Protein AF-A0A1H6N3D0-F1 (afdb_monomer_lite)

Sequence (431 aa):
MDDNASKEEIKRSLNGLTLNHVGCFPSTLMGRSETIEKTLDHFRLEDTWNTNKNILDRTTHLYRVSENDFEPLRESLIKNRDFVHVEIVHKSSCLGLPYQVYAKHKNGYELYFDGLSYLAFKTLTEKDFALGELPSLAGYPPRADSVLFSFEKSLKEIMSNLPEHSYTMYSFYAANVKDWKTLGINNSGDAQLRVLVNDENIITITALVYSEVGKLYPLYLGDTNTVREMNSHDLFFSSEYRRFSDHVDHVRASISEAMEAISISMRDVTGSFFYFFKKHASWIGAKRGINSVHERRKRLYRYDLFITALDEVIESRWASRNAPKQIWLENEEMDDQWLNSHWHLNFFQGYLKNEKIVDLEEHPIKPGYTSAAEELKRKIVLLKEEADKAVGDGRDLLSAIQAEFSMYAVWLAMIAVIVSVATGVAAIVSA

Structure (mmCIF, N/CA/C/O backbone):
data_AF-A0A1H6N3D0-F1
#
_entry.id   AF-A0A1H6N3D0-F1
#
loop_
_atom_site.group_PDB
_atom_site.id
_atom_site.type_symbol
_atom_site.label_atom_id
_atom_site.label_alt_id
_atom_site.label_comp_id
_atom_site.label_asym_id
_atom_site.label_entity_id
_atom_site.label_seq_id
_atom_site.pdbx_PDB_ins_code
_atom_site.Cartn_x
_atom_site.Cartn_y
_atom_site.Cartn_z
_atom_site.occupancy
_atom_site.B_iso_or_equiv
_atom_site.auth_seq_id
_atom_site.auth_comp_id
_atom_site.auth_asym_id
_atom_site.auth_atom_id
_atom_site.pdbx_PDB_model_num
ATOM 1 N N . MET A 1 1 ? -54.728 -4.739 35.605 1.00 40.06 1 MET A N 1
ATOM 2 C CA . MET A 1 1 ? -54.336 -4.902 34.194 1.00 40.06 1 MET A CA 1
ATOM 3 C C . MET A 1 1 ? -52.886 -4.499 34.147 1.00 40.06 1 MET A C 1
ATOM 5 O O . MET A 1 1 ? -52.588 -3.314 34.191 1.00 40.06 1 MET A O 1
ATOM 9 N N . ASP A 1 2 ? -52.032 -5.508 34.275 1.00 35.78 2 ASP A N 1
ATOM 10 C CA . ASP A 1 2 ? -50.585 -5.372 34.353 1.00 35.78 2 ASP A CA 1
ATOM 11 C C . ASP A 1 2 ? -50.034 -5.095 32.955 1.00 35.78 2 ASP A C 1
ATOM 13 O O . ASP A 1 2 ? -49.959 -6.002 32.128 1.00 35.78 2 ASP A O 1
ATOM 17 N N . ASP A 1 3 ? -49.625 -3.852 32.707 1.00 39.12 3 ASP A N 1
ATOM 18 C CA . ASP A 1 3 ? -48.703 -3.511 31.621 1.00 39.12 3 ASP A CA 1
ATOM 19 C C . ASP A 1 3 ? -47.291 -3.972 32.017 1.00 39.12 3 ASP A C 1
ATOM 21 O O . ASP A 1 3 ? -46.383 -3.187 32.292 1.00 39.12 3 ASP A O 1
ATOM 25 N N . ASN A 1 4 ? -47.099 -5.291 32.059 1.00 36.53 4 ASN A N 1
ATOM 26 C CA . ASN A 1 4 ? -45.778 -5.901 31.976 1.00 36.53 4 ASN A CA 1
ATOM 27 C C . ASN A 1 4 ? -45.340 -5.862 30.506 1.00 36.53 4 ASN A C 1
ATOM 29 O O . ASN A 1 4 ? -45.277 -6.882 29.820 1.00 36.53 4 ASN A O 1
ATOM 33 N N . ALA A 1 5 ? -45.037 -4.658 30.017 1.00 41.22 5 ALA A N 1
ATOM 34 C CA . ALA A 1 5 ? -44.152 -4.513 28.876 1.00 41.22 5 ALA A CA 1
ATOM 35 C C . ALA A 1 5 ? -42.808 -5.107 29.306 1.00 41.22 5 ALA A C 1
ATOM 37 O O . ALA A 1 5 ? -42.085 -4.526 30.119 1.00 41.22 5 ALA A O 1
ATOM 38 N N . SER A 1 6 ? -42.515 -6.311 28.816 1.00 37.88 6 SER A N 1
ATOM 39 C CA . SER A 1 6 ? -41.205 -6.931 28.930 1.00 37.88 6 SER A CA 1
ATOM 40 C C . SER A 1 6 ? -40.174 -5.922 28.435 1.00 37.88 6 SER A C 1
ATOM 42 O O . SER A 1 6 ? -40.054 -5.695 27.231 1.00 37.88 6 SER A O 1
ATOM 44 N N . LYS A 1 7 ? -39.455 -5.278 29.360 1.00 41.22 7 LYS A N 1
ATOM 45 C CA . LYS A 1 7 ? -38.202 -4.603 29.038 1.00 41.22 7 LYS A CA 1
ATOM 46 C C . LYS A 1 7 ? -37.300 -5.693 28.482 1.00 41.22 7 LYS A C 1
ATOM 48 O O . LYS A 1 7 ? -36.763 -6.480 29.258 1.00 41.22 7 LYS A O 1
ATOM 53 N N . GLU A 1 8 ? -37.217 -5.796 27.157 1.00 49.16 8 GLU A N 1
ATOM 54 C CA . GLU A 1 8 ? -36.154 -6.556 26.516 1.00 49.16 8 GLU A CA 1
ATOM 55 C C . GLU A 1 8 ? -34.852 -6.011 27.095 1.00 49.16 8 GLU A C 1
ATOM 57 O O . GLU A 1 8 ? -34.509 -4.839 26.935 1.00 49.16 8 GLU A O 1
ATOM 62 N N . GLU A 1 9 ? -34.206 -6.838 27.906 1.00 54.81 9 GLU A N 1
ATOM 63 C CA . GLU A 1 9 ? -32.945 -6.511 28.537 1.00 54.81 9 GLU A CA 1
ATOM 64 C C . GLU A 1 9 ? -31.954 -6.175 27.420 1.00 54.81 9 GLU A C 1
ATOM 66 O O . GLU A 1 9 ? -31.697 -7.009 26.549 1.00 54.81 9 GLU A O 1
ATOM 71 N N . ILE A 1 10 ? -31.454 -4.935 27.401 1.00 62.72 10 ILE A N 1
ATOM 72 C CA . ILE A 1 10 ? -30.480 -4.474 26.409 1.00 62.72 10 ILE A CA 1
ATOM 73 C C . ILE A 1 10 ? -29.242 -5.364 26.547 1.00 62.72 10 ILE A C 1
ATOM 75 O O . ILE A 1 10 ? -28.453 -5.224 27.485 1.00 62.72 10 ILE A O 1
ATOM 79 N N . LYS A 1 11 ? -29.086 -6.323 25.631 1.00 76.88 11 LYS A N 1
ATOM 80 C CA . LYS A 1 11 ? -27.979 -7.280 25.670 1.00 76.88 11 LYS A CA 1
ATOM 81 C C . LYS A 1 11 ? -26.699 -6.590 25.218 1.00 76.88 11 LYS A C 1
ATOM 83 O O . LYS A 1 11 ? -26.502 -6.326 24.034 1.00 76.88 11 LYS A O 1
ATOM 88 N N . ARG A 1 12 ? -25.817 -6.313 26.176 1.00 86.75 12 ARG A N 1
ATOM 89 C CA . ARG A 1 12 ? -24.489 -5.740 25.933 1.00 86.75 12 ARG A CA 1
ATOM 90 C C . ARG A 1 12 ? -23.531 -6.813 25.432 1.00 86.75 12 ARG A C 1
ATOM 92 O O . ARG A 1 12 ? -22.992 -7.598 26.208 1.00 86.75 12 AR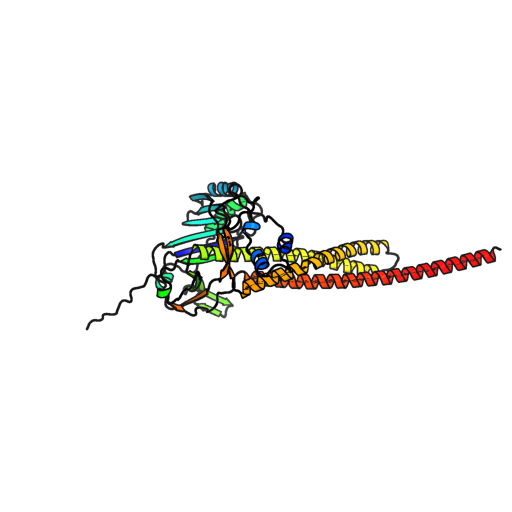G A O 1
ATOM 99 N N . SER A 1 13 ? -23.371 -6.859 24.119 1.00 87.19 13 SER A N 1
ATOM 100 C CA . SER A 1 13 ? -22.631 -7.889 23.387 1.00 87.19 13 SER A CA 1
ATOM 101 C C . SER A 1 13 ? -21.228 -7.459 22.959 1.00 87.19 13 SER A C 1
ATOM 103 O O . SER A 1 13 ? -20.419 -8.307 22.567 1.00 87.19 13 SER A O 1
ATOM 105 N N . LEU A 1 14 ? -20.931 -6.159 23.048 1.00 92.88 14 LEU A N 1
ATOM 106 C CA . LEU A 1 14 ? -19.665 -5.560 22.644 1.00 92.88 14 LEU A CA 1
ATOM 107 C C . LEU A 1 14 ? -18.876 -5.081 23.859 1.00 92.88 14 LEU A C 1
ATOM 109 O O . LEU A 1 14 ? -19.452 -4.628 24.849 1.00 92.88 14 LEU A O 1
ATOM 113 N N . ASN A 1 15 ? -17.553 -5.174 23.769 1.00 93.94 15 ASN A N 1
ATOM 114 C CA . ASN A 1 15 ? -16.623 -4.752 24.805 1.00 93.94 15 ASN A CA 1
ATOM 115 C C . ASN A 1 15 ? -15.552 -3.837 24.232 1.00 93.94 15 ASN A C 1
ATOM 117 O O . ASN A 1 15 ? -14.836 -4.223 23.306 1.00 93.94 15 ASN A O 1
ATOM 121 N N . GLY A 1 16 ? -15.413 -2.670 24.857 1.00 94.44 16 GLY A N 1
ATOM 122 C CA . GLY A 1 16 ? -14.427 -1.684 24.460 1.00 94.44 16 GLY A CA 1
ATOM 123 C C . GLY A 1 16 ? -14.771 -1.055 23.111 1.00 94.44 16 GLY A C 1
ATOM 124 O O . GLY A 1 16 ? -15.133 -1.732 22.155 1.00 94.44 16 GLY A O 1
ATOM 125 N N . LEU A 1 17 ? -14.658 0.262 23.017 1.00 97.38 17 LEU A N 1
ATOM 126 C CA . LEU A 1 17 ? -14.777 0.971 21.750 1.00 97.38 17 LEU A CA 1
ATOM 127 C C . LEU A 1 17 ? -13.550 1.844 21.573 1.00 97.38 17 LEU A C 1
ATOM 129 O O . LEU A 1 17 ? -13.269 2.721 22.394 1.00 97.38 17 LEU A O 1
ATOM 133 N N . THR A 1 18 ? -12.833 1.608 20.484 1.00 97.81 18 THR A N 1
ATOM 134 C CA . THR A 1 18 ? -11.639 2.368 20.126 1.00 97.81 18 THR A CA 1
ATOM 135 C C . THR A 1 18 ? -11.853 3.070 18.797 1.00 97.81 18 THR A C 1
ATOM 137 O O . THR A 1 18 ? -12.370 2.481 17.849 1.00 97.81 18 THR A O 1
ATOM 140 N N . LEU A 1 19 ? -11.454 4.336 18.733 1.00 98.06 19 LEU A N 1
ATOM 141 C CA . LEU A 1 19 ? -11.272 5.066 17.487 1.00 98.06 19 LEU A CA 1
ATOM 142 C C . LEU A 1 19 ? -9.830 4.853 17.032 1.00 98.06 19 LEU A C 1
ATOM 144 O O . LEU A 1 19 ? -8.914 5.145 17.798 1.00 98.06 19 LEU A O 1
ATOM 148 N N . ASN A 1 20 ? -9.633 4.351 15.819 1.00 98.38 20 ASN A N 1
ATOM 149 C CA . ASN A 1 20 ? -8.328 4.001 15.274 1.00 98.38 20 ASN A CA 1
ATOM 150 C C . ASN A 1 20 ? -8.075 4.767 13.976 1.00 98.38 20 ASN A C 1
ATOM 152 O O . ASN A 1 20 ? -8.985 4.974 13.172 1.00 98.38 20 ASN A O 1
ATOM 156 N N . HIS A 1 21 ? -6.817 5.135 13.768 1.00 97.88 21 HIS A N 1
ATOM 157 C CA . HIS A 1 21 ? -6.298 5.767 12.568 1.00 97.88 21 HIS A CA 1
ATOM 158 C C . HIS A 1 21 ? -5.038 5.031 12.160 1.00 97.88 21 HIS A C 1
ATOM 160 O O . HIS A 1 21 ? -4.041 5.059 12.880 1.00 97.88 21 HIS A O 1
ATOM 166 N N . VAL A 1 22 ? -5.089 4.384 11.007 1.00 97.19 22 VAL A N 1
ATOM 167 C CA . VAL A 1 22 ? -3.923 3.748 10.395 1.00 97.19 22 VAL A CA 1
ATOM 168 C C . VAL A 1 22 ? -3.503 4.555 9.181 1.00 97.19 22 VAL A C 1
ATOM 170 O O . VAL A 1 22 ? -4.348 5.130 8.486 1.00 97.19 22 VAL A O 1
ATOM 173 N N . GLY A 1 23 ? -2.204 4.632 8.929 1.00 95.81 23 GLY A N 1
ATOM 174 C CA . GLY A 1 23 ? -1.694 5.423 7.822 1.00 95.81 23 GLY A CA 1
ATOM 175 C C . GLY A 1 23 ? -0.202 5.287 7.605 1.00 95.81 23 GLY A C 1
ATOM 176 O O . GLY A 1 23 ? 0.508 4.614 8.351 1.00 95.81 23 GLY A O 1
ATOM 177 N N . CYS A 1 24 ? 0.273 5.953 6.561 1.00 94.62 24 CYS A N 1
ATOM 178 C CA . CYS A 1 24 ? 1.686 6.049 6.241 1.00 94.62 24 CYS A CA 1
ATOM 179 C C . CYS A 1 24 ? 2.041 7.469 5.797 1.00 94.62 24 CYS A C 1
ATOM 181 O O . CYS A 1 24 ? 1.214 8.212 5.256 1.00 94.62 24 CYS A O 1
ATOM 183 N N . PHE A 1 25 ? 3.302 7.823 6.003 1.00 93.25 25 PHE A N 1
ATOM 184 C CA . PHE A 1 25 ? 3.905 9.009 5.413 1.00 93.25 25 PHE A CA 1
ATOM 185 C C . PHE A 1 25 ? 4.361 8.698 3.976 1.00 93.25 25 PHE A C 1
ATOM 187 O O . PHE A 1 25 ? 4.598 7.532 3.650 1.00 93.25 25 PHE A O 1
ATOM 194 N N . PRO A 1 26 ? 4.475 9.704 3.090 1.00 88.50 26 PRO A N 1
ATOM 195 C CA . PRO A 1 26 ? 4.943 9.510 1.712 1.00 88.50 26 PRO A CA 1
ATOM 196 C C . PRO A 1 26 ? 6.378 8.966 1.650 1.00 88.50 26 PRO A C 1
ATOM 198 O O . PRO A 1 26 ? 6.725 8.237 0.724 1.00 88.50 26 PRO A O 1
ATOM 201 N N . SER A 1 27 ? 7.187 9.281 2.661 1.00 89.69 27 SER A N 1
ATOM 202 C CA . SER A 1 27 ? 8.526 8.736 2.858 1.00 89.69 27 SER A CA 1
ATOM 203 C C . SER A 1 27 ? 8.531 7.871 4.115 1.00 89.69 27 SER A C 1
ATOM 205 O O . SER A 1 27 ? 7.951 8.256 5.129 1.00 89.69 27 SER A O 1
ATOM 207 N N . THR A 1 28 ? 9.198 6.719 4.059 1.00 92.12 28 THR A N 1
ATOM 208 C CA . THR A 1 28 ? 9.375 5.834 5.218 1.00 92.12 28 THR A CA 1
ATOM 209 C C . THR A 1 28 ? 10.697 6.123 5.912 1.00 92.12 28 THR A C 1
ATOM 211 O O . THR A 1 28 ? 11.674 6.470 5.249 1.00 92.12 28 THR A O 1
ATOM 214 N N . LEU A 1 29 ? 10.728 5.968 7.237 1.00 94.38 29 LEU A N 1
ATOM 215 C CA . LEU A 1 29 ? 11.967 6.060 8.011 1.00 94.38 29 LEU A CA 1
ATOM 216 C C . LEU A 1 29 ? 12.898 4.896 7.654 1.00 94.38 29 LEU A C 1
ATOM 218 O O . LEU A 1 29 ? 14.107 5.070 7.536 1.00 94.38 29 LEU A O 1
ATOM 222 N N . MET A 1 30 ? 12.306 3.724 7.417 1.00 94.00 30 MET A N 1
ATOM 223 C CA . MET A 1 30 ? 13.036 2.505 7.088 1.00 94.00 30 MET A CA 1
ATOM 224 C C . MET A 1 30 ? 13.113 2.302 5.576 1.00 94.00 30 MET A C 1
ATOM 226 O O . MET A 1 30 ? 12.120 2.435 4.848 1.00 94.00 30 MET A O 1
ATOM 230 N N . GLY A 1 31 ? 14.315 1.965 5.108 1.00 90.81 31 GLY A N 1
ATOM 231 C CA . GLY A 1 31 ? 14.585 1.592 3.724 1.00 90.81 31 GLY A CA 1
ATOM 232 C C . GLY A 1 31 ? 14.310 0.112 3.461 1.00 90.81 31 GLY A C 1
ATOM 233 O O . GLY A 1 31 ? 14.361 -0.719 4.365 1.00 90.81 31 GLY A O 1
ATOM 234 N N . ARG A 1 32 ? 14.044 -0.225 2.196 1.00 91.88 32 ARG A N 1
ATOM 235 C CA . ARG A 1 32 ? 13.955 -1.624 1.757 1.00 91.88 32 ARG A CA 1
ATOM 236 C C . ARG A 1 32 ? 15.332 -2.284 1.763 1.00 91.88 32 ARG A C 1
ATOM 238 O O . ARG A 1 32 ? 16.304 -1.680 1.312 1.00 91.88 32 ARG A O 1
ATOM 245 N N . SER A 1 33 ? 15.384 -3.555 2.146 1.00 91.38 33 SER A N 1
ATOM 246 C CA . SER A 1 33 ? 16.568 -4.414 2.024 1.00 91.38 33 SER A CA 1
ATOM 247 C C . SER A 1 33 ? 16.897 -4.777 0.567 1.00 91.38 33 SER A C 1
ATOM 249 O O . SER A 1 33 ? 18.049 -5.060 0.234 1.00 91.38 33 SER A O 1
ATOM 251 N N . GLU A 1 34 ? 15.905 -4.743 -0.329 1.00 92.44 34 GLU A N 1
ATOM 252 C CA . GLU A 1 34 ? 16.051 -5.081 -1.746 1.00 92.44 34 GLU A CA 1
ATOM 253 C C . GLU A 1 34 ? 15.278 -4.127 -2.677 1.00 92.44 34 GLU A C 1
ATOM 255 O O . GLU A 1 34 ? 14.280 -3.507 -2.295 1.00 92.44 34 GLU A O 1
ATOM 260 N N . THR A 1 35 ? 15.750 -4.003 -3.924 1.00 93.81 35 THR A N 1
ATOM 261 C CA . THR A 1 35 ? 15.081 -3.200 -4.961 1.00 93.81 35 THR A CA 1
ATOM 262 C C . THR A 1 35 ? 13.822 -3.900 -5.473 1.00 93.81 35 THR A C 1
ATOM 264 O O . THR A 1 35 ? 13.655 -5.106 -5.289 1.00 93.81 35 THR A O 1
ATOM 267 N N . ILE A 1 36 ? 12.951 -3.158 -6.160 1.00 93.44 36 ILE A N 1
ATOM 268 C CA . ILE A 1 36 ? 11.727 -3.708 -6.760 1.00 93.44 36 ILE A CA 1
ATOM 269 C C . ILE A 1 36 ? 12.048 -4.828 -7.759 1.00 93.44 36 ILE A C 1
ATOM 271 O O . ILE A 1 36 ? 11.380 -5.858 -7.772 1.00 93.44 36 ILE A O 1
ATOM 275 N N . GLU A 1 37 ? 13.114 -4.683 -8.545 1.00 92.06 37 GLU A N 1
ATOM 276 C CA . GLU A 1 37 ? 13.557 -5.705 -9.494 1.00 92.06 37 GLU A CA 1
ATOM 277 C C . GLU A 1 37 ? 13.997 -6.986 -8.786 1.00 92.06 37 GLU A C 1
ATOM 279 O O . GLU A 1 37 ? 13.618 -8.073 -9.211 1.00 92.06 37 GLU A O 1
ATOM 284 N N . LYS A 1 38 ? 14.740 -6.864 -7.677 1.00 93.12 38 LYS A N 1
ATOM 285 C CA . LYS A 1 38 ? 15.109 -8.027 -6.860 1.00 93.12 38 LYS A CA 1
ATOM 286 C C . LYS A 1 38 ? 13.873 -8.706 -6.274 1.00 93.12 38 LYS A C 1
ATOM 288 O O . LYS A 1 38 ? 13.834 -9.931 -6.235 1.00 93.12 38 LYS A O 1
ATOM 293 N N . THR A 1 39 ? 12.859 -7.936 -5.871 1.00 92.75 39 THR A N 1
ATOM 294 C CA . THR A 1 39 ? 11.585 -8.502 -5.410 1.00 92.75 39 THR A CA 1
ATOM 295 C C . THR A 1 39 ? 10.889 -9.297 -6.519 1.00 92.75 39 THR A C 1
ATOM 297 O O . THR A 1 39 ? 10.442 -10.419 -6.287 1.00 92.75 39 THR A O 1
ATOM 300 N N . LEU A 1 40 ? 10.855 -8.761 -7.742 1.00 92.50 40 LEU A N 1
ATOM 301 C CA . LEU A 1 40 ? 10.272 -9.434 -8.909 1.00 92.50 40 LEU A CA 1
ATOM 302 C C . LEU A 1 40 ? 11.012 -10.725 -9.297 1.00 92.50 40 LEU A C 1
ATOM 304 O O . LEU A 1 40 ? 10.388 -11.663 -9.792 1.00 92.50 40 LEU A O 1
ATOM 308 N N . ASP A 1 41 ? 12.321 -10.805 -9.058 1.00 91.38 41 ASP A N 1
ATOM 309 C CA . ASP A 1 41 ? 13.123 -11.990 -9.379 1.00 91.38 41 ASP A CA 1
ATOM 310 C C . ASP A 1 41 ? 12.779 -13.219 -8.518 1.00 91.38 41 ASP A C 1
ATOM 312 O O . ASP A 1 41 ? 13.093 -14.348 -8.916 1.00 91.38 41 ASP A O 1
ATOM 316 N N . HIS A 1 42 ? 12.094 -13.031 -7.383 1.00 90.25 42 HIS A N 1
ATOM 317 C CA . HIS A 1 42 ? 11.616 -14.140 -6.552 1.00 90.25 42 HIS A CA 1
ATOM 318 C C . HIS A 1 42 ? 10.416 -14.875 -7.160 1.00 90.25 42 HIS A C 1
ATOM 320 O O . HIS A 1 42 ? 10.200 -16.029 -6.809 1.00 90.25 42 HIS A O 1
ATOM 326 N N . PHE A 1 43 ? 9.662 -14.271 -8.087 1.00 90.94 43 PHE A N 1
ATOM 327 C CA . PHE A 1 43 ? 8.505 -14.930 -8.706 1.00 90.94 43 PHE A CA 1
ATOM 328 C C . PHE A 1 43 ? 8.949 -15.987 -9.709 1.00 90.94 43 PHE A C 1
ATOM 330 O O . PHE A 1 43 ? 9.472 -15.622 -10.758 1.00 90.94 43 PHE A O 1
ATOM 337 N N . ARG A 1 44 ? 8.724 -17.281 -9.458 1.00 87.88 44 ARG A N 1
ATOM 338 C CA . ARG A 1 44 ? 9.222 -18.386 -10.309 1.00 87.88 44 ARG A CA 1
ATOM 339 C C . ARG A 1 44 ? 8.098 -19.151 -11.006 1.00 87.88 44 ARG A C 1
ATOM 341 O O . ARG A 1 44 ? 7.006 -19.279 -10.469 1.00 87.88 44 ARG A O 1
ATOM 348 N N . LEU A 1 45 ? 8.389 -19.659 -12.211 1.00 84.44 45 LEU A N 1
ATOM 349 C CA . LEU A 1 45 ? 7.467 -20.501 -12.993 1.00 84.44 45 LEU A CA 1
ATOM 350 C C . LEU A 1 45 ? 7.319 -21.909 -12.398 1.00 84.44 45 LEU A C 1
ATOM 352 O O . LEU A 1 45 ? 6.249 -22.497 -12.490 1.00 84.44 45 LEU A O 1
ATOM 356 N N . GLU A 1 46 ? 8.407 -22.450 -11.843 1.00 78.50 46 GLU A N 1
ATOM 357 C CA . GLU A 1 46 ? 8.484 -23.829 -11.338 1.00 78.50 46 GLU A CA 1
ATOM 358 C C . GLU A 1 46 ? 7.980 -23.974 -9.897 1.00 78.50 46 GLU A C 1
ATOM 360 O O . GLU A 1 46 ? 7.658 -25.081 -9.467 1.00 78.50 46 GLU A O 1
ATOM 365 N N . ASP A 1 47 ? 7.905 -22.872 -9.148 1.00 73.50 47 ASP A N 1
ATOM 366 C CA . ASP A 1 47 ? 7.435 -22.905 -7.770 1.00 73.50 47 ASP A CA 1
ATOM 367 C C . ASP A 1 47 ? 5.926 -23.175 -7.747 1.00 73.50 47 ASP A C 1
ATOM 369 O O . ASP A 1 47 ? 5.157 -22.615 -8.532 1.00 73.50 47 ASP A O 1
ATOM 373 N N . THR A 1 48 ? 5.479 -24.019 -6.810 1.00 57.84 48 THR A N 1
ATOM 374 C CA . THR A 1 48 ? 4.047 -24.191 -6.551 1.00 57.84 48 THR A CA 1
ATOM 375 C C . THR A 1 48 ? 3.427 -22.825 -6.291 1.00 57.84 48 THR A C 1
ATOM 377 O O . THR A 1 48 ? 3.960 -22.063 -5.489 1.00 57.84 48 THR A O 1
ATOM 380 N N . TRP A 1 49 ? 2.291 -22.540 -6.924 1.00 56.28 49 TRP A N 1
ATOM 381 C CA . TRP A 1 49 ? 1.579 -21.257 -6.880 1.00 56.28 49 TRP A CA 1
ATOM 382 C C . TRP A 1 49 ? 1.535 -20.576 -5.498 1.00 56.28 49 TRP A C 1
ATOM 384 O O . TRP A 1 49 ? 1.659 -19.357 -5.411 1.00 56.28 49 TRP A O 1
ATOM 394 N N . ASN A 1 50 ? 1.446 -21.346 -4.409 1.00 71.69 50 ASN A N 1
ATOM 395 C CA . ASN A 1 50 ? 1.457 -20.827 -3.037 1.00 71.69 50 ASN A CA 1
ATOM 396 C C . ASN A 1 50 ? 2.736 -20.061 -2.658 1.00 71.69 50 ASN A C 1
ATOM 398 O O . ASN A 1 50 ? 2.653 -19.080 -1.925 1.00 71.69 50 ASN A O 1
ATOM 402 N N . THR A 1 51 ? 3.905 -20.445 -3.171 1.00 80.12 51 THR A N 1
ATOM 403 C CA . THR A 1 51 ? 5.170 -19.761 -2.863 1.00 80.12 51 THR A CA 1
ATOM 404 C C . THR A 1 51 ? 5.177 -18.342 -3.425 1.00 80.12 51 THR A C 1
ATOM 406 O O . THR A 1 51 ? 5.596 -17.420 -2.734 1.00 80.12 51 THR A O 1
ATOM 409 N N . ASN A 1 52 ? 4.643 -18.141 -4.637 1.00 85.75 52 ASN A N 1
ATOM 410 C CA . ASN A 1 52 ? 4.572 -16.817 -5.262 1.00 85.75 52 ASN A CA 1
ATOM 411 C C . ASN A 1 52 ? 3.629 -15.864 -4.510 1.00 85.75 52 ASN A C 1
ATOM 413 O O . ASN A 1 52 ? 3.908 -14.671 -4.427 1.00 85.75 52 ASN A O 1
ATOM 417 N N . LYS A 1 53 ? 2.542 -16.375 -3.919 1.00 86.94 53 LYS A N 1
ATOM 418 C CA . LYS A 1 53 ? 1.644 -15.563 -3.077 1.00 86.94 53 LYS A CA 1
ATOM 419 C C . LYS A 1 53 ? 2.328 -15.097 -1.800 1.00 86.94 53 LYS A C 1
ATOM 421 O O . LYS A 1 53 ? 2.163 -13.947 -1.410 1.00 86.94 53 LYS A O 1
ATOM 426 N N . ASN A 1 54 ? 3.146 -15.959 -1.200 1.00 85.25 54 ASN A N 1
ATOM 427 C CA . ASN A 1 54 ? 3.891 -15.633 0.016 1.00 85.25 54 ASN A CA 1
ATOM 428 C C . ASN A 1 54 ? 4.997 -14.573 -0.210 1.00 85.25 54 ASN A C 1
ATOM 430 O O . ASN A 1 54 ? 5.613 -14.067 0.724 1.00 85.25 54 ASN A O 1
ATOM 434 N N . ILE A 1 55 ? 5.314 -14.238 -1.468 1.00 88.25 55 ILE A N 1
ATOM 435 C CA . ILE A 1 55 ? 6.230 -13.129 -1.783 1.00 88.25 55 ILE A CA 1
ATOM 436 C C . ILE A 1 55 ? 5.541 -11.779 -1.546 1.00 88.25 55 ILE A C 1
ATOM 438 O O . ILE A 1 55 ? 6.221 -10.770 -1.383 1.00 88.25 55 ILE A O 1
ATOM 442 N N . LEU A 1 56 ? 4.208 -11.731 -1.534 1.00 88.38 56 LEU A N 1
ATOM 443 C CA . LEU A 1 56 ? 3.453 -10.489 -1.397 1.00 88.38 56 LEU A CA 1
ATOM 444 C C . LEU A 1 56 ? 3.336 -10.023 0.063 1.00 88.38 56 LEU A C 1
ATOM 446 O O . LEU A 1 56 ? 3.301 -8.822 0.302 1.00 88.38 56 LEU A O 1
ATOM 450 N N . ASP A 1 57 ? 3.356 -10.933 1.035 1.00 87.06 57 ASP A N 1
ATOM 451 C CA . ASP A 1 57 ? 3.217 -10.692 2.480 1.00 87.06 57 ASP A CA 1
ATOM 452 C C . ASP A 1 57 ? 4.549 -10.853 3.234 1.00 87.06 57 ASP A C 1
ATOM 454 O O . ASP A 1 57 ? 4.622 -11.378 4.336 1.00 87.06 57 ASP A O 1
ATOM 458 N N . ARG A 1 58 ? 5.657 -10.376 2.667 1.00 84.88 58 ARG A N 1
ATOM 459 C CA . ARG A 1 58 ? 6.995 -10.540 3.270 1.00 84.88 58 ARG A CA 1
ATOM 460 C C . ARG A 1 58 ? 7.550 -9.275 3.926 1.00 84.88 58 ARG A C 1
ATOM 462 O O . ARG A 1 58 ? 8.761 -9.051 3.864 1.00 84.88 58 ARG A O 1
ATOM 469 N N . THR A 1 59 ? 6.708 -8.444 4.544 1.00 89.19 59 THR A N 1
ATOM 470 C CA . 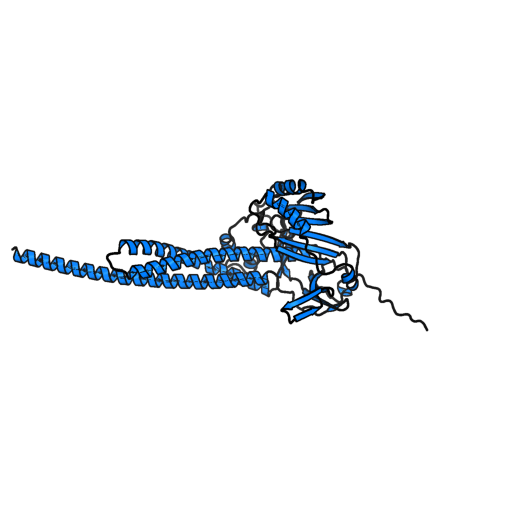THR A 1 59 ? 7.108 -7.156 5.154 1.00 89.19 59 THR A CA 1
ATOM 471 C C . THR A 1 59 ? 8.379 -7.283 5.995 1.00 89.19 59 THR A C 1
ATOM 473 O O . THR A 1 59 ? 9.333 -6.530 5.811 1.00 89.19 59 THR A O 1
ATOM 476 N N . THR A 1 60 ? 8.463 -8.331 6.811 1.00 86.25 60 THR A N 1
ATOM 477 C CA . THR A 1 60 ? 9.599 -8.607 7.696 1.00 86.25 60 THR A CA 1
ATOM 478 C C . THR A 1 60 ? 10.900 -9.017 7.008 1.00 86.25 60 THR A C 1
ATOM 480 O O . THR A 1 60 ? 11.979 -8.895 7.582 1.00 86.25 60 THR A O 1
ATOM 483 N N . HIS A 1 61 ? 10.827 -9.482 5.764 1.00 85.62 61 HIS A N 1
ATOM 484 C CA . HIS A 1 61 ? 11.997 -9.764 4.935 1.00 85.62 61 HIS A CA 1
ATOM 485 C C . HIS A 1 61 ? 12.478 -8.514 4.187 1.00 85.62 61 HIS A C 1
ATOM 487 O O . HIS A 1 61 ? 13.655 -8.404 3.835 1.00 85.62 61 HIS A O 1
ATOM 493 N N . LEU A 1 62 ? 11.559 -7.595 3.883 1.00 89.62 62 LEU A N 1
ATOM 494 C CA . LEU A 1 62 ? 11.841 -6.376 3.123 1.00 89.62 62 LEU A CA 1
ATOM 495 C C . LEU A 1 62 ? 12.355 -5.247 4.006 1.00 89.62 62 LEU A C 1
ATOM 497 O O . LEU A 1 62 ? 13.100 -4.400 3.521 1.00 89.62 62 LEU A O 1
ATOM 501 N N . TYR A 1 63 ? 11.982 -5.242 5.280 1.00 91.94 63 TYR A N 1
ATOM 502 C CA . TYR A 1 63 ? 12.338 -4.191 6.218 1.00 91.94 63 TYR A CA 1
ATOM 503 C C . TYR A 1 63 ? 12.922 -4.814 7.472 1.00 91.94 63 TYR A C 1
ATOM 505 O O . TYR A 1 63 ? 12.367 -5.761 8.023 1.00 91.94 63 TYR A O 1
ATOM 513 N N . ARG A 1 64 ? 14.060 -4.279 7.905 1.00 87.81 64 ARG A N 1
ATOM 514 C CA . ARG A 1 64 ? 14.695 -4.610 9.177 1.00 87.81 64 ARG A CA 1
ATOM 515 C C . ARG A 1 64 ? 14.700 -3.350 10.017 1.00 87.81 64 ARG A C 1
ATOM 517 O O . ARG A 1 64 ? 14.961 -2.273 9.487 1.00 87.81 64 ARG A O 1
ATOM 524 N N . VAL A 1 65 ? 14.377 -3.511 11.290 1.00 89.81 65 VAL A N 1
ATOM 525 C CA . VAL A 1 65 ? 14.383 -2.425 12.261 1.00 89.81 65 VAL A CA 1
ATOM 526 C C . VAL A 1 65 ? 15.094 -2.892 13.511 1.00 89.81 65 VAL A C 1
ATOM 528 O O . VAL A 1 65 ? 14.966 -4.048 13.914 1.00 89.81 65 VAL A O 1
ATOM 531 N N . SER A 1 66 ? 15.825 -1.972 14.108 1.00 91.81 66 SER A N 1
ATOM 532 C CA . SER A 1 66 ? 16.477 -2.099 15.397 1.00 91.81 66 SER A CA 1
ATOM 533 C C . SER A 1 66 ? 16.025 -0.956 16.300 1.00 91.81 66 SER A C 1
ATOM 535 O O . SER A 1 66 ? 15.528 0.070 15.830 1.00 91.81 66 SER A O 1
ATOM 537 N N . GLU A 1 67 ? 16.227 -1.106 17.605 1.00 94.44 67 GLU A N 1
ATOM 538 C CA . GLU A 1 67 ? 15.973 -0.034 18.574 1.00 94.44 67 GLU A CA 1
ATOM 539 C C . GLU A 1 67 ? 16.701 1.269 18.191 1.00 94.44 67 GLU A C 1
ATOM 541 O O . GLU A 1 67 ? 16.112 2.351 18.210 1.00 94.44 67 GLU A O 1
ATOM 546 N N . ASN A 1 68 ? 17.955 1.157 17.737 1.00 95.31 68 ASN A N 1
ATOM 547 C CA . ASN A 1 68 ? 18.794 2.299 17.366 1.00 95.31 68 ASN A CA 1
ATOM 548 C C . ASN A 1 68 ? 18.226 3.122 16.202 1.00 95.31 68 ASN A C 1
ATOM 550 O O . ASN A 1 68 ? 18.465 4.329 16.145 1.00 95.31 68 ASN A O 1
ATOM 554 N N . ASP A 1 69 ? 17.465 2.503 15.294 1.00 94.88 69 ASP A N 1
ATOM 555 C CA . ASP A 1 69 ? 16.866 3.212 14.158 1.00 94.88 69 ASP A CA 1
ATOM 556 C C . ASP A 1 69 ? 15.794 4.222 14.610 1.00 94.88 69 ASP A C 1
ATOM 558 O O . ASP A 1 69 ? 15.490 5.183 13.899 1.00 94.88 69 ASP A O 1
ATOM 562 N N . PHE A 1 70 ? 15.234 4.036 15.810 1.00 97.38 70 PHE A N 1
ATOM 563 C CA . PHE A 1 70 ? 14.183 4.882 16.369 1.00 97.38 70 PHE A CA 1
ATOM 564 C C . PHE A 1 70 ? 14.673 5.917 17.382 1.00 97.38 70 PHE A C 1
ATOM 566 O O . PHE A 1 70 ? 13.936 6.865 17.668 1.00 97.38 70 PHE A O 1
ATOM 573 N N . GLU A 1 71 ? 15.892 5.788 17.905 1.00 97.88 71 GLU A N 1
ATOM 574 C CA . GLU A 1 71 ? 16.402 6.686 18.948 1.00 97.88 71 GLU A CA 1
ATOM 575 C C . GLU A 1 71 ? 16.395 8.171 18.527 1.00 97.88 71 GLU A C 1
ATOM 577 O O . GLU A 1 71 ? 15.884 8.999 19.288 1.00 97.88 71 GLU A O 1
ATOM 582 N N . PRO A 1 72 ? 16.804 8.547 17.295 1.00 97.75 72 PRO A N 1
ATOM 583 C CA . PRO A 1 72 ? 16.707 9.938 16.848 1.00 97.75 72 PRO A CA 1
ATOM 584 C C . PRO A 1 72 ? 15.267 10.476 16.836 1.00 97.75 72 PRO A C 1
ATOM 586 O O . PRO A 1 72 ? 15.019 11.630 17.198 1.00 97.75 72 PRO A O 1
ATOM 589 N N . LEU A 1 73 ? 14.297 9.640 16.443 1.00 98.06 73 LEU A N 1
ATOM 590 C CA . LEU A 1 73 ? 12.880 10.011 16.440 1.00 98.06 73 LEU A CA 1
ATOM 591 C C . LEU A 1 73 ? 12.359 10.183 17.869 1.00 98.06 73 LEU A C 1
ATOM 593 O O . LEU A 1 73 ? 11.672 11.162 18.166 1.00 98.06 73 LEU A O 1
ATOM 597 N N . ARG A 1 74 ? 12.706 9.250 18.760 1.00 98.25 74 ARG A N 1
ATOM 598 C CA . ARG A 1 74 ? 12.346 9.292 20.178 1.00 98.25 74 ARG A CA 1
ATOM 599 C C . ARG A 1 74 ? 12.836 10.586 20.826 1.00 98.25 74 ARG A C 1
ATOM 601 O O . ARG A 1 74 ? 12.046 11.279 21.468 1.00 98.25 74 ARG A O 1
ATOM 608 N N . GLU A 1 75 ? 14.100 10.955 20.624 1.00 98.25 75 GLU A N 1
ATOM 609 C CA . GLU A 1 75 ? 14.657 12.206 21.150 1.00 98.25 75 GLU A CA 1
ATOM 610 C C . GLU A 1 75 ? 13.917 13.447 20.632 1.00 98.25 75 GLU A C 1
ATOM 612 O O . GLU A 1 75 ? 13.662 14.384 21.396 1.00 98.25 75 GLU A O 1
ATOM 617 N N . SER A 1 76 ? 13.565 13.471 19.343 1.00 98.12 76 SER A N 1
ATOM 618 C CA . SER A 1 76 ? 12.793 14.569 18.749 1.00 98.12 76 SER A CA 1
ATOM 619 C C . SER A 1 76 ? 11.384 14.671 19.349 1.00 98.12 76 SER A C 1
ATOM 621 O O . SER A 1 76 ? 10.910 15.764 19.673 1.00 98.12 76 SER A O 1
ATOM 623 N N . LEU A 1 77 ? 10.718 13.538 19.577 1.00 98.06 77 LEU A N 1
ATOM 624 C CA . LEU A 1 77 ? 9.391 13.501 20.194 1.00 98.06 77 LEU A CA 1
ATOM 625 C C . LEU A 1 77 ? 9.414 13.934 21.663 1.00 98.06 77 LEU A C 1
ATOM 627 O O . LEU A 1 77 ? 8.513 14.649 22.086 1.00 98.06 77 LEU A O 1
ATOM 631 N N . ILE A 1 78 ? 10.455 13.583 22.427 1.00 98.06 78 ILE A N 1
ATOM 632 C CA . ILE A 1 78 ? 10.624 14.038 23.821 1.00 98.06 78 ILE A CA 1
ATOM 633 C C . ILE A 1 78 ? 10.736 15.569 23.899 1.00 98.06 78 ILE A C 1
ATOM 635 O O . ILE A 1 78 ? 10.223 16.191 24.831 1.00 98.06 78 ILE A O 1
ATOM 639 N N . LYS A 1 79 ? 11.388 16.204 22.917 1.00 97.81 79 LYS A N 1
ATOM 640 C CA . LYS A 1 79 ? 11.493 17.674 22.836 1.00 97.81 79 LYS A CA 1
ATOM 641 C C . LYS A 1 79 ? 10.153 18.330 22.483 1.00 97.81 79 LYS A C 1
ATOM 643 O O . LYS A 1 79 ? 9.945 19.515 22.769 1.00 97.81 79 LYS A O 1
ATOM 648 N N . ASN A 1 80 ? 9.240 17.584 21.868 1.00 97.31 80 ASN A N 1
ATOM 649 C CA . ASN A 1 80 ? 7.944 18.074 21.439 1.00 97.31 80 ASN A CA 1
ATOM 650 C C . ASN A 1 80 ? 6.926 18.064 22.594 1.00 97.31 80 ASN A C 1
ATOM 652 O O . ASN A 1 80 ? 6.424 17.028 23.016 1.00 97.31 80 ASN A O 1
ATOM 656 N N . ARG A 1 81 ? 6.563 19.266 23.060 1.00 96.81 81 ARG A N 1
ATOM 657 C CA . ARG A 1 81 ? 5.679 19.499 24.220 1.00 96.81 81 ARG A CA 1
ATOM 658 C C . ARG A 1 81 ? 4.251 18.962 24.070 1.00 96.81 81 ARG A C 1
ATOM 660 O O . ARG A 1 81 ? 3.490 19.001 25.036 1.00 96.81 81 ARG A O 1
ATOM 667 N N . ASP A 1 82 ? 3.858 18.532 22.876 1.00 98.00 82 ASP A N 1
ATOM 668 C CA . ASP A 1 82 ? 2.543 17.942 22.637 1.00 98.00 82 ASP A CA 1
ATOM 669 C C . ASP A 1 82 ? 2.449 16.478 23.090 1.00 98.00 82 ASP A C 1
ATOM 671 O O . ASP A 1 82 ? 1.349 15.995 23.388 1.00 98.00 82 ASP A O 1
ATOM 675 N N . PHE A 1 83 ? 3.592 15.795 23.199 1.00 98.25 83 PHE A N 1
ATOM 676 C CA . PHE A 1 83 ? 3.685 14.427 23.692 1.00 98.25 83 PHE A CA 1
ATOM 677 C C . PHE A 1 83 ? 4.059 14.419 25.175 1.00 98.25 83 PHE A C 1
ATOM 679 O O . PHE A 1 83 ? 5.022 15.047 25.605 1.00 98.25 83 PHE A O 1
ATOM 686 N N . VAL A 1 84 ? 3.258 13.715 25.973 1.00 97.94 84 VAL A N 1
ATOM 687 C CA . VAL A 1 84 ? 3.414 13.633 27.435 1.00 97.94 84 VAL A CA 1
ATOM 688 C C . VAL A 1 84 ? 4.208 12.405 27.874 1.00 97.94 84 VAL A C 1
ATOM 690 O O . VAL A 1 84 ? 4.651 12.332 29.016 1.00 97.94 84 VAL A O 1
ATOM 693 N N . HIS A 1 85 ? 4.368 11.433 26.981 1.00 98.31 85 HIS A N 1
ATOM 694 C CA . HIS A 1 85 ? 5.141 10.222 27.207 1.00 98.31 85 HIS A CA 1
ATOM 695 C C . HIS A 1 85 ? 5.625 9.682 25.862 1.00 98.31 85 HIS A C 1
ATOM 697 O O . HIS A 1 85 ? 4.865 9.711 24.893 1.00 98.31 85 HIS A O 1
ATOM 703 N N . VAL A 1 86 ? 6.875 9.225 25.810 1.00 98.50 86 VAL A N 1
ATOM 704 C CA . VAL A 1 86 ? 7.519 8.690 24.608 1.00 98.50 86 VAL A CA 1
ATOM 705 C C . VAL A 1 86 ? 8.494 7.592 25.025 1.00 98.50 86 VAL A C 1
ATOM 707 O O . VAL A 1 86 ? 9.336 7.815 25.898 1.00 98.50 86 VAL A O 1
ATOM 710 N N . GLU A 1 87 ? 8.423 6.441 24.373 1.00 98.50 87 GLU A N 1
ATOM 711 C CA . GLU A 1 87 ? 9.361 5.331 24.548 1.00 98.50 87 GLU A CA 1
ATOM 712 C C . GLU A 1 87 ? 9.499 4.524 23.252 1.00 98.50 87 GLU A C 1
ATOM 714 O O . GLU A 1 87 ? 8.658 4.611 22.356 1.00 98.50 87 GLU A O 1
ATOM 719 N N . ILE A 1 88 ? 10.576 3.749 23.146 1.00 98.38 88 ILE A N 1
ATOM 720 C CA . ILE A 1 88 ? 10.689 2.697 22.135 1.00 98.38 88 ILE A CA 1
ATOM 721 C C . ILE A 1 88 ? 10.223 1.406 22.796 1.00 98.38 88 ILE A C 1
ATOM 723 O O . ILE A 1 88 ? 10.662 1.072 23.895 1.00 98.38 88 ILE A O 1
ATOM 727 N N . VAL A 1 89 ? 9.311 0.700 22.138 1.00 97.62 89 VAL A N 1
ATOM 728 C CA . VAL A 1 89 ? 8.727 -0.541 22.640 1.00 97.62 89 VAL A CA 1
ATOM 729 C C . VAL A 1 89 ? 9.266 -1.701 21.817 1.00 97.62 89 VAL A C 1
ATOM 731 O O . VAL A 1 89 ? 9.128 -1.713 20.592 1.00 97.62 89 VAL A O 1
ATOM 734 N N . HIS A 1 90 ? 9.840 -2.695 22.498 1.00 96.81 90 HIS A N 1
ATOM 735 C CA . HIS A 1 90 ? 10.186 -3.991 21.912 1.00 96.81 90 HIS A CA 1
ATOM 736 C C . HIS A 1 90 ? 8.959 -4.906 21.959 1.00 96.81 90 HIS A C 1
ATOM 738 O O . HIS A 1 90 ? 8.734 -5.657 22.906 1.00 96.81 90 HIS A O 1
ATOM 744 N N . LYS A 1 91 ? 8.087 -4.729 20.970 1.00 94.94 91 LYS A N 1
ATOM 745 C CA . LYS A 1 91 ? 6.860 -5.496 20.774 1.00 94.94 91 LYS A CA 1
ATOM 746 C C . LYS A 1 91 ? 6.482 -5.427 19.307 1.00 94.94 91 LYS A C 1
ATOM 748 O O . LYS A 1 91 ? 6.535 -4.343 18.726 1.00 94.94 91 LYS A O 1
ATOM 753 N N . SER A 1 92 ? 6.002 -6.543 18.761 1.00 94.25 92 SER A N 1
ATOM 754 C CA . SER A 1 92 ? 5.565 -6.601 17.366 1.00 94.25 92 SER A CA 1
ATOM 755 C C . SER A 1 92 ? 4.568 -5.491 16.999 1.00 94.25 92 SER A C 1
ATOM 757 O O . SER A 1 92 ? 3.587 -5.251 17.716 1.00 94.25 92 SER A O 1
ATOM 759 N N . SER A 1 93 ? 4.826 -4.802 15.888 1.00 96.44 93 SER A N 1
ATOM 760 C CA . SER A 1 93 ? 3.942 -3.796 15.302 1.00 96.44 93 SER A CA 1
ATOM 761 C C . SER A 1 93 ? 2.775 -4.444 14.556 1.00 96.44 93 SER A C 1
ATOM 763 O O . SER A 1 93 ? 2.745 -5.654 14.326 1.00 96.44 93 SER A O 1
ATOM 765 N N . CYS A 1 94 ? 1.817 -3.634 14.093 1.00 96.31 94 CYS A N 1
ATOM 766 C CA . CYS A 1 94 ? 0.746 -4.126 13.222 1.00 96.31 94 CYS A CA 1
ATOM 767 C C . CYS A 1 94 ? 1.261 -4.722 11.898 1.00 96.31 94 CYS A C 1
ATOM 769 O O . CYS A 1 94 ? 0.534 -5.485 11.269 1.00 96.31 94 CYS A O 1
ATOM 771 N N . LEU A 1 95 ? 2.501 -4.427 11.493 1.00 95.94 95 LEU A N 1
ATOM 772 C CA . LEU A 1 95 ? 3.160 -5.007 10.319 1.00 95.94 95 LEU A CA 1
ATOM 773 C C . LEU A 1 95 ? 4.125 -6.162 10.652 1.00 95.94 95 LEU A C 1
ATOM 775 O O . LEU A 1 95 ? 4.792 -6.670 9.751 1.00 95.94 95 LEU A O 1
ATOM 779 N N . GLY A 1 96 ? 4.213 -6.574 11.921 1.00 95.00 96 GLY A N 1
ATOM 780 C CA . GLY A 1 96 ? 5.048 -7.694 12.363 1.00 95.00 96 GLY A CA 1
ATOM 781 C C . GLY A 1 96 ? 6.506 -7.334 12.675 1.00 95.00 96 GLY A C 1
ATOM 782 O O . GLY A 1 96 ? 7.322 -8.232 12.895 1.00 95.00 96 GLY A O 1
ATOM 783 N N . LEU A 1 97 ? 6.848 -6.038 12.687 1.00 94.56 97 LEU A N 1
ATOM 784 C CA . LEU A 1 97 ? 8.194 -5.543 13.003 1.00 94.56 97 LEU A CA 1
ATOM 785 C C . LEU A 1 97 ? 8.410 -5.476 14.527 1.00 94.56 97 LEU A C 1
ATOM 787 O O . LEU A 1 97 ? 7.503 -5.049 15.233 1.00 94.56 97 LEU A O 1
ATOM 791 N N . PRO A 1 98 ? 9.589 -5.840 15.056 1.00 94.19 98 PRO A N 1
ATOM 792 C CA . PRO A 1 98 ? 9.805 -6.040 16.495 1.00 94.19 98 PRO A CA 1
ATOM 793 C C . PRO A 1 98 ? 9.885 -4.752 17.326 1.00 94.19 98 PRO A C 1
ATOM 795 O O . PRO A 1 98 ? 9.639 -4.787 18.531 1.00 94.19 98 PRO A O 1
ATOM 798 N N . TYR A 1 99 ? 10.232 -3.623 16.707 1.00 96.25 99 TYR A N 1
ATOM 799 C CA . TYR A 1 99 ? 10.419 -2.340 17.383 1.00 96.25 99 TYR A CA 1
ATOM 800 C C . TYR A 1 99 ? 9.485 -1.280 16.810 1.00 96.25 99 TYR A C 1
ATOM 802 O O . TYR A 1 99 ? 9.262 -1.210 15.600 1.00 96.25 99 TYR A O 1
ATOM 810 N N . GLN A 1 100 ? 8.967 -0.431 17.692 1.00 97.56 100 GLN A N 1
ATOM 811 C CA . GLN A 1 100 ? 8.130 0.710 17.338 1.00 97.56 100 GLN A CA 1
ATOM 812 C C . GLN A 1 100 ? 8.285 1.829 18.366 1.00 97.56 100 GLN A C 1
ATOM 814 O O . GLN A 1 100 ? 8.499 1.579 19.552 1.00 97.56 100 GLN A O 1
ATOM 819 N N . VAL A 1 101 ? 8.132 3.073 17.924 1.00 98.25 101 VAL A N 1
ATOM 820 C CA . VAL A 1 101 ? 8.006 4.215 18.833 1.00 98.25 101 VAL A CA 1
ATOM 821 C C . VAL A 1 101 ? 6.571 4.298 19.317 1.00 98.25 101 VAL A C 1
ATOM 823 O O . VAL A 1 101 ? 5.644 4.346 18.507 1.00 98.25 101 VAL A O 1
ATOM 826 N N . TYR A 1 102 ? 6.403 4.367 20.632 1.00 98.62 102 TYR A N 1
ATOM 827 C CA . TYR A 1 102 ? 5.151 4.710 21.285 1.00 98.62 102 TYR A CA 1
ATOM 828 C C . TYR A 1 102 ? 5.209 6.155 21.782 1.00 98.62 102 TYR A C 1
ATOM 830 O O . TYR A 1 102 ? 6.177 6.575 22.417 1.00 98.62 102 TYR A O 1
ATOM 838 N N . ALA A 1 103 ? 4.157 6.925 21.512 1.00 98.50 103 ALA A N 1
ATOM 839 C CA . ALA A 1 103 ? 4.006 8.279 22.016 1.00 98.50 103 ALA A CA 1
ATOM 840 C C . ALA A 1 103 ? 2.562 8.553 22.449 1.00 98.50 103 ALA A C 1
ATOM 842 O O . ALA A 1 103 ? 1.608 8.309 21.709 1.00 98.50 103 ALA A O 1
ATOM 843 N N . LYS A 1 104 ? 2.392 9.132 23.639 1.00 98.50 104 LYS A N 1
ATOM 844 C CA . LYS A 1 104 ? 1.093 9.574 24.151 1.00 98.50 104 LYS A CA 1
ATOM 845 C C . LYS A 1 104 ? 0.949 11.074 23.976 1.00 98.50 104 LYS A C 1
ATOM 847 O O . LYS A 1 104 ? 1.729 11.849 24.525 1.00 98.50 104 LYS A O 1
ATOM 852 N N . HIS A 1 105 ? -0.066 11.494 23.239 1.00 98.38 105 HIS A N 1
ATOM 853 C CA . HIS A 1 105 ? -0.342 12.901 22.979 1.00 98.38 105 HIS A CA 1
ATOM 854 C C . HIS A 1 105 ? -1.288 13.487 24.041 1.00 98.38 105 HIS A C 1
ATOM 856 O O . HIS A 1 105 ? -2.189 12.813 24.545 1.00 98.38 105 HIS A O 1
ATOM 862 N N . LYS A 1 106 ? -1.139 14.779 24.362 1.00 97.25 106 LYS A N 1
ATOM 863 C CA . LYS A 1 106 ? -1.905 15.473 25.423 1.00 97.25 106 LYS A CA 1
ATOM 864 C C . LYS A 1 106 ? -3.436 15.458 25.262 1.00 97.25 106 LYS A C 1
ATOM 866 O O . LYS A 1 106 ? -4.158 15.703 26.221 1.00 97.25 106 LYS A O 1
ATOM 871 N N . ASN A 1 107 ? -3.948 15.181 24.061 1.00 95.25 107 ASN A N 1
ATOM 872 C CA . ASN A 1 107 ? -5.390 15.059 23.769 1.00 95.25 107 ASN A CA 1
ATOM 873 C C . ASN A 1 107 ? -5.955 13.636 24.018 1.00 95.25 107 ASN A C 1
ATOM 875 O O . ASN A 1 107 ? -7.129 13.368 23.721 1.00 95.25 107 ASN A O 1
ATOM 879 N N . GLY A 1 108 ? -5.122 12.730 24.541 1.00 95.69 108 GLY A N 1
ATOM 880 C CA . GLY A 1 108 ? -5.476 11.358 24.894 1.00 95.69 108 GLY A CA 1
ATOM 881 C C . GLY A 1 108 ? -5.313 10.333 23.772 1.00 95.69 108 GLY A C 1
ATOM 882 O O . GLY A 1 108 ? -5.748 9.203 23.964 1.00 95.69 108 GLY A O 1
ATOM 883 N N . TYR A 1 109 ? -4.733 10.702 22.624 1.00 98.12 109 TYR A N 1
ATOM 884 C CA . TYR A 1 109 ? -4.349 9.724 21.604 1.00 98.12 109 TYR A CA 1
ATOM 885 C C . TYR A 1 109 ? -3.041 9.024 21.969 1.00 98.12 109 TYR A C 1
ATOM 887 O O . TYR A 1 109 ? -2.103 9.642 22.479 1.00 98.12 109 TYR A O 1
ATOM 895 N N . GLU A 1 110 ? -2.990 7.745 21.639 1.00 98.44 110 GLU A N 1
ATOM 896 C CA . GLU A 1 110 ? -1.826 6.876 21.721 1.00 98.44 110 GLU A CA 1
ATOM 897 C C . GLU A 1 110 ? -1.369 6.569 20.297 1.00 98.44 110 GLU A C 1
ATOM 899 O O . GLU A 1 110 ? -2.175 6.163 19.462 1.00 98.44 110 GLU A O 1
ATOM 904 N N . LEU A 1 111 ? -0.101 6.845 20.001 1.00 98.44 111 LEU A N 1
ATOM 905 C CA . LEU A 1 111 ? 0.499 6.709 18.682 1.00 98.44 111 LEU A CA 1
ATOM 906 C C . LEU A 1 111 ? 1.591 5.647 18.728 1.00 98.44 111 LEU A C 1
ATOM 908 O O . LEU A 1 111 ? 2.500 5.733 19.547 1.00 98.44 111 LEU A O 1
ATOM 912 N N . TYR A 1 112 ? 1.516 4.703 17.803 1.00 98.31 112 TYR A N 1
ATOM 913 C CA . TYR A 1 112 ? 2.542 3.715 17.518 1.00 98.31 112 TYR A CA 1
ATOM 914 C C . TYR A 1 112 ? 3.074 3.948 16.107 1.00 98.31 112 TYR A C 1
ATOM 916 O O . TYR A 1 112 ? 2.284 4.178 15.190 1.00 98.31 112 TYR A O 1
ATOM 924 N N . PHE A 1 113 ? 4.390 3.901 15.922 1.00 98.06 113 PHE A N 1
ATOM 925 C CA . PHE A 1 113 ? 5.031 4.041 14.616 1.00 98.06 113 PHE A CA 1
ATOM 926 C C . PHE A 1 113 ? 6.193 3.063 14.472 1.00 98.06 113 PHE A C 1
ATOM 928 O O . PHE A 1 113 ? 7.136 3.099 15.258 1.00 98.06 113 PHE A O 1
ATOM 935 N N . ASP A 1 114 ? 6.142 2.223 13.442 1.00 97.12 114 ASP A N 1
ATOM 936 C CA . ASP A 1 114 ? 7.135 1.171 13.178 1.00 97.12 114 ASP A CA 1
ATOM 937 C C . ASP A 1 114 ? 8.126 1.538 12.064 1.00 97.12 114 ASP A C 1
ATOM 939 O O . ASP A 1 114 ? 8.829 0.689 11.519 1.00 97.12 114 ASP A O 1
ATOM 943 N N . GLY A 1 115 ? 8.193 2.822 11.705 1.00 96.25 115 GLY A N 1
ATOM 944 C CA . GLY A 1 115 ? 9.083 3.312 10.657 1.00 96.25 115 GLY A CA 1
ATOM 945 C C . GLY A 1 115 ? 8.504 3.206 9.244 1.00 96.25 115 GLY A C 1
ATOM 946 O O . GLY A 1 115 ? 9.013 3.867 8.331 1.00 96.25 115 GLY A O 1
ATOM 947 N N . LEU A 1 116 ? 7.426 2.436 9.062 1.00 95.81 116 LEU A N 1
ATOM 948 C CA . LEU A 1 116 ? 6.714 2.267 7.793 1.00 95.81 116 LEU A CA 1
ATOM 949 C C . LEU A 1 116 ? 5.290 2.818 7.862 1.00 95.81 116 LEU A C 1
ATOM 951 O O . LEU A 1 116 ? 4.848 3.540 6.966 1.00 95.81 116 LEU A O 1
ATOM 955 N N . SER A 1 117 ? 4.585 2.479 8.935 1.00 96.19 117 SER A N 1
ATOM 956 C CA . SER A 1 117 ? 3.190 2.810 9.181 1.00 96.19 117 SER A CA 1
ATOM 957 C C . SER A 1 117 ? 3.002 3.330 10.599 1.00 96.19 117 SER A C 1
ATOM 959 O O . SER A 1 117 ? 3.797 3.053 11.500 1.00 96.19 117 SER A O 1
ATOM 961 N N . TYR A 1 118 ? 1.942 4.106 10.793 1.00 97.56 118 TYR A N 1
ATOM 962 C CA . TYR A 1 118 ? 1.507 4.522 12.115 1.00 97.56 118 TYR A CA 1
ATOM 963 C C . TYR A 1 118 ? 0.121 3.964 12.441 1.00 97.56 118 TYR A C 1
ATOM 965 O O . TYR A 1 118 ? -0.729 3.797 11.563 1.00 97.56 118 TYR A O 1
ATOM 973 N N . LEU A 1 119 ? -0.111 3.756 13.734 1.00 97.94 119 LEU A N 1
ATOM 974 C CA . LEU A 1 119 ? -1.415 3.537 14.343 1.00 97.94 119 LEU A CA 1
ATOM 975 C C . LEU A 1 119 ? -1.605 4.592 15.435 1.00 97.94 119 LEU A C 1
ATOM 977 O O . LEU A 1 119 ? -0.941 4.541 16.465 1.00 97.94 119 LEU A O 1
ATOM 981 N N . ALA A 1 120 ? -2.531 5.526 15.236 1.00 98.19 120 ALA A N 1
ATOM 982 C CA . ALA A 1 120 ? -3.004 6.411 16.294 1.00 98.19 120 ALA A CA 1
ATOM 983 C C . ALA A 1 120 ? -4.377 5.935 16.763 1.00 98.19 120 ALA A C 1
ATOM 985 O O . ALA A 1 120 ? -5.274 5.754 15.942 1.00 98.19 120 ALA A O 1
ATOM 986 N N . PHE A 1 121 ? -4.590 5.757 18.061 1.00 97.94 121 PHE A N 1
ATOM 987 C CA . PHE A 1 121 ? -5.908 5.396 18.568 1.00 97.94 121 PHE A CA 1
ATOM 988 C C . PHE A 1 121 ? -6.268 6.109 19.862 1.00 97.94 121 PHE A C 1
ATOM 990 O O . PHE A 1 121 ? -5.422 6.646 20.576 1.00 97.94 121 PHE A O 1
ATOM 997 N N . LYS A 1 122 ? -7.567 6.112 20.150 1.00 97.12 122 LYS A N 1
ATOM 998 C CA . LYS A 1 122 ? -8.139 6.620 21.390 1.00 97.12 122 LYS A CA 1
ATOM 999 C C . LYS A 1 122 ? -9.251 5.693 21.859 1.00 97.12 122 LYS A C 1
ATOM 1001 O O . LYS A 1 122 ? -10.179 5.392 21.106 1.00 97.12 122 LYS A O 1
ATOM 1006 N N . THR A 1 123 ? -9.177 5.267 23.112 1.00 96.88 123 THR A N 1
ATOM 1007 C CA . THR A 1 123 ? -10.252 4.506 23.756 1.00 96.88 123 THR A CA 1
ATOM 1008 C C . THR A 1 123 ? -11.396 5.450 24.117 1.00 96.88 123 THR A C 1
ATOM 1010 O O . THR A 1 123 ? -11.195 6.432 24.831 1.00 96.88 123 THR A O 1
ATOM 1013 N N . LEU A 1 124 ? -12.594 5.174 23.599 1.00 96.25 124 LEU A N 1
ATOM 1014 C CA . LEU A 1 124 ? -13.809 5.940 23.896 1.00 96.25 124 LEU A CA 1
ATOM 1015 C C . LEU A 1 124 ? -14.534 5.390 25.124 1.00 96.25 124 LEU A C 1
ATOM 1017 O O . LEU A 1 124 ? -15.020 6.147 25.959 1.00 96.25 124 LEU A O 1
ATOM 1021 N N . THR A 1 125 ? -14.583 4.067 25.247 1.00 95.25 125 THR A N 1
ATOM 1022 C CA . THR A 1 125 ? -15.086 3.374 26.433 1.00 95.25 125 THR A CA 1
ATOM 1023 C C . THR A 1 125 ? -14.385 2.030 26.565 1.00 95.25 125 THR A C 1
ATOM 1025 O O . THR A 1 125 ? -14.090 1.384 25.566 1.00 95.25 125 THR A O 1
ATOM 1028 N N . GLU A 1 126 ? -14.130 1.604 27.797 1.00 94.12 126 GLU A N 1
ATOM 1029 C CA . GLU A 1 126 ? -13.671 0.245 28.129 1.00 94.12 126 GLU A CA 1
ATOM 1030 C C . GLU A 1 126 ? -14.832 -0.649 28.588 1.00 94.12 126 GLU A C 1
ATOM 1032 O O . GLU A 1 126 ? -14.678 -1.854 28.782 1.00 94.12 126 GLU A O 1
ATOM 1037 N N . LYS A 1 127 ? -16.012 -0.051 28.791 1.00 94.00 127 LYS A N 1
ATOM 1038 C CA . LYS A 1 127 ? -17.200 -0.739 29.292 1.00 94.00 127 LYS A CA 1
ATOM 1039 C C . LYS A 1 127 ? -17.893 -1.515 28.182 1.00 94.00 127 LYS A C 1
ATOM 1041 O O . LYS A 1 127 ? -17.755 -1.205 26.998 1.00 94.00 127 LYS A O 1
ATOM 1046 N N . ASP A 1 128 ? -18.698 -2.477 28.606 1.00 93.94 128 ASP A N 1
ATOM 1047 C CA . ASP A 1 128 ? -19.606 -3.177 27.713 1.00 93.94 128 ASP A CA 1
ATOM 1048 C C . ASP A 1 128 ? -20.725 -2.252 27.238 1.00 93.94 128 ASP A C 1
ATOM 1050 O O . ASP A 1 128 ? -21.250 -1.450 28.018 1.00 93.94 128 ASP A O 1
ATOM 1054 N N . PHE A 1 129 ? -21.113 -2.411 25.978 1.00 93.31 129 PHE A N 1
ATOM 1055 C CA . PHE A 1 129 ? -22.192 -1.655 25.356 1.00 93.31 129 PHE A CA 1
ATOM 1056 C C . PHE A 1 129 ? -22.959 -2.524 24.351 1.00 93.31 129 PHE A C 1
ATOM 1058 O O . PHE A 1 129 ? -22.477 -3.561 23.885 1.00 93.31 129 PHE A O 1
ATOM 1065 N N . ALA A 1 130 ? -24.191 -2.129 24.053 1.00 91.75 130 ALA A N 1
ATOM 1066 C CA . ALA A 1 130 ? -25.015 -2.709 23.001 1.00 91.75 130 ALA A CA 1
ATOM 1067 C C . ALA A 1 130 ? -24.884 -1.917 21.694 1.00 91.75 130 ALA A C 1
ATOM 1069 O O . ALA A 1 130 ? -24.555 -0.732 21.703 1.00 91.75 130 ALA A O 1
ATOM 1070 N N . LEU A 1 131 ? -25.204 -2.549 20.560 1.00 89.75 131 LEU A N 1
ATOM 1071 C CA . LEU A 1 131 ? -25.166 -1.898 19.244 1.00 89.75 131 LEU A CA 1
ATOM 1072 C C . LEU A 1 131 ? -26.011 -0.616 19.180 1.00 89.75 131 LEU A C 1
ATOM 1074 O O . LEU A 1 131 ? -25.574 0.362 18.580 1.00 89.75 131 LEU A O 1
ATOM 1078 N N . GLY A 1 132 ? -27.180 -0.597 19.828 1.00 88.50 132 GLY A N 1
ATOM 1079 C CA . GLY A 1 132 ? -28.040 0.589 19.899 1.00 88.50 132 GLY A CA 1
ATOM 1080 C C . GLY A 1 132 ? -27.439 1.761 20.681 1.00 88.50 132 GLY A C 1
ATOM 1081 O O . GLY A 1 132 ? -27.813 2.906 20.452 1.00 88.50 132 GLY A O 1
ATOM 1082 N N . GLU A 1 133 ? -26.454 1.518 21.554 1.00 91.44 133 GLU A N 1
ATOM 1083 C CA . GLU A 1 133 ? -25.756 2.583 22.290 1.00 91.44 133 GLU A CA 1
ATOM 1084 C C . GLU A 1 133 ? -24.699 3.290 21.407 1.00 91.44 133 GLU A C 1
ATOM 1086 O O . GLU A 1 133 ? -24.230 4.373 21.762 1.00 91.44 133 GLU A O 1
ATOM 1091 N N . LEU A 1 134 ? -24.343 2.732 20.238 1.00 90.50 134 LEU A N 1
ATOM 1092 C CA . LEU A 1 134 ? -23.267 3.236 19.377 1.00 90.50 134 LEU A CA 1
ATOM 1093 C C . LEU A 1 134 ? -23.435 4.706 18.948 1.00 90.50 134 LEU A C 1
ATOM 1095 O O . LEU A 1 134 ? -22.463 5.438 19.115 1.00 90.50 134 LEU A O 1
ATOM 1099 N N . PRO A 1 135 ? -24.610 5.190 18.486 1.00 87.62 135 PRO A N 1
ATOM 1100 C CA . PRO A 1 135 ? -24.770 6.590 18.073 1.00 87.62 135 PRO A CA 1
ATOM 1101 C C . PRO A 1 135 ? -24.526 7.597 19.206 1.00 87.62 135 PRO A C 1
ATOM 1103 O O . PRO A 1 135 ? -24.160 8.742 18.960 1.00 87.62 135 PRO A O 1
ATOM 1106 N N . SER A 1 136 ? -24.722 7.178 20.463 1.00 88.25 136 SER A N 1
ATOM 1107 C CA . SER A 1 136 ? -24.448 8.019 21.635 1.00 88.25 136 SER A CA 1
ATOM 1108 C C . SER A 1 136 ? -22.964 8.040 22.022 1.00 88.25 136 SER A C 1
ATOM 1110 O O . SER A 1 136 ? -22.499 8.986 22.657 1.00 88.25 136 SER A O 1
ATOM 1112 N N . LEU A 1 137 ? -22.221 6.997 21.639 1.00 91.69 137 LEU A N 1
ATOM 1113 C CA . LEU A 1 137 ? -20.805 6.806 21.958 1.00 91.69 137 LEU A CA 1
ATOM 1114 C C . LEU A 1 137 ? -19.882 7.309 20.843 1.00 91.69 137 LEU A C 1
ATOM 1116 O O . LEU A 1 137 ? -18.760 7.737 21.115 1.00 91.69 137 LEU A O 1
ATOM 1120 N N . ALA A 1 138 ? -20.338 7.230 19.595 1.00 90.69 138 ALA A N 1
ATOM 1121 C CA . ALA A 1 138 ? -19.573 7.522 18.396 1.00 90.69 138 ALA A CA 1
ATOM 1122 C C . ALA A 1 138 ? -20.478 8.100 17.295 1.00 90.69 138 ALA A C 1
ATOM 1124 O O . ALA A 1 138 ? -21.582 7.617 17.057 1.00 90.69 138 ALA A O 1
ATOM 1125 N N . GLY A 1 139 ? -19.975 9.121 16.602 1.00 90.25 139 GLY A N 1
ATOM 1126 C CA . GLY A 1 139 ? -20.510 9.585 15.319 1.00 90.25 139 GLY A CA 1
ATOM 1127 C C . GLY A 1 139 ? -19.563 9.193 14.190 1.00 90.25 139 GLY A C 1
ATOM 1128 O O . GLY A 1 139 ? -18.763 8.273 14.337 1.00 90.25 139 GLY A O 1
ATOM 1129 N N . TYR A 1 140 ? -19.590 9.916 13.077 1.00 92.88 140 TYR A N 1
ATOM 1130 C CA . TYR A 1 140 ? -18.614 9.725 12.012 1.00 92.88 140 TYR A CA 1
ATOM 1131 C C . TYR A 1 140 ? -17.171 9.914 12.537 1.00 92.88 140 TYR A C 1
ATOM 1133 O O . TYR A 1 140 ? -16.901 10.928 13.190 1.00 92.88 140 TYR A O 1
ATOM 1141 N N . PRO A 1 141 ? -16.226 8.990 12.246 1.00 94.19 141 PRO A N 1
ATOM 1142 C CA . PRO A 1 141 ? -14.869 9.032 12.783 1.00 94.19 141 PRO A CA 1
ATOM 1143 C C . PRO A 1 141 ? -14.177 10.377 12.503 1.00 94.19 141 PRO A C 1
ATOM 1145 O O . PRO A 1 141 ? -13.905 10.694 11.335 1.00 94.19 141 PRO A O 1
ATOM 1148 N N . PRO A 1 142 ? -13.856 11.182 13.534 1.00 93.62 142 PRO A N 1
ATOM 1149 C CA . PRO A 1 142 ? -13.112 12.414 13.331 1.00 93.62 142 PRO A CA 1
ATOM 1150 C C . PRO A 1 142 ? -11.682 12.089 12.896 1.00 93.62 142 PRO A C 1
ATOM 1152 O O . PRO A 1 142 ? -11.150 11.023 13.185 1.00 93.62 142 PRO A O 1
ATOM 1155 N N . ARG A 1 143 ? -11.037 13.015 12.192 1.00 92.81 143 ARG A N 1
ATOM 1156 C CA . ARG A 1 143 ? -9.624 12.892 11.822 1.00 92.81 143 ARG A CA 1
ATOM 1157 C C . ARG A 1 143 ? -8.718 13.114 13.042 1.00 92.81 143 ARG A C 1
ATOM 1159 O O . ARG A 1 143 ? -9.022 13.952 13.889 1.00 92.81 143 ARG A O 1
ATOM 1166 N N . ALA A 1 144 ? -7.577 12.426 13.098 1.00 93.75 144 ALA A N 1
ATOM 1167 C CA . ALA A 1 144 ? -6.561 12.594 14.144 1.00 93.75 144 ALA A CA 1
ATOM 1168 C C . ALA A 1 144 ? -5.459 13.603 13.765 1.00 93.75 144 ALA A C 1
ATOM 1170 O O . ALA A 1 144 ? -4.316 13.487 14.206 1.00 93.75 144 ALA A O 1
ATOM 1171 N N . ASP A 1 145 ? -5.795 14.621 12.969 1.00 94.38 145 ASP A N 1
ATOM 1172 C CA . ASP A 1 145 ? -4.807 15.524 12.366 1.00 94.38 145 ASP A CA 1
ATOM 1173 C C . ASP A 1 145 ? -3.927 16.225 13.417 1.00 94.38 145 ASP A C 1
ATOM 1175 O O . ASP A 1 145 ? -2.733 16.396 13.202 1.00 94.38 145 ASP A O 1
ATOM 1179 N N . SER A 1 146 ? -4.465 16.557 14.599 1.00 94.50 146 SER A N 1
ATOM 1180 C CA . SER A 1 146 ? -3.683 17.232 15.645 1.00 94.50 146 SER A CA 1
ATOM 1181 C C . SER A 1 146 ? -2.486 16.411 16.133 1.00 94.50 146 SER A C 1
ATOM 1183 O O . SER A 1 146 ? -1.415 16.971 16.322 1.00 94.50 146 SER A O 1
ATOM 1185 N N . VAL A 1 147 ? -2.655 15.097 16.346 1.00 96.81 147 VAL A N 1
ATOM 1186 C CA . VAL A 1 147 ? -1.543 14.243 16.804 1.00 96.81 147 VAL A CA 1
ATOM 1187 C C . VAL A 1 147 ? -0.574 13.959 15.659 1.00 96.81 147 VAL A C 1
ATOM 1189 O O . VAL A 1 147 ? 0.635 13.932 15.877 1.00 96.81 147 VAL A O 1
ATOM 1192 N N . LEU A 1 148 ? -1.088 13.819 14.434 1.00 96.94 148 LEU A N 1
ATOM 1193 C CA . LEU A 1 148 ? -0.266 13.563 13.256 1.00 96.94 148 LEU A CA 1
ATOM 1194 C C . LEU A 1 148 ? 0.574 14.774 12.858 1.00 96.94 148 LEU A C 1
ATOM 1196 O O . LEU A 1 148 ? 1.732 14.589 12.518 1.00 96.94 148 LEU A O 1
ATOM 1200 N N . PHE A 1 149 ? 0.064 16.001 12.978 1.00 96.19 149 PHE A N 1
ATOM 1201 C CA . PHE A 1 149 ? 0.858 17.212 12.745 1.00 96.19 149 PHE A CA 1
ATOM 1202 C C . PHE A 1 149 ? 1.972 17.381 13.780 1.00 96.19 149 PHE A C 1
ATOM 1204 O O . PHE A 1 149 ? 3.102 17.719 13.422 1.00 96.19 149 PHE A O 1
ATOM 1211 N N . SER A 1 150 ? 1.689 17.113 15.058 1.00 96.75 150 SER A N 1
ATOM 1212 C CA . SER A 1 150 ? 2.727 17.130 16.092 1.00 96.75 150 SER A CA 1
ATOM 1213 C C . SER A 1 150 ? 3.776 16.046 15.833 1.00 96.75 150 SER A C 1
ATOM 1215 O O . SER A 1 150 ? 4.967 16.315 15.973 1.00 96.75 150 SER A O 1
ATOM 1217 N N . PHE A 1 151 ? 3.364 14.851 15.405 1.00 97.50 151 PHE A N 1
ATOM 1218 C CA . PHE A 1 151 ? 4.287 13.770 15.061 1.00 97.50 151 PHE A CA 1
ATOM 1219 C C . PHE A 1 151 ? 5.131 14.087 13.819 1.00 97.50 151 PHE A C 1
ATOM 1221 O O . PHE A 1 151 ? 6.350 13.954 13.853 1.00 97.50 151 PHE A O 1
ATOM 1228 N N . GLU A 1 152 ? 4.498 14.570 12.749 1.00 96.44 152 GLU A N 1
ATOM 1229 C CA . GLU A 1 152 ? 5.137 14.991 11.501 1.00 96.44 152 GLU A CA 1
ATOM 1230 C C . GLU A 1 152 ? 6.238 16.022 11.765 1.00 96.44 152 GLU A C 1
ATOM 1232 O O . GLU A 1 152 ? 7.333 15.905 11.223 1.00 96.44 152 GLU A O 1
ATOM 1237 N N . LYS A 1 153 ? 5.987 16.995 12.650 1.00 95.56 153 LYS A N 1
ATOM 1238 C CA . LYS A 1 153 ? 6.989 17.993 13.039 1.00 95.56 153 LYS A CA 1
ATOM 1239 C C . LYS A 1 153 ? 8.264 17.348 13.588 1.00 95.56 153 LYS A C 1
ATOM 1241 O O . LYS A 1 153 ? 9.352 17.758 13.199 1.00 95.56 153 LYS A O 1
ATOM 1246 N N . SER A 1 154 ? 8.129 16.349 14.459 1.00 97.06 154 SER A N 1
ATOM 1247 C CA . SER A 1 154 ? 9.271 15.602 14.997 1.00 97.06 154 SER A CA 1
ATOM 1248 C C . SER A 1 154 ? 9.925 14.720 13.928 1.00 97.06 154 SER A C 1
ATOM 1250 O O . SER A 1 154 ? 11.147 14.669 13.821 1.00 97.06 154 SER A O 1
ATOM 1252 N N . LEU A 1 155 ? 9.128 14.093 13.059 1.00 96.31 155 LEU A N 1
ATOM 1253 C CA . LEU A 1 155 ? 9.642 13.286 11.954 1.00 96.31 155 LEU A CA 1
ATOM 1254 C C . LEU A 1 155 ? 10.461 14.127 10.956 1.00 96.31 155 LEU A C 1
ATOM 1256 O O . LEU A 1 155 ? 11.495 13.673 10.478 1.00 96.31 155 LEU A O 1
ATOM 1260 N N . LYS A 1 156 ? 10.068 15.377 10.686 1.00 95.50 156 LYS A N 1
ATOM 1261 C CA . LYS A 1 156 ? 10.806 16.305 9.808 1.00 95.50 156 LYS A CA 1
ATOM 1262 C C . LYS A 1 156 ? 12.182 16.706 10.342 1.00 95.50 156 LYS A C 1
ATOM 1264 O O . LYS A 1 156 ? 13.046 17.064 9.545 1.00 95.50 156 LYS A O 1
ATOM 1269 N N . GLU A 1 157 ? 12.408 16.649 11.655 1.00 95.06 157 GLU A N 1
ATOM 1270 C CA . GLU A 1 157 ? 13.736 16.916 12.229 1.00 95.06 157 GLU A CA 1
ATOM 1271 C C . GLU A 1 157 ? 14.755 15.843 11.824 1.00 95.06 157 GLU A C 1
ATOM 1273 O O . GLU A 1 157 ? 15.939 16.147 11.689 1.00 95.06 157 GLU A O 1
ATOM 1278 N N . ILE A 1 158 ? 14.290 14.612 11.578 1.00 95.19 158 ILE A N 1
ATOM 1279 C CA . ILE A 1 158 ? 15.130 13.489 11.142 1.00 95.19 158 ILE A CA 1
ATOM 1280 C C . ILE A 1 158 ? 15.024 13.211 9.634 1.00 95.19 158 ILE A C 1
ATOM 1282 O O . ILE A 1 158 ? 15.982 12.756 9.016 1.00 95.19 158 ILE A O 1
ATOM 1286 N N . MET A 1 159 ? 13.886 13.537 9.019 1.00 93.50 159 MET A N 1
ATOM 1287 C CA . MET A 1 159 ? 13.602 13.377 7.592 1.00 93.50 159 MET A CA 1
ATOM 1288 C C . MET A 1 159 ? 13.273 14.740 6.974 1.00 93.50 159 MET A C 1
ATOM 1290 O O . MET A 1 159 ? 12.115 15.079 6.729 1.00 93.50 159 MET A O 1
ATOM 1294 N N . SER A 1 160 ? 14.307 15.540 6.712 1.00 89.25 160 SER A N 1
ATOM 1295 C CA . SER A 1 160 ? 14.163 16.944 6.286 1.00 89.25 160 SER A CA 1
ATOM 1296 C C . SER A 1 160 ? 13.426 17.144 4.955 1.00 89.25 160 SER A C 1
ATOM 1298 O O . SER A 1 160 ? 12.888 18.221 4.703 1.00 89.25 160 SER A O 1
ATOM 1300 N N . ASN A 1 161 ? 13.375 16.116 4.108 1.00 89.44 161 ASN A N 1
ATOM 1301 C CA . ASN A 1 161 ? 12.680 16.112 2.822 1.00 89.44 161 ASN A CA 1
ATOM 1302 C C . ASN A 1 161 ? 11.224 15.619 2.902 1.00 89.44 161 ASN A C 1
ATOM 1304 O O . ASN A 1 161 ? 10.585 15.477 1.858 1.00 89.44 161 ASN A O 1
ATOM 1308 N N . LEU A 1 162 ? 10.695 15.334 4.097 1.00 90.88 162 LEU A N 1
ATOM 1309 C CA . LEU A 1 162 ? 9.305 14.919 4.260 1.00 90.88 162 LEU A CA 1
ATOM 1310 C C . LEU A 1 162 ? 8.355 16.081 3.881 1.00 90.88 162 LEU A C 1
ATOM 1312 O O . LEU A 1 162 ? 8.457 17.163 4.470 1.00 90.88 162 LEU A O 1
ATOM 1316 N N . PRO A 1 163 ? 7.436 15.892 2.912 1.00 90.62 163 PRO A N 1
ATOM 1317 C CA . PRO A 1 163 ? 6.475 16.921 2.520 1.00 90.62 163 PRO A CA 1
ATOM 1318 C C . PRO A 1 163 ? 5.526 17.299 3.661 1.00 90.62 163 PRO A C 1
ATOM 1320 O O . PRO A 1 163 ? 5.089 16.432 4.417 1.00 90.62 163 PRO A O 1
ATOM 1323 N N . GLU A 1 164 ? 5.170 18.583 3.743 1.00 88.75 164 GLU A N 1
ATOM 1324 C CA . GLU A 1 164 ? 4.282 19.091 4.793 1.00 88.75 164 GLU A CA 1
ATOM 1325 C C . GLU A 1 164 ? 2.858 18.569 4.668 1.00 88.75 164 GLU A C 1
ATOM 1327 O O . GLU A 1 164 ? 2.288 18.554 3.576 1.00 88.75 164 GLU A O 1
ATOM 1332 N N . HIS A 1 165 ? 2.283 18.176 5.804 1.00 89.44 165 HIS A N 1
ATOM 1333 C CA . HIS A 1 165 ? 0.898 17.734 5.949 1.00 89.44 165 HIS A CA 1
ATOM 1334 C C . HIS A 1 165 ? 0.515 16.625 4.968 1.00 89.44 165 HIS A C 1
ATOM 1336 O O . HIS A 1 165 ? -0.636 16.503 4.545 1.00 89.44 165 HIS A O 1
ATOM 1342 N N . SER A 1 166 ? 1.504 15.806 4.612 1.00 89.81 166 SER A N 1
ATOM 1343 C CA . SER A 1 166 ? 1.357 14.712 3.672 1.00 89.81 166 SER A CA 1
ATOM 1344 C C . SER A 1 166 ? 1.403 13.395 4.426 1.00 89.81 166 SER A C 1
ATOM 1346 O O . SER A 1 166 ? 2.453 12.937 4.870 1.00 89.81 166 SER A O 1
ATOM 1348 N N . TYR A 1 167 ? 0.232 12.794 4.593 1.00 91.75 167 TYR A N 1
ATOM 1349 C CA . TYR A 1 167 ? 0.064 11.448 5.120 1.00 91.75 167 TYR A CA 1
ATOM 1350 C C . TYR A 1 167 ? -1.255 10.869 4.618 1.00 91.75 167 TYR A C 1
ATOM 1352 O O . TYR A 1 167 ? -2.237 11.581 4.385 1.00 91.75 167 TYR A O 1
ATOM 1360 N N . THR A 1 168 ? -1.288 9.552 4.462 1.00 92.69 168 THR A N 1
ATOM 1361 C CA . THR A 1 168 ? -2.547 8.823 4.303 1.00 92.69 168 THR A CA 1
ATOM 1362 C C . THR A 1 168 ? -3.138 8.567 5.681 1.00 92.69 168 THR A C 1
ATOM 1364 O O . THR A 1 168 ? -2.395 8.449 6.652 1.00 92.69 168 THR A O 1
ATOM 1367 N N . MET A 1 169 ? -4.465 8.506 5.788 1.00 92.75 169 MET A N 1
ATOM 1368 C CA . MET A 1 169 ? -5.141 8.141 7.031 1.00 92.75 169 MET A CA 1
ATOM 1369 C C . MET A 1 169 ? -6.465 7.454 6.721 1.00 92.75 169 MET A C 1
ATOM 1371 O O . MET A 1 169 ? -7.303 8.009 6.007 1.00 92.75 169 MET A O 1
ATOM 1375 N N . TYR A 1 170 ? -6.664 6.282 7.310 1.00 94.94 170 TYR A N 1
ATOM 1376 C CA . TYR A 1 170 ? -7.936 5.581 7.334 1.00 94.94 170 TYR A CA 1
ATOM 1377 C C . TYR A 1 170 ? -8.440 5.502 8.774 1.00 94.94 170 TYR A C 1
ATOM 1379 O O . TYR A 1 170 ? -7.784 4.924 9.641 1.00 94.94 170 TYR A O 1
ATOM 1387 N N . SER A 1 171 ? -9.591 6.128 9.022 1.00 96.50 171 SER A N 1
ATOM 1388 C CA . SER A 1 171 ? -10.217 6.211 10.342 1.00 96.50 171 SER A CA 1
ATOM 1389 C C . SER A 1 171 ? -11.347 5.196 10.466 1.00 96.50 171 SER A C 1
ATOM 1391 O O . SER A 1 171 ? -12.233 5.159 9.611 1.00 96.50 171 SER A O 1
ATOM 1393 N N . PHE A 1 172 ? -11.362 4.426 11.550 1.00 97.38 172 PHE A N 1
ATOM 1394 C CA . PHE A 1 172 ? -12.410 3.442 11.811 1.00 97.38 172 PHE A CA 1
ATOM 1395 C C . PHE A 1 172 ? -12.597 3.176 13.304 1.00 97.38 172 PHE A C 1
ATOM 1397 O O . PHE A 1 172 ? -11.695 3.402 14.115 1.00 97.38 172 PHE A O 1
ATOM 1404 N N . TYR A 1 173 ? -13.764 2.647 13.664 1.00 98.25 173 TYR A N 1
ATOM 1405 C CA . TYR A 1 173 ? -13.997 2.128 15.008 1.00 98.25 173 TYR A CA 1
ATOM 1406 C C . TYR A 1 173 ? -13.712 0.635 15.076 1.00 98.25 173 TYR A C 1
ATOM 1408 O O . TYR A 1 173 ? -13.971 -0.082 14.113 1.00 98.25 173 TYR A O 1
ATOM 1416 N N . ALA A 1 174 ? -13.215 0.164 16.217 1.00 97.88 174 ALA A N 1
ATOM 1417 C CA . ALA A 1 174 ? -13.078 -1.259 16.502 1.00 97.88 174 ALA A CA 1
ATOM 1418 C C . ALA A 1 174 ? -13.582 -1.584 17.911 1.00 97.88 174 ALA A C 1
ATOM 1420 O O . ALA A 1 174 ? -13.322 -0.825 18.854 1.00 97.88 174 ALA A O 1
ATOM 1421 N N . ALA A 1 175 ? -14.291 -2.705 18.032 1.00 97.19 175 ALA A N 1
ATOM 1422 C CA . ALA A 1 175 ? -14.813 -3.226 19.288 1.00 97.19 175 ALA A CA 1
ATOM 1423 C C . ALA A 1 175 ? -14.698 -4.753 19.348 1.00 97.19 175 ALA A C 1
ATOM 1425 O O . ALA A 1 175 ? -14.879 -5.442 18.339 1.00 97.19 175 ALA A O 1
ATOM 1426 N N . ASN A 1 176 ? -14.457 -5.282 20.550 1.00 95.19 176 ASN A N 1
ATOM 1427 C CA . ASN A 1 176 ? -14.428 -6.724 20.762 1.00 95.19 176 ASN A CA 1
ATOM 1428 C C . ASN A 1 176 ? -15.842 -7.288 20.889 1.00 95.19 176 ASN A C 1
ATOM 1430 O O . ASN A 1 176 ? -16.719 -6.670 21.494 1.00 95.19 176 ASN A O 1
ATOM 1434 N N . VAL A 1 177 ? -16.060 -8.488 20.353 1.00 92.19 177 VAL A N 1
ATOM 1435 C CA . VAL A 1 177 ? -17.342 -9.194 20.469 1.00 92.19 177 VAL A CA 1
ATOM 1436 C C . VAL A 1 177 ? -17.251 -10.229 21.581 1.00 92.19 177 VAL A C 1
ATOM 1438 O O . VAL A 1 177 ? -16.416 -11.128 21.519 1.00 92.19 177 VAL A O 1
ATOM 1441 N N . LYS A 1 178 ? -18.127 -10.129 22.587 1.00 88.00 178 LYS A N 1
ATOM 1442 C CA . LYS A 1 178 ? -18.223 -11.136 23.656 1.00 88.00 178 LYS A CA 1
ATOM 1443 C C . LYS A 1 178 ? -18.993 -12.373 23.216 1.00 88.00 178 LYS A C 1
ATOM 1445 O O . LYS A 1 178 ? -18.609 -13.488 23.552 1.00 88.00 178 LYS A O 1
ATOM 1450 N N . ASP A 1 179 ? -20.087 -12.166 22.488 1.00 85.62 179 ASP A N 1
ATOM 1451 C CA . ASP A 1 179 ? -20.944 -13.248 22.017 1.00 85.62 179 ASP A CA 1
ATOM 1452 C C . ASP A 1 179 ? -21.552 -12.920 20.650 1.00 85.62 179 ASP A C 1
ATOM 1454 O O . ASP A 1 179 ? -22.506 -12.149 20.537 1.00 85.62 179 ASP A O 1
ATOM 1458 N N . TRP A 1 180 ? -21.036 -13.558 19.601 1.00 90.38 180 TRP A N 1
ATOM 1459 C CA . TRP A 1 180 ? -21.545 -13.418 18.236 1.00 90.38 180 TRP A CA 1
ATOM 1460 C C . TRP A 1 180 ? -23.020 -13.816 18.099 1.00 90.38 180 TRP A C 1
ATOM 1462 O O . TRP A 1 180 ? -23.753 -13.190 17.331 1.00 90.38 180 TRP A O 1
ATOM 1472 N N . LYS A 1 181 ? -23.505 -14.783 18.892 1.00 88.38 181 LYS A N 1
ATOM 1473 C CA . LYS A 1 181 ? -24.903 -15.235 18.812 1.00 88.38 181 LYS A CA 1
ATOM 1474 C C . LYS A 1 181 ? -25.875 -14.150 19.249 1.00 88.38 181 LYS A C 1
ATOM 1476 O O . LYS A 1 181 ? -26.965 -14.051 18.693 1.00 88.38 181 LYS A O 1
ATOM 1481 N N . THR A 1 182 ? -25.485 -13.304 20.204 1.00 86.31 182 THR A N 1
ATOM 1482 C CA . THR A 1 182 ? -26.312 -12.157 20.623 1.00 86.31 182 THR A CA 1
ATOM 1483 C C . THR A 1 182 ? -26.440 -11.088 19.543 1.00 86.31 182 THR A C 1
ATOM 1485 O O . THR A 1 182 ? -27.414 -10.342 19.548 1.00 86.31 182 THR A O 1
ATOM 1488 N N . LEU A 1 183 ? -25.510 -11.060 18.585 1.00 86.75 183 LEU A N 1
ATOM 1489 C CA . LEU A 1 183 ? -25.582 -10.229 17.385 1.00 86.75 183 LEU A CA 1
ATOM 1490 C C . LEU A 1 183 ? -26.371 -10.900 16.246 1.00 86.75 183 LEU A C 1
ATOM 1492 O O . LEU A 1 183 ? -26.488 -10.325 15.169 1.00 86.75 183 LEU A O 1
ATOM 1496 N N . GLY A 1 184 ? -26.900 -12.111 16.465 1.00 86.00 184 GLY A N 1
ATOM 1497 C CA . GLY A 1 184 ? -27.575 -12.905 15.437 1.00 86.00 184 GLY A CA 1
ATOM 1498 C C . GLY A 1 184 ? -26.620 -13.537 14.423 1.00 86.00 184 GLY A C 1
ATOM 1499 O O . GLY A 1 184 ? -27.058 -13.933 13.347 1.00 86.00 184 GLY A O 1
ATOM 1500 N N . ILE A 1 185 ? -25.327 -13.630 14.748 1.00 87.88 185 ILE A N 1
ATOM 1501 C CA . ILE A 1 185 ? -24.283 -14.095 13.833 1.00 87.88 185 ILE A CA 1
ATOM 1502 C C . ILE A 1 185 ? -23.721 -15.426 14.328 1.00 87.88 185 ILE A C 1
ATOM 1504 O O . ILE A 1 185 ? -23.291 -15.562 15.473 1.00 87.88 185 ILE A O 1
ATOM 1508 N N . ASN A 1 186 ? -23.669 -16.408 13.432 1.00 86.62 186 ASN A N 1
ATOM 1509 C CA . ASN A 1 186 ? -22.904 -17.628 13.653 1.00 86.62 186 ASN A CA 1
ATOM 1510 C C . ASN A 1 186 ? -21.495 -17.418 13.102 1.00 86.62 186 ASN A C 1
ATOM 1512 O O . ASN A 1 186 ? -21.292 -17.471 11.893 1.00 86.62 186 ASN A O 1
ATOM 1516 N N . ASN A 1 187 ? -20.533 -17.167 13.988 1.00 83.88 187 ASN A N 1
ATOM 1517 C CA . ASN A 1 187 ? -19.132 -17.049 13.603 1.00 83.88 187 ASN A CA 1
ATOM 1518 C C . ASN A 1 187 ? -18.441 -18.421 13.672 1.00 83.88 187 ASN A C 1
ATOM 1520 O O . ASN A 1 187 ? -18.520 -19.104 14.695 1.00 83.88 187 ASN A O 1
ATOM 1524 N N . SER A 1 188 ? -17.765 -18.815 12.595 1.00 77.50 188 SER A N 1
ATOM 1525 C CA . SER A 1 188 ? -16.916 -20.005 12.541 1.00 77.50 188 SER A CA 1
ATOM 1526 C C . SER A 1 188 ? -15.463 -19.598 12.299 1.00 77.50 188 SER A C 1
ATOM 1528 O O . SER A 1 188 ? -15.172 -18.948 11.296 1.00 77.50 188 SER A O 1
ATOM 1530 N N . GLY A 1 189 ? -14.553 -20.030 13.175 1.00 80.69 189 GLY A N 1
ATOM 1531 C CA . GLY A 1 189 ? -13.130 -19.685 13.091 1.00 80.69 189 GLY A CA 1
ATOM 1532 C C . GLY A 1 189 ? -12.838 -18.251 13.542 1.00 80.69 189 GLY A C 1
ATOM 1533 O O . GLY A 1 189 ? -13.497 -17.738 14.445 1.00 80.69 189 GLY A O 1
ATOM 1534 N N . ASP A 1 190 ? -11.864 -17.613 12.891 1.00 84.06 190 ASP A N 1
ATOM 1535 C CA . ASP A 1 190 ? -11.338 -16.286 13.250 1.00 84.06 190 ASP A CA 1
ATOM 1536 C C . ASP A 1 190 ? -11.918 -15.152 12.382 1.00 84.06 190 ASP A C 1
ATOM 1538 O O . ASP A 1 190 ? -11.256 -14.136 12.140 1.00 84.06 190 ASP A O 1
ATOM 1542 N N . ALA A 1 191 ? -13.135 -15.312 11.853 1.00 88.88 191 ALA A N 1
ATOM 1543 C CA . ALA A 1 191 ? -13.708 -14.310 10.961 1.00 88.88 191 ALA A CA 1
ATOM 1544 C C . ALA A 1 191 ? -13.949 -12.977 11.690 1.00 88.88 191 ALA A C 1
ATOM 1546 O O . ALA A 1 191 ? -14.391 -12.935 12.842 1.00 88.88 191 ALA A O 1
ATOM 1547 N N . GLN A 1 192 ? -13.660 -11.888 10.978 1.00 94.31 192 GLN A N 1
ATOM 1548 C CA . GLN A 1 192 ? -13.823 -10.512 11.437 1.00 94.31 192 GLN A CA 1
ATOM 1549 C C . GLN A 1 192 ? -14.934 -9.840 10.628 1.00 94.31 192 GLN A C 1
ATOM 1551 O O . GLN A 1 192 ? -15.098 -10.126 9.438 1.00 94.31 192 GLN A O 1
ATOM 1556 N N . LEU A 1 193 ? -15.677 -8.924 11.247 1.00 95.94 193 LEU A N 1
ATOM 1557 C CA . LEU A 1 193 ? -16.826 -8.280 10.615 1.00 95.94 193 LEU A CA 1
ATOM 1558 C C . LEU A 1 193 ? -16.623 -6.771 10.494 1.00 95.94 193 LEU A C 1
ATOM 1560 O O . LEU A 1 193 ? -16.293 -6.099 11.465 1.00 95.94 193 LEU A O 1
ATOM 1564 N N . ARG A 1 194 ? -16.891 -6.229 9.311 1.00 97.19 194 ARG A N 1
ATOM 1565 C CA . ARG A 1 194 ? -17.027 -4.800 9.041 1.00 97.19 194 ARG A CA 1
ATOM 1566 C C . ARG A 1 194 ? -18.511 -4.450 8.966 1.00 97.19 194 ARG A C 1
ATOM 1568 O O . ARG A 1 194 ? -19.199 -4.819 8.021 1.00 97.19 194 ARG A O 1
ATOM 1575 N N . VAL A 1 195 ? -19.005 -3.712 9.946 1.00 96.56 195 VAL A N 1
ATOM 1576 C CA . VAL A 1 195 ? -20.372 -3.190 9.961 1.00 96.56 195 VAL A CA 1
ATOM 1577 C C . VAL A 1 195 ? -20.359 -1.754 9.455 1.00 96.56 195 VAL A C 1
ATOM 1579 O O . VAL A 1 195 ? -19.654 -0.904 9.997 1.00 96.56 195 VAL A O 1
ATOM 1582 N N . LEU A 1 196 ? -21.135 -1.471 8.414 1.00 95.75 196 LEU A N 1
ATOM 1583 C CA . LEU A 1 196 ? -21.351 -0.112 7.934 1.00 95.75 196 LEU A CA 1
ATOM 1584 C C . LEU A 1 196 ? -22.457 0.549 8.754 1.00 95.75 196 LEU A C 1
ATOM 1586 O O . LEU A 1 196 ? -23.590 0.067 8.802 1.00 95.75 196 LEU A O 1
ATOM 1590 N N . VAL A 1 197 ? -22.109 1.652 9.408 1.00 94.31 197 VAL A N 1
ATOM 1591 C CA . VAL A 1 197 ? -22.991 2.416 10.290 1.00 94.31 197 VAL A CA 1
ATOM 1592 C C . VAL A 1 197 ? -23.275 3.763 9.652 1.00 94.31 197 VAL A C 1
ATOM 1594 O O . VAL A 1 197 ? -22.349 4.430 9.199 1.00 94.31 197 VAL A O 1
ATOM 1597 N N . ASN A 1 198 ? -24.543 4.169 9.609 1.00 91.44 198 ASN A N 1
ATOM 1598 C CA . ASN A 1 198 ? -24.931 5.468 9.075 1.00 91.44 198 ASN A CA 1
ATOM 1599 C C . ASN A 1 198 ? -24.940 6.531 10.178 1.00 91.44 198 ASN A C 1
ATOM 1601 O O . ASN A 1 198 ? -25.701 6.409 11.135 1.00 91.44 198 ASN A O 1
ATOM 1605 N N . ASP A 1 199 ? -24.126 7.578 10.042 1.00 90.31 199 ASP A N 1
ATOM 1606 C CA . ASP A 1 199 ? -24.283 8.789 10.853 1.00 90.31 199 ASP A CA 1
ATOM 1607 C C . ASP A 1 199 ? -25.294 9.723 10.188 1.00 90.31 199 ASP A C 1
ATOM 1609 O O . ASP A 1 199 ? -24.944 10.459 9.267 1.00 90.31 199 ASP A O 1
ATOM 1613 N N . GLU A 1 200 ? -26.540 9.695 10.658 1.00 87.06 200 GLU A N 1
ATOM 1614 C CA . GLU A 1 200 ? -27.652 10.492 10.119 1.00 87.06 200 GLU A CA 1
ATOM 1615 C C . GLU A 1 200 ? -27.493 12.007 10.334 1.00 87.06 200 GLU A C 1
ATOM 1617 O O . GLU A 1 200 ? -28.192 12.792 9.694 1.00 87.06 200 GLU A O 1
ATOM 1622 N N . ASN A 1 201 ? -26.554 12.449 11.181 1.00 86.00 201 ASN A N 1
ATOM 1623 C CA . ASN A 1 201 ? -26.329 13.874 11.444 1.00 86.00 201 ASN A CA 1
ATOM 1624 C C . ASN A 1 201 ? -25.561 14.587 10.320 1.00 86.00 201 ASN A C 1
ATOM 1626 O O . ASN A 1 201 ? -25.342 15.799 10.386 1.00 86.00 201 ASN A O 1
ATOM 1630 N N . ILE A 1 202 ? -25.123 13.853 9.296 1.00 85.88 202 ILE A N 1
ATOM 1631 C CA . ILE A 1 202 ? -24.367 14.384 8.162 1.00 85.88 202 ILE A CA 1
ATOM 1632 C C . ILE A 1 202 ? -25.257 14.387 6.925 1.00 85.88 202 ILE A C 1
ATOM 1634 O O . ILE A 1 202 ? -25.894 13.392 6.618 1.00 85.88 202 ILE A O 1
ATOM 1638 N N . ILE A 1 203 ? -25.266 15.484 6.170 1.00 81.94 203 ILE A N 1
ATOM 1639 C CA . ILE A 1 203 ? -25.902 15.530 4.850 1.00 81.94 203 ILE A CA 1
ATOM 1640 C C . ILE A 1 203 ? -24.794 15.514 3.801 1.00 81.94 203 ILE A C 1
ATOM 1642 O O . ILE A 1 203 ? -23.964 16.424 3.750 1.00 81.94 203 ILE A O 1
ATOM 1646 N N . THR A 1 204 ? -24.780 14.479 2.965 1.00 74.25 204 THR A N 1
ATOM 1647 C CA . THR A 1 204 ? -23.845 14.368 1.844 1.00 74.25 204 THR A CA 1
ATOM 1648 C C . THR A 1 204 ? -24.495 14.965 0.600 1.00 74.25 204 THR A C 1
ATOM 1650 O O . THR A 1 204 ? -25.532 14.487 0.152 1.00 74.25 204 THR A O 1
ATOM 1653 N N . ILE A 1 205 ? -23.897 16.018 0.037 1.00 75.44 205 ILE A N 1
ATOM 1654 C CA . ILE A 1 205 ? -24.364 16.650 -1.206 1.00 75.44 205 ILE A CA 1
ATOM 1655 C C . ILE A 1 205 ? -23.376 16.297 -2.319 1.00 75.44 205 ILE A C 1
ATOM 1657 O O . ILE A 1 205 ? -22.251 16.803 -2.339 1.00 75.44 205 ILE A O 1
ATOM 1661 N N . THR A 1 206 ? -23.782 15.430 -3.243 1.00 65.38 206 THR A N 1
ATOM 1662 C CA . THR A 1 206 ? -22.941 14.938 -4.343 1.00 65.38 206 THR A CA 1
ATOM 1663 C C . THR A 1 206 ? -23.457 15.497 -5.664 1.00 65.38 206 THR A C 1
ATOM 1665 O O . THR A 1 206 ? -24.390 14.967 -6.254 1.00 65.38 206 THR A O 1
ATOM 1668 N N . ALA A 1 207 ? -22.840 16.589 -6.130 1.00 57.03 207 ALA A N 1
ATOM 1669 C CA . ALA A 1 207 ? -23.376 17.463 -7.182 1.00 57.03 207 ALA A CA 1
ATOM 1670 C C . ALA A 1 207 ? -24.749 18.064 -6.795 1.00 57.03 207 ALA A C 1
ATOM 1672 O O . ALA A 1 207 ? -25.513 17.486 -6.036 1.00 57.03 207 ALA A O 1
ATOM 1673 N N . LEU A 1 208 ? -25.076 19.264 -7.281 1.00 59.41 208 LEU A N 1
ATOM 1674 C CA . LEU A 1 208 ? -26.185 20.114 -6.786 1.00 59.41 208 LEU A CA 1
ATOM 1675 C C . LEU A 1 208 ? -27.610 19.503 -6.852 1.00 59.41 208 LEU A C 1
ATOM 1677 O O . LEU A 1 208 ? -28.577 20.183 -6.525 1.00 59.41 208 LEU A O 1
ATOM 1681 N N . VAL A 1 209 ? -27.753 18.252 -7.290 1.00 61.16 209 VAL A N 1
ATOM 1682 C CA . VAL A 1 209 ? -29.016 17.537 -7.520 1.00 61.16 209 VAL A CA 1
ATOM 1683 C C . VAL A 1 209 ? -29.178 16.269 -6.675 1.00 61.16 209 VAL A C 1
ATOM 1685 O O . VAL A 1 209 ? -30.261 15.690 -6.691 1.00 61.16 209 VAL A O 1
ATOM 1688 N N . TYR A 1 210 ? -28.153 15.834 -5.932 1.00 65.94 210 TYR A N 1
ATOM 1689 C CA . TYR A 1 210 ? -28.230 14.633 -5.097 1.00 65.94 210 TYR A CA 1
ATOM 1690 C C . TYR A 1 210 ? -27.819 14.961 -3.660 1.00 65.94 210 TYR A C 1
ATOM 1692 O O . TYR A 1 210 ? -26.664 15.291 -3.389 1.00 65.94 210 TYR A O 1
ATOM 1700 N N . SER A 1 211 ? -28.781 14.893 -2.741 1.00 70.69 211 SER A N 1
ATOM 1701 C CA . SER A 1 211 ? -28.542 14.989 -1.302 1.00 70.69 211 SER A CA 1
ATOM 1702 C C . SER A 1 211 ? -28.941 13.676 -0.647 1.00 70.69 211 SER A C 1
ATOM 1704 O O . SER A 1 211 ? -30.108 13.288 -0.713 1.00 70.69 211 SER A O 1
ATOM 1706 N N . GLU A 1 212 ? -27.989 13.019 -0.002 1.00 79.06 212 GLU A N 1
ATOM 1707 C CA . GLU A 1 212 ? -28.233 11.837 0.814 1.00 79.06 212 GLU A CA 1
ATOM 1708 C C . GLU A 1 212 ? -28.124 12.221 2.289 1.00 79.06 212 GLU A C 1
ATOM 1710 O O . GLU A 1 212 ? -27.178 12.900 2.705 1.00 79.06 212 GLU A O 1
ATOM 1715 N N . VAL A 1 213 ? -29.130 11.828 3.072 1.00 81.88 213 VAL A N 1
ATOM 1716 C CA . VAL A 1 213 ? -29.085 11.975 4.525 1.00 81.88 213 VAL A CA 1
ATOM 1717 C C . VAL A 1 213 ? -28.276 10.819 5.076 1.00 81.88 213 VAL A C 1
ATOM 1719 O O . VAL A 1 213 ? -28.625 9.651 4.918 1.00 81.88 213 VAL A O 1
ATOM 1722 N N . GLY A 1 214 ? -27.209 11.178 5.759 1.00 82.88 214 GLY A N 1
ATOM 1723 C CA . GLY A 1 214 ? -26.309 10.271 6.414 1.00 82.88 214 GLY A CA 1
ATOM 1724 C C . GLY A 1 214 ? -24.944 10.176 5.748 1.00 82.88 214 GLY A C 1
ATOM 1725 O O . GLY A 1 214 ? -24.720 10.576 4.598 1.00 82.88 214 GLY A O 1
ATOM 1726 N N . LYS A 1 215 ? -23.999 9.634 6.509 1.00 90.00 215 LYS A N 1
ATOM 1727 C CA . LYS A 1 215 ? -22.699 9.217 6.003 1.00 90.00 215 LYS A CA 1
ATOM 1728 C C . LYS A 1 215 ? -22.303 7.890 6.629 1.00 90.00 215 LYS A C 1
ATOM 1730 O O . LYS A 1 215 ? -22.159 7.786 7.847 1.00 90.00 215 LYS A O 1
ATOM 1735 N N . LEU A 1 216 ? -22.081 6.892 5.777 1.00 91.69 216 LEU A N 1
ATOM 1736 C CA . LEU A 1 216 ? -21.631 5.576 6.210 1.00 91.69 216 LEU A CA 1
ATOM 1737 C C . LEU A 1 216 ? -20.184 5.622 6.707 1.00 91.69 216 LEU A C 1
ATOM 1739 O O . LEU A 1 216 ? -19.306 6.203 6.063 1.00 91.69 216 LEU 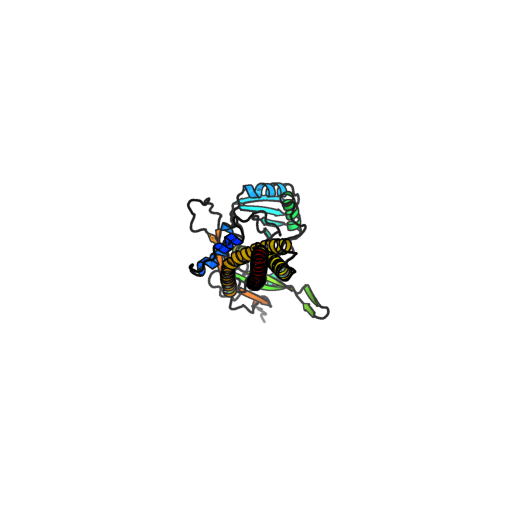A O 1
ATOM 1743 N N . TYR A 1 217 ? -19.929 4.956 7.826 1.00 93.81 217 TYR A N 1
ATOM 1744 C CA . TYR A 1 217 ? -18.595 4.732 8.360 1.00 93.81 217 TYR A CA 1
ATOM 1745 C C . TYR A 1 217 ? -18.422 3.288 8.851 1.00 93.81 217 TYR A C 1
ATOM 1747 O O . TYR A 1 217 ? -19.401 2.624 9.199 1.00 93.81 217 TYR A O 1
ATOM 1755 N N . PRO A 1 218 ? -17.183 2.771 8.862 1.00 95.56 218 PRO A N 1
ATOM 1756 C CA . PRO A 1 218 ? -16.914 1.400 9.267 1.00 95.56 218 PRO A CA 1
ATOM 1757 C C . PRO A 1 218 ? -16.756 1.264 10.792 1.00 95.56 218 PRO A C 1
ATOM 1759 O O . PRO A 1 218 ? -15.926 1.936 11.414 1.00 95.56 218 PRO A O 1
ATOM 1762 N N . LEU A 1 219 ? -17.509 0.330 11.370 1.00 97.25 219 LEU A N 1
ATOM 1763 C CA . LEU A 1 219 ? -17.277 -0.264 12.684 1.00 97.25 219 LEU A CA 1
ATOM 1764 C C . LEU A 1 219 ? -16.812 -1.708 12.491 1.00 97.25 219 LEU A C 1
ATOM 1766 O O . LEU A 1 219 ? -17.549 -2.541 11.973 1.00 97.25 219 LEU A O 1
ATOM 1770 N N . TYR A 1 220 ? -15.603 -2.018 12.931 1.00 97.50 220 TYR A N 1
ATOM 1771 C CA . TYR A 1 220 ? -15.072 -3.371 12.907 1.00 97.50 220 TYR A CA 1
ATOM 1772 C C . TYR A 1 220 ? -15.365 -4.090 14.223 1.00 97.50 220 TYR A C 1
ATOM 1774 O O . TYR A 1 220 ? -15.138 -3.553 15.308 1.00 97.50 220 TYR A O 1
ATOM 1782 N N . LEU A 1 221 ? -15.866 -5.313 14.115 1.00 96.31 221 LEU A N 1
ATOM 1783 C CA . LEU A 1 221 ? -16.221 -6.182 15.225 1.00 96.31 221 LEU A CA 1
ATOM 1784 C C . LEU A 1 221 ? -15.359 -7.445 15.173 1.00 96.31 221 LEU A C 1
ATOM 1786 O O . LEU A 1 221 ? -15.287 -8.102 14.131 1.00 96.31 221 LEU A O 1
ATOM 1790 N N . GLY A 1 222 ? -14.732 -7.786 16.297 1.00 94.31 222 GLY A N 1
ATOM 1791 C CA . GLY A 1 222 ? -13.902 -8.982 16.440 1.00 94.31 222 GLY A CA 1
ATOM 1792 C C . GLY A 1 222 ? -12.672 -8.722 17.303 1.00 94.31 222 GLY A C 1
ATOM 1793 O O . GLY A 1 222 ? -12.754 -7.943 18.241 1.00 94.31 222 GLY A O 1
ATOM 1794 N N . ASP A 1 223 ? -11.542 -9.367 17.033 1.00 93.94 223 ASP A N 1
ATOM 1795 C CA . ASP A 1 223 ? -10.320 -9.106 17.800 1.00 93.94 223 ASP A CA 1
ATOM 1796 C C . ASP A 1 223 ? -9.691 -7.777 17.359 1.00 93.94 223 ASP A C 1
ATOM 1798 O O . ASP A 1 223 ? -9.259 -7.618 16.216 1.00 93.94 223 ASP A O 1
ATOM 1802 N N . THR A 1 224 ? -9.633 -6.802 18.269 1.00 94.69 224 THR A N 1
ATOM 1803 C CA . THR A 1 224 ? -9.188 -5.436 17.939 1.00 94.69 224 THR A CA 1
ATOM 1804 C C . THR A 1 224 ? -7.757 -5.394 17.390 1.00 94.69 224 THR A C 1
ATOM 1806 O O . THR A 1 224 ? -7.468 -4.582 16.509 1.00 94.69 224 THR A O 1
ATOM 1809 N N . ASN A 1 225 ? -6.858 -6.264 17.863 1.00 94.62 225 ASN A N 1
ATOM 1810 C CA . ASN A 1 225 ? -5.487 -6.326 17.347 1.00 94.62 225 ASN A CA 1
ATOM 1811 C C . ASN A 1 225 ? -5.470 -6.849 15.909 1.00 94.62 225 ASN A C 1
ATOM 1813 O O . ASN A 1 225 ? -4.898 -6.205 15.036 1.00 94.62 225 ASN A O 1
ATOM 1817 N N . THR A 1 226 ? -6.193 -7.933 15.644 1.00 95.50 226 THR A N 1
ATOM 1818 C CA . THR A 1 226 ? -6.372 -8.501 14.305 1.00 95.50 226 THR A CA 1
ATOM 1819 C C . THR A 1 226 ? -6.963 -7.482 13.332 1.00 95.50 226 THR A C 1
ATOM 1821 O O . THR A 1 226 ? -6.465 -7.321 12.220 1.00 95.50 226 THR A O 1
ATOM 1824 N N . VAL A 1 227 ? -7.990 -6.739 13.753 1.00 96.88 227 VAL A N 1
ATOM 1825 C CA . VAL A 1 227 ? -8.579 -5.663 12.944 1.00 96.88 227 VAL A CA 1
ATOM 1826 C C . VAL A 1 227 ? -7.527 -4.607 12.592 1.00 96.88 227 VAL A C 1
ATOM 1828 O O . VAL A 1 227 ? -7.465 -4.162 11.445 1.00 96.88 227 VAL A O 1
ATOM 1831 N N . ARG A 1 228 ? -6.703 -4.189 13.560 1.00 97.06 228 ARG A N 1
ATOM 1832 C CA . ARG A 1 228 ? -5.635 -3.203 13.335 1.00 97.06 228 ARG A CA 1
ATOM 1833 C C . ARG A 1 228 ? -4.580 -3.734 12.372 1.00 97.06 228 ARG A C 1
ATOM 1835 O O . ARG A 1 228 ? -4.245 -3.026 11.433 1.00 97.06 228 ARG A O 1
ATOM 1842 N N . GLU A 1 229 ? -4.121 -4.970 12.553 1.00 96.69 229 GLU A N 1
ATOM 1843 C CA . GLU A 1 229 ? -3.176 -5.630 11.643 1.00 96.69 229 GLU A CA 1
ATOM 1844 C C . GLU A 1 229 ? -3.699 -5.656 10.209 1.00 96.69 229 GLU A C 1
ATOM 1846 O O . GLU A 1 229 ? -3.036 -5.146 9.311 1.00 96.69 229 GLU A O 1
ATOM 1851 N N . MET A 1 230 ? -4.911 -6.175 9.996 1.00 96.75 230 MET A N 1
ATOM 1852 C CA . MET A 1 230 ? -5.497 -6.300 8.659 1.00 96.75 230 MET A CA 1
ATOM 1853 C C . MET A 1 230 ? -5.623 -4.941 7.958 1.00 96.75 230 MET A C 1
ATOM 1855 O O . MET A 1 230 ? -5.294 -4.827 6.779 1.00 96.75 230 MET A O 1
ATOM 1859 N N . ASN A 1 231 ? -6.063 -3.898 8.673 1.00 97.00 231 ASN A N 1
ATOM 1860 C CA . ASN A 1 231 ? -6.176 -2.555 8.098 1.00 97.00 231 ASN A CA 1
ATOM 1861 C C . ASN A 1 231 ? -4.803 -1.889 7.872 1.00 97.00 231 ASN A C 1
ATOM 1863 O O . ASN A 1 231 ? -4.630 -1.180 6.881 1.00 97.00 231 ASN A O 1
ATOM 1867 N N . SER A 1 232 ? -3.816 -2.118 8.747 1.00 96.38 232 SER A N 1
ATOM 1868 C CA . SER A 1 232 ? -2.446 -1.623 8.549 1.00 96.38 232 SER A CA 1
ATOM 1869 C C . SER A 1 232 ? -1.767 -2.293 7.356 1.00 96.38 232 SER A C 1
ATOM 1871 O O . SER A 1 232 ? -1.165 -1.601 6.536 1.00 96.38 232 SER A O 1
ATOM 1873 N N . HIS A 1 233 ? -1.910 -3.614 7.214 1.00 96.12 233 HIS A N 1
ATOM 1874 C CA . HIS A 1 233 ? -1.416 -4.361 6.055 1.00 96.12 233 HIS A CA 1
ATOM 1875 C C . HIS A 1 233 ? -2.072 -3.898 4.758 1.00 96.12 233 HIS A C 1
ATOM 1877 O O . HIS A 1 233 ? -1.382 -3.712 3.761 1.00 96.12 233 HIS A O 1
ATOM 1883 N N . ASP A 1 234 ? -3.383 -3.648 4.764 1.00 94.94 234 ASP A N 1
ATOM 1884 C CA . ASP A 1 234 ? -4.097 -3.175 3.576 1.00 94.94 234 ASP A CA 1
ATOM 1885 C C . ASP A 1 234 ? -3.565 -1.823 3.064 1.00 94.94 234 ASP A C 1
ATOM 1887 O O . ASP A 1 234 ? -3.296 -1.647 1.868 1.00 94.94 234 ASP A O 1
ATOM 1891 N N . LEU A 1 235 ? -3.326 -0.878 3.978 1.00 94.00 235 LEU A N 1
ATOM 1892 C CA . LEU A 1 235 ? -2.700 0.399 3.636 1.00 94.00 235 LEU A CA 1
ATOM 1893 C C . LEU A 1 235 ? -1.237 0.249 3.221 1.00 94.00 235 LEU A C 1
ATOM 1895 O O . LEU A 1 235 ? -0.797 0.920 2.283 1.00 94.00 235 LEU A O 1
ATOM 1899 N N . PHE A 1 236 ? -0.487 -0.620 3.896 1.00 93.94 236 PHE A N 1
ATOM 1900 C CA . PHE A 1 236 ? 0.898 -0.898 3.545 1.00 93.94 236 PHE A CA 1
ATOM 1901 C C . PHE A 1 236 ? 1.002 -1.467 2.125 1.00 93.94 236 PHE A C 1
ATOM 1903 O O . PHE A 1 236 ? 1.738 -0.913 1.311 1.00 93.94 236 PHE A O 1
ATOM 1910 N N . PHE A 1 237 ? 0.197 -2.473 1.770 1.00 94.19 237 PHE A N 1
ATOM 1911 C CA . PHE A 1 237 ? 0.159 -3.023 0.413 1.00 94.19 237 PHE A CA 1
ATOM 1912 C C . PHE A 1 237 ? -0.295 -1.998 -0.623 1.00 94.19 237 PHE A C 1
ATOM 1914 O O . PHE A 1 237 ? 0.291 -1.920 -1.699 1.00 94.19 237 PHE A O 1
ATOM 1921 N N . SER A 1 238 ? -1.268 -1.144 -0.292 1.00 94.06 238 SER A N 1
ATOM 1922 C CA . SER A 1 238 ? -1.652 -0.027 -1.166 1.00 94.06 238 SER A CA 1
ATOM 1923 C C . SER A 1 238 ? -0.468 0.900 -1.469 1.00 94.06 238 SER A C 1
ATOM 1925 O O . SER A 1 238 ? -0.293 1.335 -2.608 1.00 94.06 238 SER A O 1
ATOM 1927 N N . SER A 1 239 ? 0.352 1.208 -0.460 1.00 91.62 239 SER A N 1
ATOM 1928 C CA . SER A 1 239 ? 1.564 2.025 -0.606 1.00 91.62 239 SER A CA 1
ATOM 1929 C C . SER A 1 239 ? 2.647 1.302 -1.411 1.00 91.62 239 SER A C 1
ATOM 1931 O O . SER A 1 239 ? 3.241 1.872 -2.327 1.00 91.62 239 SER A O 1
ATOM 1933 N N . GLU A 1 240 ? 2.856 0.017 -1.139 1.00 92.81 240 GLU A N 1
ATOM 1934 C CA . GLU A 1 240 ? 3.814 -0.816 -1.859 1.00 92.81 240 GLU A CA 1
ATOM 1935 C C . GLU A 1 240 ? 3.455 -0.948 -3.340 1.00 92.81 240 GLU A C 1
ATOM 1937 O O . GLU A 1 240 ? 4.302 -0.709 -4.197 1.00 92.81 240 GLU A O 1
ATOM 1942 N N . TYR A 1 241 ? 2.195 -1.209 -3.685 1.00 94.81 241 TYR A N 1
ATOM 1943 C CA . TYR A 1 241 ? 1.779 -1.281 -5.087 1.00 94.81 241 TYR A CA 1
ATOM 1944 C C . TYR A 1 241 ? 1.926 0.051 -5.817 1.00 94.81 241 TYR A C 1
ATOM 1946 O O . TYR A 1 241 ? 2.268 0.051 -6.999 1.00 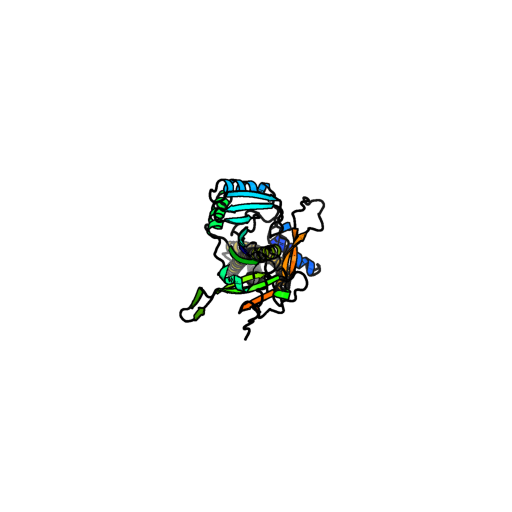94.81 241 TYR A O 1
ATOM 1954 N N . ARG A 1 242 ? 1.780 1.190 -5.128 1.00 92.69 242 ARG A N 1
ATOM 1955 C CA . ARG A 1 242 ? 2.138 2.497 -5.702 1.00 92.69 242 ARG A CA 1
ATOM 1956 C C . ARG A 1 242 ? 3.638 2.616 -5.971 1.00 92.69 242 ARG A C 1
ATOM 1958 O O . ARG A 1 242 ? 4.008 3.058 -7.048 1.00 92.69 242 ARG A O 1
ATOM 1965 N N . ARG A 1 243 ? 4.510 2.130 -5.084 1.00 92.50 243 ARG A N 1
ATOM 1966 C CA . ARG A 1 243 ? 5.965 2.099 -5.345 1.00 92.50 243 ARG A CA 1
ATOM 1967 C C . ARG A 1 243 ? 6.324 1.220 -6.543 1.00 92.50 243 ARG A C 1
ATOM 1969 O O . ARG A 1 243 ? 7.162 1.600 -7.358 1.00 92.50 243 ARG A O 1
ATOM 1976 N N . PHE A 1 244 ? 5.675 0.064 -6.687 1.00 95.19 244 PHE A N 1
ATOM 1977 C CA . PHE A 1 244 ? 5.803 -0.760 -7.895 1.00 95.19 244 PHE A CA 1
ATOM 1978 C C . PHE A 1 244 ? 5.291 -0.019 -9.140 1.00 95.19 244 PHE A C 1
ATOM 1980 O O . PHE A 1 244 ? 5.899 -0.120 -10.202 1.00 95.19 244 PHE A O 1
ATOM 1987 N N . SER A 1 245 ? 4.206 0.744 -9.004 1.00 96.06 245 SER A N 1
ATOM 1988 C CA . SER A 1 245 ? 3.606 1.562 -10.065 1.00 96.06 245 SER A CA 1
ATOM 1989 C C . SER A 1 245 ? 4.577 2.647 -10.550 1.00 96.06 245 SER A C 1
ATOM 1991 O O . SER A 1 245 ? 4.822 2.757 -11.751 1.00 96.06 245 SER A O 1
ATOM 1993 N N . ASP A 1 246 ? 5.217 3.364 -9.624 1.00 94.94 246 ASP A N 1
ATOM 1994 C CA . ASP A 1 246 ? 6.241 4.373 -9.921 1.00 94.94 246 ASP A CA 1
ATOM 1995 C C . ASP A 1 246 ? 7.477 3.748 -10.583 1.00 94.94 246 ASP A C 1
ATOM 1997 O O . ASP A 1 246 ? 8.038 4.289 -11.539 1.00 94.94 246 ASP A O 1
ATOM 2001 N N . HIS A 1 247 ? 7.887 2.566 -10.114 1.00 95.44 247 HIS A N 1
ATOM 2002 C CA . HIS A 1 247 ? 8.964 1.809 -10.740 1.00 95.44 247 HIS A CA 1
ATOM 2003 C C . HIS A 1 247 ? 8.615 1.416 -12.186 1.00 95.44 247 HIS A C 1
ATOM 2005 O O . HIS A 1 247 ? 9.446 1.575 -13.081 1.00 95.44 247 HIS A O 1
ATOM 2011 N N . VAL A 1 248 ? 7.386 0.959 -12.447 1.00 96.31 248 VAL A N 1
ATOM 2012 C CA . VAL A 1 248 ? 6.920 0.655 -13.809 1.00 96.31 248 VAL A CA 1
ATOM 2013 C C . VAL A 1 248 ? 6.963 1.903 -14.691 1.00 96.31 248 VAL A C 1
ATOM 2015 O O . VAL A 1 248 ? 7.463 1.820 -15.811 1.00 96.31 248 VAL A O 1
ATOM 2018 N N . ASP A 1 249 ? 6.526 3.063 -14.198 1.00 96.31 249 ASP A N 1
ATOM 2019 C CA . ASP A 1 249 ? 6.611 4.315 -14.959 1.00 96.31 249 ASP A CA 1
ATOM 2020 C C . ASP A 1 249 ? 8.059 4.715 -15.272 1.00 96.31 249 ASP A C 1
ATOM 2022 O O . ASP A 1 249 ? 8.352 5.134 -16.394 1.00 96.31 249 ASP A O 1
ATOM 2026 N N . HIS A 1 250 ? 8.992 4.507 -14.339 1.00 94.94 250 HIS A N 1
ATOM 2027 C CA . HIS A 1 250 ? 10.417 4.712 -14.601 1.00 94.94 250 HIS A CA 1
ATOM 2028 C C . HIS A 1 250 ? 10.940 3.793 -15.721 1.00 94.94 250 HIS A C 1
ATOM 2030 O O . HIS A 1 250 ? 11.665 4.235 -16.618 1.00 94.94 250 HIS A O 1
ATOM 2036 N N . VAL A 1 251 ? 10.541 2.516 -15.717 1.00 94.88 251 VAL A N 1
ATOM 2037 C CA . VAL A 1 251 ? 10.912 1.568 -16.779 1.00 94.88 251 VAL A CA 1
ATOM 2038 C C . VAL A 1 251 ? 10.309 1.990 -18.123 1.00 94.88 251 VAL A C 1
ATOM 2040 O O . VAL A 1 251 ? 11.021 1.985 -19.131 1.00 94.88 251 VAL A O 1
ATOM 2043 N N . ARG A 1 252 ? 9.034 2.400 -18.145 1.00 95.25 252 ARG A N 1
ATOM 2044 C CA . ARG A 1 252 ? 8.333 2.888 -19.346 1.00 95.25 252 ARG A CA 1
ATOM 2045 C C . ARG A 1 252 ? 8.984 4.132 -19.935 1.00 95.25 252 ARG A C 1
ATOM 2047 O O . ARG A 1 252 ? 9.196 4.189 -21.147 1.00 95.25 252 ARG A O 1
ATOM 2054 N N . ALA A 1 253 ? 9.368 5.095 -19.096 1.00 94.94 253 ALA A N 1
ATOM 2055 C CA . ALA A 1 253 ? 10.081 6.294 -19.532 1.00 94.94 253 ALA A CA 1
ATOM 2056 C C . ALA A 1 253 ? 11.360 5.924 -20.293 1.00 94.94 253 ALA A C 1
ATOM 2058 O O . ALA A 1 253 ? 11.594 6.392 -21.404 1.00 94.94 253 ALA A O 1
ATOM 2059 N N . SER A 1 254 ? 12.134 4.980 -19.763 1.00 92.19 254 SER A N 1
ATOM 2060 C CA . SER A 1 254 ? 13.363 4.559 -20.425 1.00 92.19 254 SER A CA 1
ATOM 2061 C C . SER A 1 254 ? 13.127 3.662 -21.661 1.00 92.19 254 SER A C 1
ATOM 2063 O O . SER A 1 254 ? 13.971 3.628 -22.556 1.00 92.19 254 SER A O 1
ATOM 2065 N N . ILE A 1 255 ? 11.988 2.964 -21.783 1.00 94.56 255 ILE A N 1
ATOM 2066 C CA . ILE A 1 255 ? 11.574 2.353 -23.067 1.00 94.56 255 ILE A CA 1
ATOM 2067 C C . ILE A 1 255 ? 11.206 3.435 -24.086 1.00 94.56 255 ILE A C 1
ATOM 2069 O O . ILE A 1 255 ? 11.575 3.328 -25.254 1.00 94.56 255 ILE A O 1
ATOM 2073 N N . SER A 1 256 ? 10.541 4.500 -23.647 1.00 94.31 256 SER A N 1
ATOM 2074 C CA . SER A 1 256 ? 10.149 5.618 -24.509 1.00 94.31 256 SER A CA 1
ATOM 2075 C C . SER A 1 256 ? 11.374 6.350 -25.070 1.00 94.31 256 SER A C 1
ATOM 2077 O O . SER A 1 256 ? 11.431 6.617 -26.268 1.00 94.31 256 SER A O 1
ATOM 2079 N N . GLU A 1 257 ? 12.407 6.570 -24.250 1.00 94.00 257 GLU A N 1
ATOM 2080 C CA . GLU A 1 257 ? 13.715 7.079 -24.696 1.00 94.00 257 GLU A CA 1
ATOM 2081 C C . GLU A 1 257 ? 14.362 6.170 -25.757 1.00 94.00 257 GLU A C 1
ATOM 2083 O O . GLU A 1 257 ? 14.920 6.644 -26.751 1.00 94.00 257 GLU A O 1
ATOM 2088 N N . ALA A 1 258 ? 14.274 4.845 -25.584 1.00 93.56 258 ALA A N 1
ATOM 2089 C CA . ALA A 1 258 ? 14.786 3.892 -26.566 1.00 93.56 258 ALA A CA 1
ATOM 2090 C C . ALA A 1 258 ? 14.009 3.963 -27.892 1.00 93.56 258 ALA A C 1
ATOM 2092 O O . ALA A 1 258 ? 14.625 3.954 -28.959 1.00 93.56 258 ALA A O 1
ATOM 2093 N N . MET A 1 259 ? 12.679 4.079 -27.837 1.00 93.69 259 MET A N 1
ATOM 2094 C CA . MET A 1 259 ? 11.835 4.269 -29.021 1.00 93.69 259 MET A CA 1
ATOM 2095 C C . MET A 1 259 ? 12.163 5.571 -29.756 1.00 93.69 259 MET A C 1
ATOM 2097 O O . MET A 1 259 ? 12.246 5.579 -30.985 1.00 93.69 259 MET A O 1
ATOM 2101 N N . GLU A 1 260 ? 12.398 6.664 -29.029 1.00 94.56 260 GLU A N 1
ATOM 2102 C CA . GLU A 1 260 ? 12.816 7.935 -29.622 1.00 94.56 260 GLU A CA 1
ATOM 2103 C C . GLU A 1 260 ? 14.159 7.789 -30.351 1.00 94.56 260 GLU A C 1
ATOM 2105 O O . GLU A 1 260 ? 14.287 8.197 -31.509 1.00 94.56 260 GLU A O 1
ATOM 2110 N N . ALA A 1 261 ? 15.141 7.131 -29.727 1.00 93.69 261 ALA A N 1
ATOM 2111 C CA . ALA A 1 261 ? 16.433 6.867 -30.354 1.00 93.69 261 ALA A CA 1
ATOM 2112 C C . ALA A 1 261 ? 16.301 6.022 -31.637 1.00 93.69 261 ALA A C 1
ATOM 2114 O O . ALA A 1 261 ? 16.953 6.323 -32.643 1.00 93.69 261 ALA A O 1
ATOM 2115 N N . ILE A 1 262 ? 15.436 4.998 -31.629 1.00 93.12 262 ILE A N 1
ATOM 2116 C CA . ILE A 1 262 ? 15.122 4.174 -32.808 1.00 93.12 262 ILE A CA 1
ATOM 2117 C C . ILE A 1 262 ? 14.499 5.035 -33.911 1.00 93.12 262 ILE A C 1
ATOM 2119 O O . ILE A 1 262 ? 14.960 4.990 -35.050 1.00 93.12 262 ILE A O 1
ATOM 2123 N N . SER A 1 263 ? 13.513 5.869 -33.577 1.00 92.31 263 SER A N 1
ATOM 2124 C CA . SER A 1 263 ? 12.838 6.761 -34.526 1.00 92.31 263 SER A CA 1
ATOM 2125 C C . SER A 1 263 ? 13.799 7.772 -35.167 1.00 92.31 263 SER A C 1
ATOM 2127 O O . SER A 1 263 ? 13.824 7.936 -36.392 1.00 92.31 263 SER A O 1
ATOM 2129 N N . ILE A 1 264 ? 14.670 8.400 -34.366 1.00 92.44 264 ILE A N 1
ATOM 2130 C CA . ILE A 1 264 ? 15.716 9.308 -34.859 1.00 92.44 264 ILE A CA 1
ATOM 2131 C C . ILE A 1 264 ? 16.651 8.576 -35.824 1.00 92.44 264 ILE A C 1
ATOM 2133 O O . ILE A 1 264 ? 16.959 9.106 -36.896 1.00 92.44 264 ILE A O 1
ATOM 2137 N N . SER A 1 265 ? 17.088 7.365 -35.466 1.00 91.62 265 SER A N 1
ATOM 2138 C CA . SER A 1 265 ? 17.966 6.565 -36.318 1.00 91.62 265 SER A CA 1
ATOM 2139 C C . SER A 1 265 ? 17.270 6.142 -37.610 1.00 91.62 265 SER A C 1
ATOM 2141 O O . SER A 1 265 ? 17.871 6.271 -38.671 1.00 91.62 265 SER A O 1
ATOM 2143 N N . MET A 1 266 ? 15.993 5.753 -37.561 1.00 90.62 266 MET A N 1
ATOM 2144 C CA . MET A 1 266 ? 15.201 5.408 -38.746 1.00 90.62 266 MET A CA 1
ATOM 2145 C C . MET A 1 266 ? 15.134 6.578 -39.731 1.00 90.62 266 MET A C 1
ATOM 2147 O O . MET A 1 266 ? 15.421 6.419 -40.918 1.00 90.62 266 MET A O 1
ATOM 2151 N N . ARG A 1 267 ? 14.855 7.788 -39.230 1.00 88.12 267 ARG A N 1
ATOM 2152 C CA . ARG A 1 267 ? 14.882 9.013 -40.040 1.00 88.12 267 ARG A CA 1
ATOM 2153 C C . ARG A 1 267 ? 16.266 9.263 -40.639 1.00 88.12 267 ARG A C 1
ATOM 2155 O O . ARG A 1 267 ? 16.377 9.544 -41.829 1.00 88.12 267 ARG A O 1
ATOM 2162 N N . ASP A 1 268 ? 17.324 9.173 -39.836 1.00 88.81 268 ASP A N 1
ATOM 2163 C CA . ASP A 1 268 ? 18.681 9.466 -40.301 1.00 88.81 268 ASP A CA 1
ATOM 2164 C C . ASP A 1 268 ? 19.192 8.435 -41.320 1.00 88.81 268 ASP A C 1
ATOM 2166 O O . ASP A 1 268 ? 19.876 8.818 -42.270 1.00 88.81 268 ASP A O 1
ATOM 2170 N N . VAL A 1 269 ? 18.833 7.154 -41.178 1.00 85.69 269 VAL A N 1
ATOM 2171 C CA . VAL A 1 269 ? 19.218 6.078 -42.110 1.00 85.69 269 VAL A CA 1
ATOM 2172 C C . VAL A 1 269 ? 18.727 6.370 -43.524 1.00 85.69 269 VAL A C 1
ATOM 2174 O O . VAL A 1 269 ? 19.494 6.184 -44.464 1.00 85.69 269 VAL A O 1
ATOM 2177 N N . THR A 1 270 ? 17.531 6.943 -43.671 1.00 79.81 270 THR A N 1
ATOM 2178 C CA . THR A 1 270 ? 16.983 7.360 -44.977 1.00 79.81 270 THR A CA 1
ATOM 2179 C C . THR A 1 270 ? 17.600 8.646 -45.551 1.00 79.81 270 THR A C 1
ATOM 2181 O O . THR A 1 270 ? 17.300 9.031 -46.679 1.00 79.81 270 THR A O 1
ATOM 2184 N N . GLY A 1 271 ? 18.459 9.342 -44.797 1.00 79.75 271 GLY A N 1
ATOM 2185 C CA . GLY A 1 271 ? 19.112 10.575 -45.244 1.00 79.75 271 GLY A CA 1
ATOM 2186 C C . GLY A 1 271 ? 20.182 10.357 -46.324 1.00 79.75 271 GLY A C 1
ATOM 2187 O O . GLY A 1 271 ? 20.551 9.234 -46.649 1.00 79.75 271 GLY A O 1
ATOM 2188 N N . SER A 1 272 ? 20.756 11.435 -46.862 1.00 76.81 272 SER A N 1
ATOM 2189 C CA . SER A 1 272 ? 21.834 11.330 -47.865 1.00 76.81 272 SER A CA 1
ATOM 2190 C C . SER A 1 272 ? 23.111 10.669 -47.313 1.00 76.81 272 SER A C 1
ATOM 2192 O O . SER A 1 272 ? 23.443 10.825 -46.134 1.00 76.81 272 SER A O 1
ATOM 2194 N N . PHE A 1 273 ? 23.864 9.978 -48.181 1.00 74.12 273 PHE A N 1
ATOM 2195 C CA . PHE A 1 273 ? 25.141 9.321 -47.859 1.00 74.12 273 PHE A CA 1
ATOM 2196 C C . PHE A 1 273 ? 26.167 10.274 -47.222 1.00 74.12 273 PHE A C 1
ATOM 2198 O O . PHE A 1 273 ? 26.898 9.883 -46.312 1.00 74.12 273 PHE A O 1
ATOM 2205 N N . PHE A 1 274 ? 26.179 11.548 -47.628 1.00 76.12 274 PHE A N 1
ATOM 2206 C CA . PHE A 1 274 ? 27.116 12.556 -47.111 1.00 76.12 274 PHE A CA 1
ATOM 2207 C C . PHE A 1 274 ? 26.995 12.807 -45.597 1.00 76.12 274 PHE A C 1
ATOM 2209 O O . PHE A 1 274 ? 27.909 13.360 -44.991 1.00 76.12 274 PHE A O 1
ATOM 2216 N N . TYR A 1 275 ? 25.912 12.354 -44.959 1.00 82.69 275 TYR A N 1
ATOM 2217 C CA . TYR A 1 275 ? 25.704 12.450 -43.513 1.00 82.69 275 TYR A CA 1
ATOM 2218 C C . TYR A 1 275 ? 26.118 11.184 -42.746 1.00 82.69 275 TYR A C 1
ATOM 2220 O O . TYR A 1 275 ? 25.598 10.927 -41.660 1.00 82.69 275 TYR A O 1
ATOM 2228 N N . PHE A 1 276 ? 27.063 10.395 -43.270 1.00 79.88 276 PHE A N 1
ATOM 2229 C CA . PHE A 1 276 ? 27.493 9.119 -42.683 1.00 79.88 276 PHE A CA 1
ATOM 2230 C C . PHE A 1 276 ? 27.795 9.186 -41.175 1.00 79.88 276 PHE A C 1
ATOM 2232 O O . PHE A 1 276 ? 27.274 8.377 -40.409 1.00 79.88 276 PHE A O 1
ATOM 2239 N N . PHE A 1 277 ? 28.571 10.177 -40.716 1.00 83.19 277 PHE A N 1
ATOM 2240 C CA . PHE A 1 277 ? 28.898 10.321 -39.289 1.00 83.19 277 PHE A CA 1
ATOM 2241 C C . PHE A 1 277 ? 27.657 10.520 -38.411 1.00 83.19 277 PHE A C 1
ATOM 2243 O O . PHE A 1 277 ? 27.578 9.956 -37.321 1.00 83.19 277 PHE A O 1
ATOM 2250 N N . LYS A 1 278 ? 26.662 11.270 -38.904 1.00 85.81 278 LYS A N 1
ATOM 2251 C CA . LYS A 1 278 ? 25.385 11.472 -38.212 1.00 85.81 278 LYS A CA 1
ATOM 2252 C C . LYS A 1 278 ? 24.592 10.164 -38.136 1.00 85.81 278 LYS A C 1
ATOM 2254 O O . LYS A 1 278 ? 24.141 9.809 -37.052 1.00 85.81 278 LYS A O 1
ATOM 2259 N N . LYS A 1 279 ? 24.496 9.423 -39.249 1.00 86.69 279 LYS A N 1
ATOM 2260 C CA . LYS A 1 279 ? 23.836 8.103 -39.301 1.00 86.69 279 LYS A CA 1
ATOM 2261 C C . LYS A 1 279 ? 24.472 7.109 -38.330 1.00 86.69 279 LYS A C 1
ATOM 2263 O O . LYS A 1 279 ? 23.779 6.396 -37.615 1.00 86.69 279 LYS A O 1
ATOM 2268 N N . HIS A 1 280 ? 25.801 7.077 -38.290 1.00 85.06 280 HIS A N 1
ATOM 2269 C CA . HIS A 1 280 ? 26.545 6.196 -37.398 1.00 85.06 280 HIS A CA 1
ATOM 2270 C C . HIS A 1 280 ? 26.325 6.555 -35.919 1.00 85.06 280 HIS A C 1
ATOM 2272 O O . HIS A 1 280 ? 26.106 5.667 -35.095 1.00 85.06 280 HIS A O 1
ATOM 2278 N N . ALA A 1 281 ? 26.335 7.848 -35.576 1.00 87.75 281 ALA A N 1
ATOM 2279 C CA . ALA A 1 281 ? 26.073 8.304 -34.213 1.00 87.75 281 ALA A CA 1
ATOM 2280 C C . ALA A 1 281 ? 24.648 7.954 -33.746 1.00 87.75 281 ALA A C 1
ATOM 2282 O O . ALA A 1 281 ? 24.486 7.421 -32.645 1.00 87.75 281 ALA A O 1
ATOM 2283 N N . SER A 1 282 ? 23.627 8.189 -34.580 1.00 89.88 282 SER A N 1
ATOM 2284 C CA . SER A 1 282 ? 22.242 7.840 -34.236 1.00 89.88 282 SER A CA 1
ATOM 2285 C C . SER A 1 282 ? 22.017 6.329 -34.171 1.00 89.88 282 SER A C 1
ATOM 2287 O O . SER A 1 282 ? 21.337 5.863 -33.258 1.00 89.88 282 SER A O 1
ATOM 2289 N N . TRP A 1 283 ? 22.670 5.546 -35.037 1.00 89.69 283 TRP A N 1
ATOM 2290 C CA . TRP A 1 283 ? 22.674 4.082 -34.949 1.00 89.69 283 TRP A CA 1
ATOM 2291 C C . TRP A 1 283 ? 23.241 3.571 -33.620 1.00 89.69 283 TRP A C 1
ATOM 2293 O O . TRP A 1 283 ? 22.641 2.703 -32.989 1.00 89.69 283 TRP A O 1
ATOM 2303 N N . ILE A 1 284 ? 24.372 4.114 -33.154 1.00 89.06 284 ILE A N 1
ATOM 2304 C CA . ILE A 1 284 ? 24.938 3.723 -31.854 1.00 89.06 284 ILE A CA 1
ATOM 2305 C C . ILE A 1 284 ? 23.934 3.988 -30.724 1.00 89.06 284 ILE A C 1
ATOM 2307 O O . ILE A 1 284 ? 23.792 3.144 -29.837 1.00 89.06 284 ILE A O 1
ATOM 2311 N N . GLY A 1 285 ? 23.235 5.127 -30.758 1.00 89.19 285 GLY A N 1
ATOM 2312 C CA . GLY A 1 285 ? 22.171 5.451 -29.804 1.00 89.19 285 GLY A CA 1
ATOM 2313 C C . GLY A 1 285 ? 21.030 4.432 -29.841 1.00 89.19 285 GLY A C 1
ATOM 2314 O O . GLY A 1 285 ? 20.722 3.816 -28.820 1.00 89.19 285 GLY A O 1
ATOM 2315 N N . ALA A 1 286 ? 20.468 4.181 -31.026 1.00 91.75 286 ALA A N 1
ATOM 2316 C CA . ALA A 1 286 ? 19.383 3.220 -31.215 1.00 91.75 286 ALA A CA 1
ATOM 2317 C C . ALA A 1 286 ? 19.776 1.795 -30.803 1.00 91.75 286 ALA A C 1
ATOM 2319 O O . ALA A 1 286 ? 19.014 1.123 -30.116 1.00 91.75 286 ALA A O 1
ATOM 2320 N N . LYS A 1 287 ? 20.993 1.344 -31.136 1.00 91.69 287 LYS A N 1
ATOM 2321 C CA . LYS A 1 287 ? 21.507 0.025 -30.740 1.00 91.69 287 LYS A CA 1
ATOM 2322 C C . LYS A 1 287 ? 21.532 -0.150 -29.220 1.00 91.69 287 LYS A C 1
ATOM 2324 O O . LYS A 1 287 ? 21.163 -1.215 -28.727 1.00 91.69 287 LYS A O 1
ATOM 2329 N N . ARG A 1 288 ? 21.957 0.876 -28.468 1.00 90.88 288 ARG A N 1
ATOM 2330 C CA . ARG A 1 288 ? 21.905 0.842 -26.993 1.00 90.88 288 ARG A CA 1
ATOM 2331 C C . ARG A 1 288 ? 20.462 0.728 -26.499 1.00 90.88 288 ARG A C 1
ATOM 2333 O O . ARG A 1 288 ? 20.198 -0.100 -25.632 1.00 90.88 288 ARG A O 1
ATOM 2340 N N . GLY A 1 289 ? 19.547 1.501 -27.088 1.00 89.75 289 GLY A N 1
ATOM 2341 C CA . GLY A 1 289 ? 18.116 1.445 -26.781 1.00 89.75 289 GLY A CA 1
ATOM 2342 C C . GLY A 1 289 ? 17.512 0.058 -27.022 1.00 89.75 289 GLY A C 1
ATOM 2343 O O . GLY A 1 289 ? 16.936 -0.524 -26.108 1.00 89.75 289 GLY A O 1
ATOM 2344 N N . ILE A 1 290 ? 17.724 -0.519 -28.209 1.00 91.50 290 ILE A N 1
ATOM 2345 C CA . ILE A 1 290 ? 17.241 -1.860 -28.586 1.00 91.50 290 ILE A CA 1
ATOM 2346 C C . ILE A 1 290 ? 17.744 -2.926 -27.605 1.00 91.50 290 ILE A C 1
ATOM 2348 O O . ILE A 1 290 ? 16.964 -3.752 -27.130 1.00 91.50 290 ILE A O 1
ATOM 2352 N N . ASN A 1 291 ? 19.037 -2.899 -27.266 1.00 90.00 291 ASN A N 1
ATOM 2353 C CA . ASN A 1 291 ? 19.608 -3.845 -26.309 1.00 90.00 291 ASN A CA 1
ATOM 2354 C C . ASN A 1 291 ? 18.957 -3.715 -24.923 1.00 90.00 291 ASN A C 1
ATOM 2356 O O . ASN A 1 291 ? 18.576 -4.726 -24.335 1.00 90.00 291 ASN A O 1
ATOM 2360 N N . SER A 1 292 ? 18.771 -2.485 -24.433 1.00 88.94 292 SER A N 1
ATOM 2361 C CA . SER A 1 292 ? 18.124 -2.231 -23.141 1.00 88.94 292 SER A CA 1
ATOM 2362 C C . SER A 1 292 ? 16.673 -2.727 -23.111 1.00 88.94 292 SER A C 1
ATOM 2364 O O . SER A 1 292 ? 16.260 -3.394 -22.159 1.00 88.94 292 SER A O 1
ATOM 2366 N N . VAL A 1 293 ? 15.907 -2.483 -24.181 1.00 92.62 293 VAL A N 1
ATOM 2367 C CA . VAL A 1 293 ? 14.534 -2.994 -24.319 1.00 92.62 293 VAL A CA 1
ATOM 2368 C C . VAL A 1 293 ? 14.524 -4.523 -24.317 1.00 92.62 293 VAL A C 1
ATOM 2370 O O . VAL A 1 293 ? 13.703 -5.121 -23.624 1.00 92.62 293 VAL A O 1
ATOM 2373 N N . HIS A 1 294 ? 15.449 -5.183 -25.021 1.00 88.75 294 HIS A N 1
ATOM 2374 C CA . HIS A 1 294 ? 15.540 -6.646 -25.015 1.00 88.75 294 HIS A CA 1
ATOM 2375 C C . HIS A 1 294 ? 15.845 -7.226 -23.629 1.00 88.75 294 HIS A C 1
ATOM 2377 O O . HIS A 1 294 ? 15.246 -8.234 -23.248 1.00 88.75 294 HIS A O 1
ATOM 2383 N N . GLU A 1 295 ? 16.749 -6.610 -22.866 1.00 87.69 295 GLU A N 1
ATOM 2384 C CA . GLU A 1 295 ? 17.045 -7.021 -21.489 1.00 87.69 295 GLU A CA 1
ATOM 2385 C C . GLU A 1 295 ? 15.821 -6.885 -20.580 1.00 87.69 295 GLU A C 1
ATOM 2387 O O . GLU A 1 295 ? 15.516 -7.797 -19.810 1.00 87.69 295 GLU A O 1
ATOM 2392 N N . ARG A 1 296 ? 15.072 -5.787 -20.713 1.00 89.00 296 ARG A N 1
ATOM 2393 C CA . ARG A 1 296 ? 13.842 -5.551 -19.944 1.00 89.00 296 ARG A CA 1
ATOM 2394 C C . ARG A 1 296 ? 12.708 -6.473 -20.350 1.00 89.00 296 ARG A C 1
ATOM 2396 O O . ARG A 1 296 ? 12.020 -7.001 -19.482 1.00 89.00 296 ARG A O 1
ATOM 2403 N N . ARG A 1 297 ? 12.556 -6.748 -21.646 1.00 86.56 297 ARG A N 1
ATOM 2404 C CA . ARG A 1 297 ? 11.556 -7.686 -22.167 1.00 86.56 297 ARG A CA 1
ATOM 2405 C C . ARG A 1 297 ? 11.719 -9.074 -21.561 1.00 86.56 297 ARG A C 1
ATOM 2407 O O . ARG A 1 297 ? 10.729 -9.692 -21.185 1.00 86.56 297 ARG A O 1
ATOM 2414 N N . LYS A 1 298 ? 12.963 -9.530 -21.374 1.00 83.94 298 LYS A N 1
ATOM 2415 C CA . LYS A 1 298 ? 13.244 -10.791 -20.672 1.00 83.94 298 LYS A CA 1
ATOM 2416 C C . LYS A 1 298 ? 12.736 -10.806 -19.235 1.00 83.94 298 LYS A C 1
ATOM 2418 O O . LYS A 1 298 ? 12.608 -11.890 -18.704 1.00 83.94 298 LYS A O 1
ATOM 2423 N N . ARG A 1 299 ? 12.458 -9.668 -18.598 1.00 86.00 299 ARG A N 1
ATOM 2424 C CA . ARG A 1 299 ? 11.906 -9.602 -17.236 1.00 86.00 299 ARG A CA 1
ATOM 2425 C C . ARG A 1 299 ? 10.390 -9.409 -17.209 1.00 86.00 299 ARG A C 1
ATOM 2427 O O . ARG A 1 299 ? 9.792 -9.585 -16.154 1.00 86.00 299 ARG A O 1
ATOM 2434 N N . LEU A 1 300 ? 9.746 -9.112 -18.343 1.00 90.12 300 LEU A N 1
ATOM 2435 C CA . LEU A 1 300 ? 8.299 -8.859 -18.396 1.00 90.12 300 LEU A CA 1
ATOM 2436 C C . LEU A 1 300 ? 7.459 -10.050 -17.928 1.00 90.12 300 LEU A C 1
ATOM 2438 O O . LEU A 1 300 ? 6.435 -9.840 -17.284 1.00 90.12 300 LEU A O 1
ATOM 2442 N N . TYR A 1 301 ? 7.935 -11.280 -18.140 1.00 88.81 301 TYR A N 1
ATOM 2443 C CA . TYR A 1 301 ? 7.245 -12.472 -17.644 1.00 88.81 301 TYR A CA 1
ATOM 2444 C C . TYR A 1 301 ? 7.176 -12.529 -16.106 1.00 88.81 301 TYR A C 1
ATOM 2446 O O . TYR A 1 301 ? 6.247 -13.114 -15.558 1.00 88.81 301 TYR A O 1
ATOM 2454 N N . ARG A 1 302 ? 8.122 -11.911 -15.375 1.00 92.31 302 ARG A N 1
ATOM 2455 C CA . ARG A 1 302 ? 8.043 -11.818 -13.905 1.00 92.31 302 ARG A CA 1
ATOM 2456 C C . ARG A 1 302 ? 6.866 -10.946 -13.477 1.00 92.31 302 ARG A C 1
ATOM 2458 O O . ARG A 1 302 ? 6.199 -11.264 -12.501 1.00 92.31 302 ARG A O 1
ATOM 2465 N N . TYR A 1 303 ? 6.559 -9.900 -14.243 1.00 93.62 303 TYR A N 1
ATOM 2466 C CA . TYR A 1 303 ? 5.361 -9.101 -14.002 1.00 93.62 303 TYR A CA 1
ATOM 2467 C C . TYR A 1 303 ? 4.067 -9.870 -14.314 1.00 93.62 303 TYR A C 1
ATOM 2469 O O . TYR A 1 303 ? 3.067 -9.626 -13.650 1.00 93.62 303 TYR A O 1
ATOM 2477 N N . ASP A 1 304 ? 4.056 -10.798 -15.283 1.00 91.81 304 ASP A N 1
ATOM 2478 C CA . ASP A 1 304 ? 2.909 -11.707 -15.489 1.00 91.81 304 ASP A CA 1
ATOM 2479 C C . ASP A 1 304 ? 2.654 -12.588 -14.263 1.00 91.81 304 ASP A C 1
ATOM 2481 O O . ASP A 1 304 ? 1.518 -12.697 -13.798 1.00 91.81 304 ASP A O 1
ATOM 2485 N N . LEU A 1 305 ? 3.716 -13.174 -13.704 1.00 92.50 305 LEU A N 1
ATOM 2486 C CA . LEU A 1 305 ? 3.620 -13.980 -12.485 1.00 92.50 305 LEU A CA 1
ATOM 2487 C C . LEU A 1 305 ? 3.141 -13.149 -11.295 1.00 92.50 305 LEU A C 1
ATOM 2489 O O . LEU A 1 305 ? 2.288 -13.602 -10.536 1.00 92.50 305 LEU A O 1
ATOM 2493 N N . PHE A 1 306 ? 3.648 -11.923 -11.166 1.00 93.81 306 PHE A N 1
ATOM 2494 C CA . PHE A 1 306 ? 3.229 -11.003 -10.118 1.00 93.81 306 PHE A CA 1
ATOM 2495 C C . PHE A 1 306 ? 1.744 -10.623 -10.241 1.00 93.81 306 PHE A C 1
ATOM 2497 O O . PHE A 1 306 ? 1.017 -10.736 -9.257 1.00 93.81 306 PHE A O 1
ATOM 2504 N N . ILE A 1 307 ? 1.265 -10.252 -11.437 1.00 93.88 307 ILE A N 1
ATOM 2505 C CA . ILE A 1 307 ? -0.165 -9.974 -11.670 1.00 93.88 307 ILE A CA 1
ATOM 2506 C C . ILE A 1 307 ? -1.015 -11.200 -11.338 1.00 93.88 307 ILE A C 1
ATOM 2508 O O . ILE A 1 307 ? -2.036 -11.063 -10.677 1.00 93.88 307 ILE A O 1
ATOM 2512 N N . THR A 1 308 ? -0.589 -12.391 -11.762 1.00 92.88 308 THR A N 1
ATOM 2513 C CA . THR A 1 308 ? -1.342 -13.628 -11.511 1.00 92.88 308 THR A CA 1
ATOM 2514 C C . THR A 1 308 ? -1.472 -13.902 -10.013 1.00 92.88 308 THR A C 1
ATOM 2516 O O . THR A 1 308 ? -2.565 -14.189 -9.533 1.00 92.88 308 THR A O 1
ATOM 2519 N N . ALA A 1 309 ? -0.376 -13.758 -9.259 1.00 92.88 309 ALA A N 1
ATOM 2520 C CA . ALA A 1 309 ? -0.400 -13.903 -7.807 1.00 92.88 309 ALA A CA 1
ATOM 2521 C C . ALA A 1 309 ? -1.309 -12.853 -7.143 1.00 92.88 309 ALA A C 1
ATOM 2523 O O . ALA A 1 309 ? -2.059 -13.182 -6.228 1.00 92.88 309 ALA A O 1
ATOM 2524 N N . LEU A 1 310 ? -1.271 -11.606 -7.620 1.00 93.94 310 LEU A N 1
ATOM 2525 C CA . LEU A 1 310 ? -2.075 -10.506 -7.090 1.00 93.94 310 LEU A CA 1
ATOM 2526 C C . LEU A 1 310 ? -3.576 -10.694 -7.345 1.00 93.94 310 LEU A C 1
ATOM 2528 O O . LEU A 1 310 ? -4.373 -10.553 -6.417 1.00 93.94 310 LEU A O 1
ATOM 2532 N N . ASP A 1 311 ? -3.952 -11.054 -8.576 1.00 94.44 311 ASP A N 1
ATOM 2533 C CA . ASP A 1 311 ? -5.333 -11.373 -8.949 1.00 94.44 311 ASP A CA 1
ATOM 2534 C C . ASP A 1 311 ? -5.873 -12.498 -8.061 1.00 94.44 311 ASP A C 1
ATOM 2536 O O . ASP A 1 311 ? -6.987 -12.415 -7.551 1.00 94.44 311 ASP A O 1
ATOM 2540 N N . GLU A 1 312 ? -5.069 -13.531 -7.807 1.00 92.94 312 GLU A N 1
ATOM 2541 C CA . GLU A 1 312 ? -5.496 -14.655 -6.983 1.00 92.94 312 GLU A CA 1
ATOM 2542 C C . GLU A 1 312 ? -5.726 -14.266 -5.519 1.00 92.94 312 GLU A C 1
ATOM 2544 O O . GLU A 1 312 ? -6.723 -14.689 -4.932 1.00 92.94 312 GLU A O 1
ATOM 2549 N N . VAL A 1 313 ? -4.858 -13.439 -4.927 1.00 93.94 313 VAL A N 1
ATOM 2550 C CA . VAL A 1 313 ? -5.051 -12.924 -3.559 1.00 93.94 313 VAL A CA 1
ATOM 2551 C C . VAL A 1 313 ? -6.329 -12.074 -3.472 1.00 93.94 313 VAL A C 1
ATOM 2553 O O . VAL A 1 313 ? -7.110 -12.225 -2.526 1.00 93.94 313 VAL A O 1
ATOM 2556 N N . ILE A 1 314 ? -6.585 -11.223 -4.471 1.00 95.50 314 ILE A N 1
ATOM 2557 C CA . ILE A 1 314 ? -7.774 -10.358 -4.528 1.00 95.50 314 ILE A CA 1
ATOM 2558 C C . ILE A 1 314 ? -9.054 -11.178 -4.716 1.00 95.50 314 ILE A C 1
ATOM 2560 O O . ILE A 1 314 ? -10.029 -10.959 -3.994 1.00 95.50 314 ILE A O 1
ATOM 2564 N N . GLU A 1 315 ? -9.069 -12.126 -5.655 1.00 95.56 315 GLU A N 1
ATOM 2565 C CA . GLU A 1 315 ? -10.239 -12.968 -5.929 1.00 95.56 315 GLU A CA 1
ATOM 2566 C C . GLU A 1 315 ? -10.509 -13.967 -4.800 1.00 95.56 315 GLU A C 1
ATOM 2568 O O . GLU A 1 315 ? -11.667 -14.222 -4.470 1.00 95.56 315 GLU A O 1
ATOM 2573 N N . SER A 1 316 ? -9.459 -14.449 -4.126 1.00 94.56 316 SER A N 1
ATOM 2574 C CA . SER A 1 316 ? -9.584 -15.251 -2.898 1.00 94.56 316 SER A CA 1
ATOM 2575 C C . SER A 1 316 ? -9.980 -14.416 -1.677 1.00 94.56 316 SER A C 1
ATOM 2577 O O . SER A 1 316 ? -10.297 -14.972 -0.625 1.00 94.56 316 SER A O 1
ATOM 2579 N N . ARG A 1 317 ? -9.993 -13.084 -1.818 1.00 95.94 317 ARG A N 1
ATOM 2580 C CA . ARG A 1 317 ? -10.393 -12.112 -0.795 1.00 95.94 317 ARG A CA 1
ATOM 2581 C C . ARG A 1 317 ? -9.578 -12.257 0.482 1.00 95.94 317 ARG A C 1
ATOM 2583 O O . ARG A 1 317 ? -10.125 -12.352 1.584 1.00 95.94 317 ARG A O 1
ATOM 2590 N N . TRP A 1 318 ? -8.260 -12.306 0.318 1.00 94.75 318 TRP A N 1
ATOM 2591 C CA . TRP A 1 318 ? -7.338 -12.480 1.429 1.00 94.75 318 TRP A CA 1
ATOM 2592 C C . TRP A 1 318 ? -6.840 -11.153 1.998 1.00 94.75 318 TRP A C 1
ATOM 2594 O O . TRP A 1 318 ? -6.481 -10.225 1.275 1.00 94.75 318 TRP A O 1
ATOM 2604 N N . ALA A 1 319 ? -6.787 -11.092 3.322 1.00 94.12 319 ALA A N 1
ATOM 2605 C CA . ALA A 1 319 ? -6.080 -10.083 4.092 1.00 94.12 319 ALA A CA 1
ATOM 2606 C C . ALA A 1 319 ? -4.826 -10.700 4.718 1.00 94.12 319 ALA A C 1
ATOM 2608 O O . ALA A 1 319 ? -4.717 -11.918 4.840 1.00 94.12 319 ALA A O 1
ATOM 2609 N N . SER A 1 320 ? -3.896 -9.851 5.138 1.00 93.81 320 SER A N 1
ATOM 2610 C CA . SER A 1 320 ? -2.702 -10.280 5.861 1.00 93.81 320 SER A CA 1
ATOM 2611 C C . SER A 1 320 ? -2.888 -10.104 7.370 1.00 93.81 320 SER A C 1
ATOM 2613 O O . SER A 1 320 ? -3.473 -9.114 7.819 1.00 93.81 320 SER A O 1
ATOM 2615 N N . ARG A 1 321 ? -2.390 -11.072 8.144 1.00 92.69 321 ARG A N 1
ATOM 2616 C CA . ARG A 1 321 ? -2.298 -11.052 9.613 1.00 92.69 321 ARG A CA 1
ATOM 2617 C C . ARG A 1 321 ? -0.892 -11.427 10.050 1.00 92.69 321 ARG A C 1
ATOM 2619 O O . ARG A 1 321 ? -0.177 -12.104 9.315 1.00 92.69 321 ARG A O 1
ATOM 2626 N N . ASN A 1 322 ? -0.512 -11.061 11.267 1.00 93.50 322 ASN A N 1
ATOM 2627 C CA . ASN A 1 322 ? 0.777 -11.464 11.814 1.00 93.50 322 ASN A CA 1
ATOM 2628 C C . ASN A 1 322 ? 0.662 -12.813 12.537 1.00 93.50 322 ASN A C 1
ATOM 2630 O O . ASN A 1 322 ? -0.291 -13.071 13.269 1.00 93.50 322 ASN A O 1
ATOM 2634 N N . ALA A 1 323 ? 1.642 -13.687 12.325 1.00 90.62 323 ALA A N 1
ATOM 2635 C CA . ALA A 1 323 ? 1.775 -14.964 13.013 1.00 90.62 323 ALA A CA 1
ATOM 2636 C C . ALA A 1 323 ? 3.207 -15.162 13.529 1.00 90.62 323 ALA A C 1
ATOM 2638 O O . ALA A 1 323 ? 4.159 -14.674 12.912 1.00 90.62 323 ALA A O 1
ATOM 2639 N N . PRO A 1 324 ? 3.386 -15.911 14.634 1.00 87.25 324 PRO A N 1
ATOM 2640 C CA . PRO A 1 324 ? 4.708 -16.259 15.135 1.00 87.25 324 PRO A CA 1
ATOM 2641 C C . PRO A 1 324 ? 5.588 -16.887 14.058 1.00 87.25 324 PRO A C 1
ATOM 2643 O O . PRO A 1 324 ? 5.166 -17.784 13.321 1.00 87.25 324 PRO A O 1
ATOM 2646 N N . LYS A 1 325 ? 6.837 -16.430 13.982 1.00 80.88 325 LYS A N 1
ATOM 2647 C CA . LYS A 1 325 ? 7.821 -16.977 13.053 1.00 80.88 325 LYS A CA 1
ATOM 2648 C C . LYS A 1 325 ? 8.184 -18.412 13.448 1.00 80.88 325 LYS A C 1
ATOM 2650 O O . LYS A 1 325 ? 8.629 -18.665 14.563 1.00 80.88 325 LYS A O 1
ATOM 2655 N N . GLN A 1 326 ? 7.991 -19.357 12.526 1.00 70.00 326 GLN A N 1
ATOM 2656 C CA . GLN A 1 326 ? 8.187 -20.788 12.798 1.00 70.00 326 GLN A CA 1
ATOM 2657 C C . GLN A 1 326 ? 9.627 -21.277 12.580 1.00 70.00 326 GLN A C 1
ATOM 2659 O O . GLN A 1 326 ? 10.017 -22.281 13.169 1.00 70.00 326 GLN A O 1
ATOM 2664 N N . ILE A 1 327 ? 10.415 -20.607 11.730 1.00 72.44 327 ILE A N 1
ATOM 2665 C CA . ILE A 1 327 ? 11.778 -21.034 11.379 1.00 72.44 327 ILE A CA 1
ATOM 2666 C C . ILE A 1 327 ? 12.712 -19.824 11.395 1.00 72.44 327 ILE A C 1
ATOM 2668 O O . ILE A 1 327 ? 12.450 -18.824 10.727 1.00 72.44 327 ILE A O 1
ATOM 2672 N N . TRP A 1 328 ? 13.808 -19.954 12.137 1.00 73.38 328 TRP A N 1
ATOM 2673 C CA . TRP A 1 328 ? 14.933 -19.024 12.168 1.00 73.38 328 TRP A CA 1
ATOM 2674 C C . TRP A 1 328 ? 16.087 -19.625 11.373 1.00 73.38 328 TRP A C 1
ATOM 2676 O O . TRP A 1 328 ? 16.447 -20.782 11.595 1.00 73.38 328 TRP A O 1
ATOM 2686 N N . LEU A 1 329 ? 16.643 -18.873 10.424 1.00 73.81 329 LEU A N 1
ATOM 2687 C CA . LEU A 1 329 ? 17.805 -19.323 9.655 1.00 73.81 329 LEU A CA 1
ATOM 2688 C C . LEU A 1 329 ? 19.108 -18.919 10.360 1.00 73.81 329 LEU A C 1
ATOM 2690 O O . LEU A 1 329 ? 19.144 -17.930 11.081 1.00 73.81 329 LEU A O 1
ATOM 2694 N N . GLU A 1 330 ? 20.192 -19.657 10.106 1.00 56.72 330 GLU A N 1
ATOM 2695 C CA . GLU A 1 330 ? 21.498 -19.578 10.801 1.00 56.72 330 GLU A CA 1
ATOM 2696 C C . GLU A 1 330 ? 22.195 -18.197 10.739 1.00 56.72 330 GLU A C 1
ATOM 2698 O O . GLU A 1 330 ? 23.166 -17.958 11.447 1.00 56.72 330 GLU A O 1
ATOM 2703 N N . ASN A 1 331 ? 21.675 -17.268 9.930 1.00 65.25 331 ASN A N 1
ATOM 2704 C CA . ASN A 1 331 ? 22.189 -15.905 9.759 1.00 65.25 331 ASN A CA 1
ATOM 2705 C C . ASN A 1 331 ? 21.145 -14.816 10.069 1.00 65.25 331 ASN A C 1
ATOM 2707 O O . ASN A 1 331 ? 21.345 -13.656 9.710 1.00 65.25 331 ASN A O 1
ATOM 2711 N N . GLU A 1 332 ? 20.007 -15.172 10.668 1.00 67.31 332 GLU A N 1
ATOM 2712 C CA . GLU A 1 332 ? 19.013 -14.205 11.129 1.00 67.31 332 GLU A CA 1
ATOM 2713 C C . GLU A 1 332 ? 19.158 -13.958 12.628 1.00 67.31 332 GLU A C 1
ATOM 2715 O O . GLU A 1 332 ? 19.287 -14.891 13.418 1.00 67.31 332 GLU A O 1
ATOM 2720 N N . GLU A 1 333 ? 19.106 -12.688 13.022 1.00 68.25 333 GLU A N 1
ATOM 2721 C CA . GLU A 1 333 ? 19.071 -12.302 14.427 1.00 68.25 333 GLU A CA 1
ATOM 2722 C C . GLU A 1 333 ? 17.759 -12.801 15.050 1.00 68.25 333 GLU A C 1
ATOM 2724 O O . GLU A 1 333 ? 16.669 -12.492 14.559 1.00 68.25 333 GLU A O 1
ATOM 2729 N N . MET A 1 334 ? 17.868 -13.656 16.072 1.00 75.44 334 MET A N 1
ATOM 2730 C CA . MET A 1 334 ? 16.713 -14.252 16.740 1.00 75.44 334 MET A CA 1
ATOM 2731 C C . MET A 1 334 ? 16.058 -13.210 17.643 1.00 75.44 334 MET A C 1
ATOM 2733 O O . MET A 1 334 ? 16.644 -12.805 18.644 1.00 75.44 334 MET A O 1
ATOM 2737 N N . ASP A 1 335 ? 14.830 -12.827 17.315 1.00 84.94 335 ASP A N 1
ATOM 2738 C CA . ASP A 1 335 ? 14.036 -11.898 18.115 1.00 84.94 335 ASP A CA 1
ATOM 2739 C C . ASP A 1 335 ? 12.561 -12.332 18.092 1.00 84.94 335 ASP A C 1
ATOM 2741 O O . ASP A 1 335 ? 11.906 -12.381 17.053 1.00 84.94 335 ASP A O 1
ATOM 2745 N N . ASP A 1 336 ? 12.044 -12.705 19.259 1.00 85.94 336 ASP A N 1
ATOM 2746 C CA . ASP A 1 336 ? 10.723 -13.312 19.428 1.00 85.94 336 ASP A CA 1
ATOM 2747 C C . ASP A 1 336 ? 9.554 -12.362 19.125 1.00 85.94 336 ASP A C 1
ATOM 2749 O O . ASP A 1 336 ? 8.422 -12.822 18.957 1.00 85.94 336 ASP A O 1
ATOM 2753 N N . GLN A 1 337 ? 9.823 -11.059 18.993 1.00 92.06 337 GLN A N 1
ATOM 2754 C CA . GLN A 1 337 ? 8.839 -10.055 18.597 1.00 92.06 337 GLN A CA 1
ATOM 2755 C C . GLN A 1 337 ? 8.642 -9.975 17.081 1.00 92.06 337 GLN A C 1
ATOM 2757 O O . GLN A 1 337 ? 7.683 -9.346 16.618 1.00 92.06 337 GLN A O 1
ATOM 2762 N N . TRP A 1 338 ? 9.496 -10.621 16.284 1.00 90.56 338 TRP A N 1
ATOM 2763 C CA . TRP A 1 338 ? 9.250 -10.749 14.850 1.00 90.56 338 TRP A CA 1
ATOM 2764 C C . TRP A 1 338 ? 8.086 -11.689 14.576 1.00 90.56 338 TRP A C 1
ATOM 2766 O O . TRP A 1 338 ? 8.126 -12.884 14.885 1.00 90.56 338 TRP A O 1
ATOM 2776 N N . LEU A 1 339 ? 7.090 -11.164 13.872 1.00 92.25 339 LEU A N 1
ATOM 2777 C CA . LEU A 1 339 ? 5.967 -11.947 13.386 1.00 92.25 339 LEU A CA 1
ATOM 2778 C C . LEU A 1 339 ? 5.938 -11.902 11.866 1.00 92.25 339 LEU A C 1
ATOM 2780 O O . LEU A 1 339 ? 6.045 -10.838 11.270 1.00 92.25 339 LEU A O 1
ATOM 2784 N N . ASN A 1 340 ? 5.764 -13.052 11.226 1.00 89.00 340 ASN A N 1
ATOM 2785 C CA . ASN A 1 340 ? 5.596 -13.095 9.784 1.00 89.00 340 ASN A CA 1
ATOM 2786 C C . ASN A 1 340 ? 4.147 -12.821 9.421 1.00 89.00 340 ASN A C 1
ATOM 2788 O O . ASN A 1 340 ? 3.216 -13.331 10.045 1.00 89.00 340 ASN A O 1
ATOM 2792 N N . SER A 1 341 ? 3.973 -12.038 8.371 1.00 89.81 341 SER A N 1
ATOM 2793 C CA . SER A 1 341 ? 2.672 -11.878 7.760 1.00 89.81 341 SER A CA 1
ATOM 2794 C C . SER A 1 341 ? 2.263 -13.169 7.044 1.00 89.81 341 SER A C 1
ATOM 2796 O O . SER A 1 341 ? 3.112 -13.922 6.567 1.00 89.81 341 SER A O 1
ATOM 2798 N N . HIS A 1 342 ? 0.968 -13.459 7.062 1.00 91.06 342 HIS A N 1
ATOM 2799 C CA . HIS A 1 342 ? 0.374 -14.605 6.387 1.00 91.06 342 HIS A CA 1
ATOM 2800 C C . HIS A 1 342 ? -1.031 -14.260 5.898 1.00 91.06 342 HIS A C 1
ATOM 2802 O O . HIS A 1 342 ? -1.752 -13.471 6.522 1.00 91.06 342 HIS A O 1
ATOM 2808 N N . TRP A 1 343 ? -1.440 -14.896 4.805 1.00 92.31 343 TRP A N 1
ATOM 2809 C CA . TRP A 1 343 ? -2.773 -14.735 4.235 1.00 92.31 343 TRP A CA 1
ATOM 2810 C C . TRP A 1 343 ? -3.870 -15.410 5.069 1.00 92.31 343 TRP A C 1
ATOM 2812 O O . TRP A 1 343 ? -3.759 -16.566 5.478 1.00 92.31 343 TRP A O 1
ATOM 2822 N N . HIS A 1 344 ? -4.973 -14.691 5.255 1.00 92.25 344 HIS A N 1
ATOM 2823 C CA . HIS A 1 344 ? -6.205 -15.142 5.894 1.00 92.25 344 HIS A CA 1
ATOM 2824 C C . HIS A 1 344 ? -7.418 -14.555 5.157 1.00 92.25 344 HIS A C 1
ATOM 2826 O O . HIS A 1 344 ? -7.279 -13.622 4.372 1.00 92.25 344 HIS A O 1
ATOM 2832 N N . LEU A 1 345 ? -8.631 -15.056 5.405 1.00 94.31 345 LEU A N 1
ATOM 2833 C CA . LEU A 1 345 ? -9.846 -14.431 4.872 1.00 94.31 345 LEU A CA 1
ATOM 2834 C C . LEU A 1 345 ? -9.994 -12.988 5.379 1.00 94.31 345 LEU A C 1
ATOM 2836 O O . LEU A 1 345 ? -9.767 -12.708 6.560 1.00 94.31 345 LEU A O 1
ATOM 2840 N N . ASN A 1 346 ? -10.378 -12.090 4.471 1.00 96.38 346 ASN A N 1
ATOM 2841 C CA . ASN A 1 346 ? -10.650 -10.689 4.769 1.00 96.38 346 ASN A CA 1
ATOM 2842 C C . ASN A 1 346 ? -11.965 -10.512 5.564 1.00 96.38 346 ASN A C 1
ATOM 2844 O O . ASN A 1 346 ? -12.637 -11.479 5.926 1.00 96.38 346 ASN A O 1
ATOM 2848 N N . PHE A 1 347 ? -12.341 -9.265 5.851 1.00 96.56 347 PHE A N 1
ATOM 2849 C CA . PHE A 1 347 ? -13.561 -8.929 6.581 1.00 96.56 347 PHE A CA 1
ATOM 2850 C C . PHE A 1 347 ? -14.824 -9.383 5.850 1.00 96.56 347 PHE A C 1
ATOM 2852 O O . PHE A 1 347 ? -14.976 -9.129 4.661 1.00 96.56 347 PHE A O 1
ATOM 2859 N N . PHE A 1 348 ? -15.783 -9.955 6.569 1.00 96.25 348 PHE A N 1
ATOM 2860 C CA . PHE A 1 348 ? -17.170 -9.997 6.098 1.00 96.25 348 PHE A CA 1
ATOM 2861 C C . PHE A 1 348 ? -17.798 -8.615 6.268 1.00 96.25 348 PHE A C 1
ATOM 2863 O O . PHE A 1 348 ? -17.310 -7.815 7.068 1.00 96.25 348 PHE A O 1
ATOM 2870 N N . GLN A 1 349 ? -18.868 -8.317 5.535 1.00 96.75 349 GLN A N 1
ATOM 2871 C CA . GLN A 1 349 ? -19.528 -7.016 5.609 1.00 96.75 349 GLN A CA 1
ATOM 2872 C C . GLN A 1 349 ? -21.023 -7.146 5.862 1.00 96.75 349 GLN A C 1
ATOM 2874 O O . GLN A 1 349 ? -21.672 -8.016 5.301 1.00 96.75 349 GLN A O 1
ATOM 2879 N N . GLY A 1 350 ? -21.555 -6.256 6.695 1.00 96.12 350 GLY A N 1
ATOM 2880 C CA . GLY A 1 350 ? -22.990 -6.066 6.889 1.00 96.12 350 GLY A CA 1
ATOM 2881 C C . GLY A 1 350 ? -23.309 -4.611 7.226 1.00 96.12 350 GLY A C 1
ATOM 2882 O O . GLY A 1 350 ? -22.414 -3.765 7.297 1.00 96.12 350 GLY A O 1
ATOM 2883 N N . TYR A 1 351 ? -24.582 -4.317 7.470 1.00 95.44 351 TYR A N 1
ATOM 2884 C CA . TYR A 1 351 ? -25.078 -2.965 7.737 1.00 95.44 351 TYR A CA 1
ATOM 2885 C C . TYR A 1 351 ? -25.770 -2.891 9.091 1.00 95.44 351 TYR A C 1
ATOM 2887 O O . TYR A 1 351 ? -26.505 -3.803 9.463 1.00 95.44 351 TYR A O 1
ATOM 2895 N N . LEU A 1 352 ? -25.581 -1.792 9.821 1.00 93.06 352 LEU A N 1
ATOM 2896 C CA . LEU A 1 352 ? -26.355 -1.527 11.030 1.00 93.06 352 LEU A CA 1
ATOM 2897 C C . LEU A 1 352 ? -27.671 -0.836 10.659 1.00 93.06 352 LEU A C 1
ATOM 2899 O O . LEU A 1 352 ? -27.664 0.293 10.169 1.00 93.06 352 LEU A O 1
ATOM 2903 N N . LYS A 1 353 ? -28.802 -1.489 10.935 1.00 90.31 353 LYS A N 1
ATOM 2904 C CA . LYS A 1 353 ? -30.144 -0.929 10.742 1.00 90.31 353 LYS A CA 1
ATOM 2905 C C . LYS A 1 353 ? -31.046 -1.298 11.911 1.00 90.31 353 LYS A C 1
ATOM 2907 O O . LYS A 1 353 ? -31.186 -2.475 12.231 1.00 90.31 353 LYS A O 1
ATOM 2912 N N . ASN A 1 354 ? -31.683 -0.301 12.529 1.00 86.88 354 ASN A N 1
ATOM 2913 C CA . ASN A 1 354 ? -32.560 -0.485 13.694 1.00 86.88 354 ASN A CA 1
ATOM 2914 C C . ASN A 1 354 ? -31.902 -1.362 14.778 1.00 86.88 354 ASN A C 1
ATOM 2916 O O . ASN A 1 354 ? -32.477 -2.359 15.212 1.00 86.88 354 ASN A O 1
ATOM 2920 N N . GLU A 1 355 ? -30.659 -1.022 15.141 1.00 88.06 355 GLU A N 1
ATOM 2921 C CA . GLU A 1 355 ? -29.851 -1.715 16.162 1.00 88.06 355 GLU A CA 1
ATOM 2922 C C . GLU A 1 355 ? -29.492 -3.180 15.845 1.00 88.06 355 GLU A C 1
ATOM 2924 O O . GLU A 1 355 ? -28.949 -3.887 16.695 1.00 88.06 355 GLU A O 1
ATOM 2929 N N . LYS A 1 356 ? -29.748 -3.644 14.617 1.00 90.38 356 LYS A N 1
ATOM 2930 C CA . LYS A 1 356 ? -29.446 -5.004 14.157 1.00 90.38 356 LYS A CA 1
ATOM 2931 C C . LYS A 1 356 ? -28.492 -4.980 12.971 1.00 90.38 356 LYS A C 1
ATOM 2933 O O . LYS A 1 356 ? -28.528 -4.063 12.154 1.00 90.38 356 LYS A O 1
ATOM 2938 N N . ILE A 1 357 ? -27.658 -6.012 12.873 1.00 92.75 357 ILE A N 1
ATOM 2939 C CA . ILE A 1 357 ? -26.812 -6.235 11.701 1.00 92.75 357 ILE A CA 1
ATOM 2940 C C . ILE A 1 357 ? -27.661 -6.947 10.646 1.00 92.75 357 ILE A C 1
ATOM 2942 O O . ILE A 1 357 ? -28.232 -8.003 10.914 1.00 92.75 357 ILE A O 1
ATOM 2946 N N . VAL A 1 358 ? -27.770 -6.343 9.468 1.00 93.38 358 VAL A N 1
ATOM 2947 C CA . VAL A 1 358 ? -28.539 -6.842 8.321 1.00 93.38 358 VAL A CA 1
ATOM 2948 C C . VAL A 1 358 ? -27.649 -6.927 7.083 1.00 93.38 358 VAL A C 1
ATOM 2950 O O . VAL A 1 358 ? -26.533 -6.406 7.087 1.00 93.38 358 VAL A O 1
ATOM 2953 N N . ASP A 1 359 ? -28.149 -7.591 6.037 1.00 93.12 359 ASP A N 1
ATOM 2954 C CA . ASP A 1 359 ? -27.493 -7.705 4.727 1.00 93.12 359 ASP A CA 1
ATOM 2955 C C . ASP A 1 359 ? -26.035 -8.188 4.828 1.00 93.12 359 ASP A C 1
ATOM 2957 O O . ASP A 1 359 ? -25.128 -7.637 4.207 1.00 93.12 359 ASP A O 1
ATOM 2961 N N . LEU A 1 360 ? -25.809 -9.203 5.670 1.00 93.56 360 LEU A N 1
ATOM 2962 C CA . LEU A 1 360 ? -24.499 -9.818 5.851 1.00 93.56 360 LEU A CA 1
ATOM 2963 C C . LEU A 1 360 ? -24.090 -10.550 4.565 1.00 93.56 360 LEU A C 1
ATOM 2965 O O . LEU A 1 360 ? -24.776 -11.475 4.131 1.00 93.56 360 LEU A O 1
ATOM 2969 N N . GLU A 1 361 ? -22.971 -10.145 3.974 1.00 93.25 361 GLU A N 1
ATOM 2970 C CA . GLU A 1 361 ? -22.419 -10.774 2.778 1.00 93.25 361 GLU A CA 1
ATOM 2971 C C . GLU A 1 361 ? -21.999 -12.225 3.058 1.00 93.25 361 GLU A C 1
ATOM 2973 O O . GLU A 1 361 ? -21.387 -12.529 4.083 1.00 93.25 361 GLU A O 1
ATOM 2978 N N . GLU A 1 362 ? -22.288 -13.131 2.118 1.00 90.19 362 GLU A N 1
ATOM 2979 C CA . GLU A 1 362 ? -21.908 -14.549 2.227 1.00 90.19 362 GLU A CA 1
ATOM 2980 C C . GLU A 1 362 ? -20.404 -14.779 2.054 1.00 90.19 362 GLU A C 1
ATOM 2982 O O . GLU A 1 362 ? -19.880 -15.839 2.402 1.00 90.19 362 GLU A O 1
ATOM 2987 N N . HIS A 1 363 ? -19.701 -13.825 1.449 1.00 93.44 363 HIS A N 1
ATOM 2988 C CA . HIS A 1 363 ? -18.275 -13.905 1.162 1.00 93.44 363 HIS A CA 1
ATOM 2989 C C . HIS A 1 363 ? -17.574 -12.695 1.788 1.00 93.44 363 HIS A C 1
ATOM 2991 O O . HIS A 1 363 ? -18.190 -11.632 1.892 1.00 93.44 363 HIS A O 1
ATOM 2997 N N . PRO A 1 364 ? -16.291 -12.816 2.178 1.00 95.38 364 PRO A N 1
ATOM 2998 C CA . PRO A 1 364 ? -15.503 -11.668 2.619 1.00 95.38 364 PRO A CA 1
ATOM 2999 C C . PRO A 1 364 ? -15.525 -10.551 1.578 1.00 95.38 364 PRO A C 1
ATOM 3001 O O . PRO A 1 364 ? -15.747 -10.820 0.407 1.00 95.38 364 PRO A O 1
ATOM 3004 N N . ILE A 1 365 ? -15.232 -9.310 1.934 1.00 96.12 365 ILE A N 1
ATOM 3005 C CA . ILE A 1 365 ? -15.065 -8.223 0.964 1.00 96.12 365 ILE A CA 1
ATOM 3006 C C . ILE A 1 365 ? -13.703 -8.311 0.274 1.00 96.12 365 ILE A C 1
ATOM 3008 O O . ILE A 1 365 ? -12.742 -8.869 0.811 1.00 96.12 365 ILE A O 1
ATOM 3012 N N . LYS A 1 366 ? -13.594 -7.722 -0.921 1.00 96.25 366 LYS A N 1
ATOM 3013 C CA . LYS A 1 366 ? -12.286 -7.551 -1.565 1.00 96.25 366 LYS A CA 1
ATOM 3014 C C . LYS A 1 366 ? -11.380 -6.645 -0.707 1.00 96.25 366 LYS A C 1
ATOM 3016 O O . LYS A 1 366 ? -11.897 -5.726 -0.067 1.00 96.25 366 LYS A O 1
ATOM 3021 N N . PRO A 1 367 ? -10.056 -6.877 -0.678 1.00 95.06 367 PRO A N 1
ATOM 3022 C CA . PRO A 1 367 ? -9.114 -6.019 0.044 1.00 95.06 367 PRO A CA 1
ATOM 3023 C C . PRO A 1 367 ? -9.161 -4.564 -0.440 1.00 95.06 367 PRO A C 1
ATOM 3025 O O . PRO A 1 367 ? -9.420 -4.303 -1.618 1.00 95.06 367 PRO A O 1
ATOM 3028 N N . GLY A 1 368 ? -8.904 -3.603 0.444 1.00 93.06 368 GLY A N 1
ATOM 3029 C CA . GLY A 1 368 ? -8.946 -2.175 0.119 1.00 93.06 368 GLY A CA 1
ATOM 3030 C C . GLY A 1 368 ? -7.856 -1.748 -0.870 1.00 93.06 368 GLY A C 1
ATOM 3031 O O . GLY A 1 368 ? -8.097 -0.868 -1.704 1.00 93.06 368 GLY A O 1
ATOM 3032 N N . TYR A 1 369 ? -6.718 -2.451 -0.902 1.00 94.06 369 TYR A N 1
ATOM 3033 C CA . TYR A 1 369 ? -5.656 -2.226 -1.894 1.00 94.06 369 TYR A CA 1
ATOM 3034 C C . TYR A 1 369 ? -6.022 -2.611 -3.338 1.00 94.06 369 TYR A C 1
ATOM 3036 O O . TYR A 1 369 ? -5.241 -2.329 -4.251 1.00 94.06 369 TYR A O 1
ATOM 3044 N N . THR A 1 370 ? -7.193 -3.217 -3.587 1.00 95.81 370 THR A N 1
ATOM 3045 C CA . THR A 1 370 ? -7.626 -3.669 -4.929 1.00 95.81 370 THR A CA 1
ATOM 3046 C C . THR A 1 370 ? -7.511 -2.560 -5.981 1.00 95.81 370 THR A C 1
ATOM 3048 O O . THR A 1 370 ? -7.074 -2.798 -7.101 1.00 95.81 370 THR A O 1
ATOM 3051 N N . SER A 1 371 ? -7.845 -1.316 -5.631 1.00 94.38 371 SER A N 1
ATOM 3052 C CA . SER A 1 371 ? -7.760 -0.190 -6.575 1.00 94.38 371 SER A CA 1
ATOM 3053 C C . SER A 1 371 ? -6.321 0.139 -7.005 1.00 94.38 371 SER A C 1
ATOM 3055 O O . SER A 1 371 ? -6.077 0.393 -8.186 1.00 94.38 371 SER A O 1
ATOM 3057 N N . ALA A 1 372 ? -5.367 0.094 -6.070 1.00 95.31 372 ALA A N 1
ATOM 3058 C CA . ALA A 1 372 ? -3.948 0.313 -6.346 1.00 95.31 372 ALA A CA 1
ATOM 3059 C C . ALA A 1 372 ? -3.353 -0.844 -7.166 1.00 95.31 372 ALA A C 1
ATOM 3061 O O . ALA A 1 372 ? -2.564 -0.612 -8.083 1.00 95.31 372 ALA A O 1
ATOM 3062 N N . ALA A 1 373 ? -3.782 -2.076 -6.879 1.00 96.00 373 ALA A N 1
ATOM 3063 C CA . ALA A 1 373 ? -3.426 -3.262 -7.650 1.00 96.00 373 ALA A CA 1
ATOM 3064 C C . ALA A 1 373 ? -3.881 -3.162 -9.118 1.00 96.00 373 ALA A C 1
ATOM 3066 O O . ALA A 1 373 ? -3.086 -3.390 -10.029 1.00 96.00 373 ALA A O 1
ATOM 3067 N N . GLU A 1 374 ? -5.128 -2.748 -9.361 1.00 96.31 374 GLU A N 1
ATOM 3068 C CA . GLU A 1 374 ? -5.659 -2.560 -10.717 1.00 96.31 374 GLU A CA 1
ATOM 3069 C C . GLU A 1 374 ? -4.932 -1.449 -11.489 1.00 96.31 374 GLU A C 1
ATOM 3071 O O . GLU A 1 374 ? -4.681 -1.571 -12.690 1.00 96.31 374 GLU A O 1
ATOM 3076 N N . GLU A 1 375 ? -4.551 -0.358 -10.818 1.00 96.50 375 GLU A N 1
ATOM 3077 C CA . GLU A 1 375 ? -3.733 0.684 -11.442 1.00 96.50 375 GLU A CA 1
ATOM 3078 C C . GLU A 1 375 ? -2.370 0.141 -11.886 1.00 96.50 375 GLU A C 1
ATOM 3080 O O . GLU A 1 375 ? -1.983 0.317 -13.046 1.00 96.50 375 GLU A O 1
ATOM 3085 N N . LEU A 1 376 ? -1.673 -0.558 -10.989 1.00 97.00 376 LEU A N 1
ATOM 3086 C CA . LEU A 1 376 ? -0.390 -1.192 -11.272 1.00 97.00 376 LEU A CA 1
ATOM 3087 C C . LEU A 1 376 ? -0.500 -2.182 -12.440 1.00 97.00 376 LEU A C 1
ATOM 3089 O O . LEU A 1 376 ? 0.299 -2.129 -13.377 1.00 97.00 376 LEU A O 1
ATOM 3093 N N . LYS A 1 377 ? -1.525 -3.039 -12.428 1.00 96.75 377 LYS A N 1
ATOM 3094 C CA . LYS A 1 377 ? -1.807 -4.004 -13.497 1.00 96.75 377 LYS A CA 1
ATOM 3095 C C . LYS A 1 377 ? -1.960 -3.316 -14.851 1.00 96.75 377 LYS A C 1
ATOM 3097 O O . LYS A 1 377 ? -1.310 -3.724 -15.814 1.00 96.75 377 LYS A O 1
ATOM 3102 N N . ARG A 1 378 ? -2.742 -2.232 -14.930 1.00 96.81 378 ARG A N 1
ATOM 3103 C CA . ARG A 1 378 ? -2.884 -1.443 -16.169 1.00 96.81 378 ARG A CA 1
ATOM 3104 C C . ARG A 1 378 ? -1.547 -0.887 -16.653 1.00 96.81 378 ARG A C 1
ATOM 3106 O O . ARG A 1 378 ? -1.248 -0.995 -17.839 1.00 96.81 378 ARG A O 1
ATOM 3113 N N . LYS A 1 379 ? -0.724 -0.327 -15.762 1.00 97.19 379 LYS A N 1
ATOM 3114 C CA . LYS A 1 379 ? 0.597 0.201 -16.146 1.00 97.19 379 LYS A CA 1
ATOM 3115 C C . LYS A 1 379 ? 1.539 -0.889 -16.649 1.00 97.19 379 LYS A C 1
ATOM 3117 O O . LYS A 1 379 ? 2.274 -0.657 -17.604 1.00 97.19 379 LYS A O 1
ATOM 3122 N N . ILE A 1 380 ? 1.497 -2.081 -16.056 1.00 96.25 380 ILE A N 1
ATOM 3123 C CA . ILE A 1 380 ?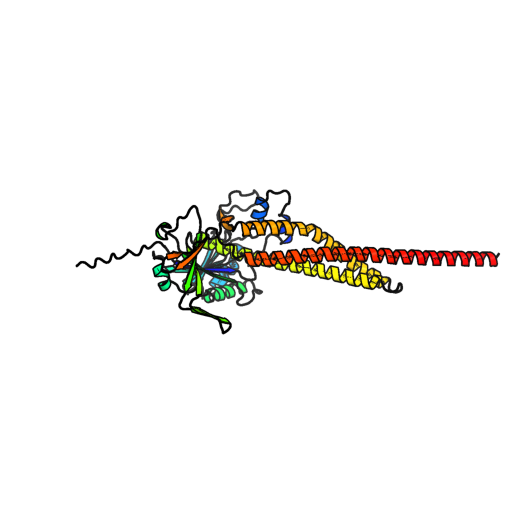 2.277 -3.233 -16.525 1.00 96.25 380 ILE A CA 1
ATOM 3124 C C . ILE A 1 380 ? 1.820 -3.682 -17.921 1.00 96.25 380 ILE A C 1
ATOM 3126 O O . ILE A 1 380 ? 2.662 -4.023 -18.749 1.00 96.25 380 ILE A O 1
ATOM 3130 N N . VAL A 1 381 ? 0.511 -3.693 -18.199 1.00 95.38 381 VAL A N 1
ATOM 3131 C CA . VAL A 1 381 ? -0.011 -4.010 -19.542 1.00 95.38 381 VAL A CA 1
ATOM 3132 C C . VAL A 1 381 ? 0.520 -3.009 -20.569 1.00 95.38 381 VAL A C 1
ATOM 3134 O O . VAL A 1 381 ? 1.105 -3.423 -21.566 1.00 95.38 381 VAL A O 1
ATOM 3137 N N . LEU A 1 382 ? 0.429 -1.709 -20.277 1.00 95.69 382 LEU A N 1
ATOM 3138 C CA . LEU A 1 382 ? 0.973 -0.661 -21.148 1.00 95.69 382 LEU A CA 1
ATOM 3139 C C . LEU A 1 382 ? 2.485 -0.808 -21.360 1.00 95.69 382 LEU A C 1
ATOM 3141 O O . LEU A 1 382 ? 2.963 -0.711 -22.486 1.00 95.69 382 LEU A O 1
ATOM 3145 N N . LEU A 1 383 ? 3.239 -1.105 -20.296 1.00 95.69 383 LEU A N 1
ATOM 3146 C CA . LEU A 1 383 ? 4.677 -1.364 -20.382 1.00 95.69 383 LEU A CA 1
ATOM 3147 C C . LEU A 1 383 ? 4.994 -2.499 -21.369 1.00 95.69 383 LEU A C 1
ATOM 3149 O O . LEU A 1 383 ? 5.963 -2.405 -22.122 1.00 95.69 383 LEU A O 1
ATOM 3153 N N . LYS A 1 384 ? 4.198 -3.575 -21.370 1.00 94.69 384 LYS A N 1
ATOM 3154 C CA . LYS A 1 384 ? 4.386 -4.708 -22.289 1.00 94.69 384 LYS A CA 1
ATOM 3155 C C . LYS A 1 384 ? 4.118 -4.313 -23.734 1.00 94.69 384 LYS A C 1
ATOM 3157 O O . LYS A 1 384 ? 4.939 -4.613 -24.596 1.00 94.69 384 LYS A O 1
ATOM 3162 N N . GLU A 1 385 ? 3.020 -3.604 -23.983 1.00 94.88 385 GLU A N 1
ATOM 3163 C CA . GLU A 1 385 ? 2.664 -3.108 -25.316 1.00 94.88 385 GLU A CA 1
ATOM 3164 C C . GLU A 1 385 ? 3.747 -2.173 -25.879 1.00 94.88 385 GLU A C 1
ATOM 3166 O O . GLU A 1 385 ? 4.179 -2.326 -27.024 1.00 94.88 385 GLU A O 1
ATOM 3171 N N . GLU A 1 386 ? 4.242 -1.245 -25.057 1.00 95.12 386 GLU A N 1
ATOM 3172 C CA . GLU A 1 386 ? 5.331 -0.328 -25.410 1.00 95.12 386 GLU A CA 1
ATOM 3173 C C . GLU A 1 386 ? 6.639 -1.082 -25.692 1.00 95.12 386 GLU A C 1
ATOM 3175 O O . GLU A 1 386 ? 7.325 -0.793 -26.675 1.00 95.12 386 GLU A O 1
ATOM 3180 N N . ALA A 1 387 ? 6.975 -2.086 -24.876 1.00 94.94 387 ALA A N 1
ATOM 3181 C CA . ALA A 1 387 ? 8.165 -2.906 -25.073 1.00 94.94 387 ALA A CA 1
ATOM 3182 C C . ALA A 1 387 ? 8.101 -3.730 -26.369 1.00 94.94 387 ALA A C 1
ATOM 3184 O O . ALA A 1 387 ? 9.081 -3.780 -27.115 1.00 94.94 387 ALA A O 1
ATOM 3185 N N . ASP A 1 388 ? 6.965 -4.369 -26.654 1.00 93.56 388 ASP A N 1
ATOM 3186 C CA . ASP A 1 388 ? 6.780 -5.152 -27.877 1.00 93.56 388 ASP A CA 1
ATOM 3187 C C . ASP A 1 388 ? 6.826 -4.257 -29.121 1.00 93.56 388 ASP A C 1
ATOM 3189 O O . ASP A 1 388 ? 7.484 -4.610 -30.106 1.00 93.56 388 ASP A O 1
ATOM 3193 N N . LYS A 1 389 ? 6.223 -3.063 -29.055 1.00 94.12 389 LYS A N 1
ATOM 3194 C CA . LYS A 1 389 ? 6.324 -2.057 -30.117 1.00 94.12 389 LYS A CA 1
ATOM 3195 C C . LYS A 1 389 ? 7.770 -1.615 -30.347 1.00 94.12 389 LYS A C 1
ATOM 3197 O O . LYS A 1 389 ? 8.229 -1.634 -31.484 1.00 94.12 389 LYS A O 1
ATOM 3202 N N . ALA A 1 390 ? 8.510 -1.291 -29.287 1.00 93.88 390 ALA A N 1
ATOM 3203 C CA . ALA A 1 390 ? 9.911 -0.888 -29.384 1.00 93.88 390 ALA A CA 1
ATOM 3204 C C . ALA A 1 390 ? 10.799 -1.976 -30.019 1.00 93.88 390 ALA A C 1
ATOM 3206 O O . ALA A 1 390 ? 11.705 -1.669 -30.795 1.00 93.88 390 ALA A O 1
ATOM 3207 N N . VAL A 1 391 ? 10.532 -3.257 -29.733 1.00 92.19 391 VAL A N 1
ATOM 3208 C CA . VAL A 1 391 ? 11.219 -4.377 -30.400 1.00 92.19 391 VAL A CA 1
ATOM 3209 C C . VAL A 1 391 ? 10.843 -4.466 -31.880 1.00 92.19 391 VAL A C 1
ATOM 3211 O O . VAL A 1 391 ? 11.723 -4.711 -32.708 1.00 92.19 391 VAL A O 1
ATOM 3214 N N . GLY A 1 392 ? 9.567 -4.266 -32.221 1.00 92.69 392 GLY A N 1
ATOM 3215 C CA . GLY A 1 392 ? 9.098 -4.189 -33.607 1.00 92.69 392 GLY A CA 1
ATOM 3216 C C . GLY A 1 392 ? 9.819 -3.094 -34.394 1.00 92.69 392 GLY A C 1
ATOM 3217 O O . GLY A 1 392 ? 10.496 -3.395 -35.376 1.00 92.69 392 GLY A O 1
ATOM 3218 N N . ASP A 1 393 ? 9.777 -1.860 -33.888 1.00 92.75 393 ASP A N 1
ATOM 3219 C CA . ASP A 1 393 ? 10.440 -0.698 -34.491 1.00 92.75 393 ASP A CA 1
ATOM 3220 C C . ASP A 1 393 ? 11.961 -0.921 -34.613 1.00 92.75 393 ASP A C 1
ATOM 3222 O O . ASP A 1 393 ? 12.581 -0.588 -35.625 1.00 92.75 393 ASP A O 1
ATOM 3226 N N . GLY A 1 394 ? 12.581 -1.544 -33.603 1.00 92.31 394 GLY A N 1
ATOM 3227 C CA . GLY A 1 394 ? 13.999 -1.902 -33.624 1.00 92.31 394 GLY A CA 1
ATOM 3228 C C . GLY A 1 394 ? 14.357 -2.917 -34.716 1.00 92.31 394 GLY A C 1
ATOM 3229 O O . GLY A 1 394 ? 15.398 -2.787 -35.367 1.00 92.31 394 GLY A O 1
ATOM 3230 N N . ARG A 1 395 ? 13.496 -3.913 -34.961 1.00 92.31 395 ARG A N 1
ATOM 3231 C CA . ARG A 1 395 ? 13.669 -4.890 -36.051 1.00 92.31 395 ARG A CA 1
ATOM 3232 C C . ARG A 1 395 ? 13.529 -4.234 -37.424 1.00 92.31 395 ARG A C 1
ATOM 3234 O O . ARG A 1 395 ? 14.283 -4.559 -38.346 1.00 92.31 395 ARG A O 1
ATOM 3241 N N . ASP A 1 396 ? 12.588 -3.311 -37.556 1.00 92.19 396 ASP A N 1
ATOM 3242 C CA . ASP A 1 396 ? 12.357 -2.590 -38.804 1.00 92.19 396 ASP A CA 1
ATOM 3243 C C . ASP A 1 396 ? 13.533 -1.650 -39.112 1.00 92.19 396 ASP A C 1
ATOM 3245 O O . ASP A 1 396 ? 14.025 -1.632 -40.243 1.00 92.19 396 ASP A O 1
ATOM 3249 N N . LEU A 1 397 ? 14.090 -0.980 -38.094 1.00 92.31 397 LEU A N 1
ATOM 3250 C CA . LEU A 1 397 ? 15.327 -0.202 -38.216 1.00 92.31 397 LEU A CA 1
ATOM 3251 C C . LEU A 1 397 ? 16.514 -1.064 -38.666 1.00 92.31 397 LEU A C 1
ATOM 3253 O O . LEU A 1 397 ? 17.248 -0.672 -39.573 1.00 92.31 397 LEU A O 1
ATOM 3257 N N . LEU A 1 398 ? 16.709 -2.241 -38.062 1.00 89.94 398 LEU A N 1
ATOM 3258 C CA . LEU A 1 398 ? 17.761 -3.181 -38.474 1.00 89.94 398 LEU A CA 1
ATOM 3259 C C . LEU A 1 398 ? 17.624 -3.568 -39.954 1.00 89.94 398 LEU A C 1
ATOM 3261 O O . LEU A 1 398 ? 18.619 -3.597 -40.681 1.00 89.94 398 LEU A O 1
ATOM 3265 N N . SER A 1 399 ? 16.392 -3.806 -40.404 1.00 90.38 399 SER A N 1
ATOM 3266 C CA . SER A 1 399 ? 16.087 -4.145 -41.797 1.00 90.38 399 SER A CA 1
ATOM 3267 C C . SER A 1 399 ? 16.368 -2.970 -42.743 1.00 90.38 399 SER A C 1
ATOM 3269 O O . SER A 1 399 ? 16.971 -3.161 -43.800 1.00 90.38 399 SER A O 1
ATOM 3271 N N . ALA A 1 400 ? 16.001 -1.746 -42.350 1.00 87.94 400 ALA A N 1
ATOM 3272 C CA . ALA A 1 400 ? 16.269 -0.531 -43.120 1.00 87.94 400 ALA A CA 1
ATOM 3273 C C . ALA A 1 400 ? 17.773 -0.251 -43.253 1.00 87.94 400 ALA A C 1
ATOM 3275 O O . ALA A 1 400 ? 18.261 0.035 -44.345 1.00 87.94 400 ALA A O 1
ATOM 3276 N N . ILE A 1 401 ? 18.522 -0.400 -42.158 1.00 86.62 401 ILE A N 1
ATOM 3277 C CA . ILE A 1 401 ? 19.985 -0.300 -42.149 1.00 86.62 401 ILE A CA 1
ATOM 3278 C C . ILE A 1 401 ? 20.585 -1.329 -43.105 1.00 86.62 401 ILE A C 1
ATOM 3280 O O . ILE A 1 401 ? 21.399 -0.976 -43.956 1.00 86.62 401 ILE A O 1
ATOM 3284 N N . GLN A 1 402 ? 20.165 -2.591 -43.012 1.00 86.75 402 GLN A N 1
ATOM 3285 C CA . GLN A 1 402 ? 20.668 -3.645 -43.887 1.00 86.75 402 GLN A CA 1
ATOM 3286 C C . GLN A 1 402 ? 20.400 -3.340 -45.368 1.00 86.75 402 GLN A C 1
ATOM 3288 O O . GLN A 1 402 ? 21.297 -3.522 -46.194 1.00 86.75 402 GLN A O 1
ATOM 3293 N N . ALA A 1 403 ? 19.207 -2.847 -45.706 1.00 86.69 403 ALA A N 1
ATOM 3294 C CA . ALA A 1 403 ? 18.860 -2.461 -47.071 1.00 86.69 403 ALA A CA 1
ATOM 3295 C C . ALA A 1 403 ? 19.731 -1.300 -47.584 1.00 86.69 403 ALA A C 1
ATOM 3297 O O . ALA A 1 403 ? 20.314 -1.395 -48.666 1.00 86.69 403 ALA A O 1
ATOM 3298 N N . GLU A 1 404 ? 19.887 -0.241 -46.788 1.00 81.88 404 GLU A N 1
ATOM 3299 C CA . GLU A 1 404 ? 20.652 0.953 -47.165 1.00 81.88 404 GLU A CA 1
ATOM 3300 C C . GLU A 1 404 ? 22.149 0.646 -47.344 1.00 81.88 404 GLU A C 1
ATOM 3302 O O . GLU A 1 404 ? 22.760 1.009 -48.351 1.00 81.88 404 GLU A O 1
ATOM 3307 N N . PHE A 1 405 ? 22.752 -0.100 -46.413 1.00 78.06 405 PHE A N 1
ATOM 3308 C CA . PHE A 1 405 ? 24.155 -0.504 -46.532 1.00 78.06 405 PHE A CA 1
ATOM 3309 C C . PHE A 1 405 ? 24.394 -1.475 -47.694 1.00 78.06 405 PHE A C 1
ATOM 3311 O O . PHE A 1 405 ? 25.436 -1.396 -48.349 1.00 78.06 405 PHE A O 1
ATOM 3318 N N . SER A 1 406 ? 23.428 -2.347 -47.998 1.00 81.62 406 SER A N 1
ATOM 3319 C CA . SER A 1 406 ? 23.493 -3.204 -49.189 1.00 81.62 406 SER A CA 1
ATOM 3320 C C . SER A 1 406 ? 23.492 -2.368 -50.470 1.00 81.62 406 SER A C 1
ATOM 3322 O O . SER A 1 406 ? 24.265 -2.648 -51.385 1.00 81.62 406 SER A O 1
ATOM 3324 N N . MET A 1 407 ? 22.697 -1.293 -50.521 1.00 81.00 407 MET A N 1
ATOM 3325 C CA . MET A 1 407 ? 22.707 -0.361 -51.648 1.00 81.00 407 MET A CA 1
ATOM 3326 C C . MET A 1 407 ? 24.076 0.312 -51.806 1.00 81.00 407 MET A C 1
ATOM 3328 O O . MET A 1 407 ? 24.608 0.368 -52.915 1.00 81.00 407 MET A O 1
ATOM 3332 N N . TYR A 1 408 ? 24.698 0.767 -50.714 1.00 79.12 408 TYR A N 1
ATOM 3333 C CA . TYR A 1 408 ? 26.042 1.355 -50.767 1.00 79.12 408 TYR A CA 1
ATOM 3334 C C . TYR A 1 408 ? 27.108 0.374 -51.247 1.00 79.12 408 TYR A C 1
ATOM 3336 O O . TYR A 1 408 ? 27.986 0.766 -52.014 1.00 79.12 408 TYR A O 1
ATOM 3344 N N . ALA A 1 409 ? 27.022 -0.897 -50.851 1.00 79.44 409 ALA A N 1
ATOM 3345 C CA . ALA A 1 409 ? 27.928 -1.926 -51.350 1.00 79.44 409 ALA A CA 1
ATOM 3346 C C . ALA A 1 409 ? 27.829 -2.073 -52.881 1.00 79.44 409 ALA A C 1
ATOM 3348 O O . ALA A 1 409 ? 28.855 -2.161 -53.555 1.00 79.44 409 ALA A O 1
ATOM 3349 N N . VAL A 1 410 ? 26.614 -2.012 -53.443 1.00 79.81 410 VAL A N 1
ATOM 3350 C CA . VAL A 1 410 ? 26.394 -2.023 -54.901 1.00 79.81 410 VAL A CA 1
ATOM 3351 C C . VAL A 1 410 ? 26.985 -0.775 -55.567 1.00 79.81 410 VAL A C 1
ATOM 3353 O O . VAL A 1 410 ? 27.679 -0.897 -56.576 1.00 79.81 410 VAL A O 1
ATOM 3356 N N . TRP A 1 411 ? 26.780 0.418 -54.998 1.00 79.50 411 TRP A N 1
ATOM 3357 C CA . TRP A 1 411 ? 27.376 1.659 -55.519 1.00 79.50 411 TRP A CA 1
ATOM 3358 C C . TRP A 1 411 ? 28.907 1.621 -55.521 1.00 79.50 411 TRP A C 1
ATOM 3360 O O . TRP A 1 411 ? 29.528 1.967 -56.526 1.00 79.50 411 TRP A O 1
ATOM 3370 N N . LEU A 1 412 ? 29.521 1.161 -54.429 1.00 80.56 412 LEU A N 1
ATOM 3371 C CA . LEU A 1 412 ? 30.974 1.002 -54.333 1.00 80.56 412 LEU A CA 1
ATOM 3372 C C . LEU A 1 412 ? 31.498 -0.011 -55.354 1.00 80.56 412 LEU A C 1
ATOM 3374 O O . LEU A 1 412 ? 32.520 0.246 -55.989 1.00 80.56 412 LEU A O 1
ATOM 3378 N N . ALA A 1 413 ? 30.782 -1.119 -55.566 1.00 83.19 413 ALA A N 1
ATOM 3379 C CA . ALA A 1 413 ? 31.128 -2.100 -56.589 1.00 83.19 413 ALA A CA 1
ATOM 3380 C C . ALA A 1 413 ? 31.066 -1.497 -58.004 1.00 83.19 413 ALA A C 1
ATOM 3382 O O . ALA A 1 413 ? 31.999 -1.682 -58.782 1.00 83.19 413 ALA A O 1
ATOM 3383 N N . MET A 1 414 ? 30.025 -0.719 -58.331 1.00 82.81 414 MET A N 1
ATOM 3384 C CA . MET A 1 414 ? 29.927 -0.029 -59.626 1.00 82.81 414 MET A CA 1
ATOM 3385 C C . MET A 1 414 ? 31.072 0.967 -59.839 1.00 82.81 414 MET A C 1
ATOM 3387 O O . MET A 1 414 ? 31.683 0.973 -60.906 1.00 82.81 414 MET A O 1
ATOM 3391 N N . ILE A 1 415 ? 31.406 1.777 -58.828 1.00 84.81 415 ILE A N 1
ATOM 3392 C CA . ILE A 1 415 ? 32.532 2.723 -58.902 1.00 84.81 415 ILE A CA 1
ATOM 3393 C C . ILE A 1 415 ? 33.850 1.969 -59.104 1.00 84.81 415 ILE A C 1
ATOM 3395 O O . ILE A 1 415 ? 34.639 2.348 -59.967 1.00 84.81 415 ILE A O 1
ATOM 3399 N N . ALA A 1 416 ? 34.078 0.884 -58.360 1.00 87.44 416 ALA A N 1
ATOM 3400 C CA . ALA A 1 416 ? 35.276 0.062 -58.502 1.00 87.44 416 ALA A CA 1
ATOM 3401 C C . ALA A 1 416 ? 35.405 -0.527 -59.916 1.00 87.44 416 ALA A C 1
ATOM 3403 O O . ALA A 1 416 ? 36.489 -0.487 -60.495 1.00 87.44 416 ALA A O 1
ATOM 3404 N N . VAL A 1 417 ? 34.300 -1.001 -60.506 1.00 89.94 417 VAL A N 1
ATOM 3405 C CA . VAL A 1 417 ? 34.266 -1.480 -61.898 1.00 89.94 417 VAL A CA 1
ATOM 3406 C C . VAL A 1 417 ? 34.602 -0.354 -62.874 1.00 89.94 417 VAL A C 1
ATOM 3408 O O . VAL A 1 417 ? 35.457 -0.543 -63.733 1.00 89.94 417 VAL A O 1
ATOM 3411 N N . ILE A 1 418 ? 33.995 0.828 -62.733 1.00 88.88 418 ILE A N 1
ATOM 3412 C CA . ILE A 1 418 ? 34.270 1.975 -63.614 1.00 88.88 418 ILE A CA 1
ATOM 3413 C C . ILE A 1 418 ? 35.743 2.385 -63.529 1.00 88.88 418 ILE A C 1
ATOM 3415 O O . ILE A 1 418 ? 36.384 2.576 -64.561 1.00 88.88 418 ILE A O 1
ATOM 3419 N N . VAL A 1 419 ? 36.300 2.480 -62.318 1.00 88.75 419 VAL A N 1
ATOM 3420 C CA . VAL A 1 419 ? 37.717 2.808 -62.101 1.00 88.75 419 VAL A CA 1
ATOM 3421 C C . VAL A 1 419 ? 38.616 1.734 -62.705 1.00 88.75 419 VAL A C 1
ATOM 3423 O O . VAL A 1 419 ? 39.584 2.073 -63.383 1.00 88.75 419 VAL A O 1
ATOM 3426 N N . SER A 1 420 ? 38.287 0.453 -62.521 1.00 88.81 420 SER A N 1
ATOM 3427 C CA . SER A 1 420 ? 39.020 -0.669 -63.115 1.00 88.81 420 SER A CA 1
ATOM 3428 C C . SER A 1 420 ? 38.994 -0.636 -64.647 1.00 88.81 420 SER A C 1
ATOM 3430 O O . SER A 1 420 ? 40.013 -0.897 -65.281 1.00 88.81 420 SER A O 1
ATOM 3432 N N . VAL A 1 421 ? 37.854 -0.304 -65.260 1.00 88.12 421 VAL A N 1
ATOM 3433 C CA . VAL A 1 421 ? 37.729 -0.177 -66.720 1.00 88.12 421 VAL A CA 1
ATOM 3434 C C . VAL A 1 421 ? 38.509 1.035 -67.217 1.00 88.12 421 VAL A C 1
ATOM 3436 O O . VAL A 1 421 ? 39.279 0.913 -68.163 1.00 88.12 421 VAL A O 1
ATOM 3439 N N . ALA A 1 422 ? 38.364 2.192 -66.569 1.00 87.31 422 ALA A N 1
ATOM 3440 C CA . ALA A 1 422 ? 39.071 3.413 -66.945 1.00 87.31 422 ALA A CA 1
ATOM 3441 C C . ALA A 1 422 ? 40.595 3.253 -66.840 1.00 87.31 422 ALA A C 1
ATOM 3443 O O . ALA A 1 422 ? 41.317 3.656 -67.748 1.00 87.31 422 ALA A O 1
ATOM 3444 N N . THR A 1 423 ? 41.086 2.620 -65.771 1.00 86.75 423 THR A N 1
ATOM 3445 C CA . THR A 1 423 ? 42.516 2.309 -65.612 1.00 86.75 423 THR A CA 1
ATOM 3446 C C . THR A 1 423 ? 42.997 1.290 -66.642 1.00 86.75 423 THR A C 1
ATOM 3448 O O . THR A 1 423 ? 44.067 1.484 -67.213 1.00 86.75 423 THR A O 1
ATOM 3451 N N . GLY A 1 424 ? 42.202 0.260 -66.950 1.00 83.88 424 GLY A N 1
ATOM 3452 C CA . GLY A 1 424 ? 42.516 -0.699 -68.012 1.00 83.88 424 GLY A CA 1
ATOM 3453 C C . GLY A 1 424 ? 42.590 -0.053 -69.400 1.00 83.88 424 GLY A C 1
ATOM 3454 O O . GLY A 1 424 ? 43.544 -0.282 -70.136 1.00 83.88 424 GLY A O 1
ATOM 3455 N N . VAL A 1 425 ? 41.631 0.811 -69.744 1.00 82.12 425 VAL A N 1
ATOM 3456 C CA . VAL A 1 425 ? 41.627 1.565 -71.010 1.00 82.12 425 VAL A CA 1
ATOM 3457 C C . VAL A 1 425 ? 42.807 2.533 -71.076 1.00 82.12 425 VAL A C 1
ATOM 3459 O O . VAL A 1 425 ? 43.488 2.583 -72.095 1.00 82.12 425 VAL A O 1
ATOM 3462 N N . ALA A 1 426 ? 43.096 3.265 -69.997 1.00 79.06 426 ALA A N 1
ATOM 3463 C CA . ALA A 1 426 ? 44.258 4.149 -69.937 1.00 79.06 426 ALA A CA 1
ATOM 3464 C C . ALA A 1 426 ? 45.571 3.373 -70.123 1.00 79.06 426 ALA A C 1
ATOM 3466 O O . ALA A 1 426 ? 46.438 3.822 -70.869 1.00 79.06 426 ALA A O 1
ATOM 3467 N N . ALA A 1 427 ? 45.703 2.191 -69.514 1.00 75.56 427 ALA A N 1
ATOM 3468 C CA . ALA A 1 427 ? 46.863 1.324 -69.699 1.00 75.56 427 ALA A CA 1
ATOM 3469 C C . ALA A 1 427 ? 47.006 0.831 -71.150 1.00 75.56 427 ALA A C 1
ATOM 3471 O O . ALA A 1 427 ? 48.118 0.825 -71.665 1.00 75.56 427 ALA A O 1
ATOM 3472 N N . ILE A 1 428 ? 45.900 0.485 -71.824 1.00 77.25 428 ILE A N 1
ATOM 3473 C CA . ILE A 1 428 ? 45.899 0.091 -73.246 1.00 77.25 428 ILE A CA 1
ATOM 3474 C C . ILE A 1 428 ? 46.286 1.262 -74.156 1.00 77.25 428 ILE A C 1
ATOM 3476 O O . ILE A 1 428 ? 47.015 1.061 -75.112 1.00 77.25 428 ILE A O 1
ATOM 3480 N N . VAL A 1 429 ? 45.815 2.480 -73.875 1.00 76.19 429 VAL A N 1
ATOM 3481 C CA . VAL A 1 429 ? 46.156 3.678 -74.669 1.00 76.19 429 VAL A CA 1
ATOM 3482 C C . VAL A 1 429 ? 47.610 4.127 -74.449 1.00 76.19 429 VAL A C 1
ATOM 3484 O O . VAL A 1 429 ? 48.178 4.808 -75.299 1.00 76.19 429 VAL A O 1
ATOM 3487 N N . SER A 1 430 ? 48.211 3.770 -73.311 1.00 71.62 430 SER A N 1
ATOM 3488 C CA . SER A 1 430 ? 49.593 4.133 -72.957 1.00 71.62 430 SER A CA 1
ATOM 3489 C C . SER A 1 430 ? 50.648 3.127 -73.439 1.00 71.62 430 SER A C 1
ATOM 3491 O O . SER A 1 430 ? 51.839 3.415 -73.317 1.00 71.62 430 SER A O 1
ATOM 3493 N N . ALA A 1 431 ? 50.221 1.955 -73.912 1.00 61.97 431 ALA A N 1
ATOM 3494 C CA . ALA A 1 431 ? 51.054 0.887 -74.467 1.00 61.97 431 ALA A CA 1
ATOM 3495 C C . ALA A 1 431 ? 51.018 0.934 -75.998 1.00 61.97 431 ALA A C 1
ATOM 3497 O O . ALA A 1 431 ? 52.070 0.635 -76.608 1.00 61.97 431 ALA A O 1
#

Foldseek 3Di:
DDPPPPPPPQDQFWFWKKKKKKWFFLDFLWAFPDDPLVLLVQQDPPDDLVSLLLSLQFLVNGTADDPVSCPLLQVLLVVQPQWPDKDWDQFQDLSQYRIWIWTAGPVQWIWTGPRGMIMIMHTQDRGGDALVCDLVRDAARDDPQVVVQSSVVSVCVVVVPGDHPGMDIDIAMEIEGNDQVVLVDDDDDQAKAWAWEWRQVDWDDDPPPDIDRTDTGTYIYHPPSQVSSQVNQLNSSLSVLVVLLVVLVVLLVLLVQLLVLLVLLLVVLPDDPVCVVVNVVSVVSNVVSLVSLVVVLVSLVSVVSNLVSVVCLQVLQWTKGWAFDDDDDPPDDDRRNRTGIDIDHAHWYFYQDPSHTDPTDPGHHGRPSVVSSVSSVVSSVVSNVSSVVSNVSSVVSVVSNVVSVVVVVVVVVVVVVVVVVVVVVVVVVVD

pLDDT: mean 89.46, std 10.45, range [35.78, 98.62]

Radius of gyration: 31.69 Å; chains: 1; bounding box: 105×44×109 Å

Secondary structure (DSSP, 8-state):
-------------EEEEEEEEEE--SS-SSPPSS-HHHHHHT--SSS-HHHHHTTTT-HHHH----HHHHHHHHHHHHH-TTEEEEEEEES--TTS-SEEEEEEETTS-EEEE-SS-EEEEEEEEEEEE-GGGHHHH--S----HHHHHHHHHHHHHH-TTPPTT----EEEEEEEES-GGGGT----SS--EEEEEEEEEEEEE-STT-EEEEEEEEEEES-HHHHHHHHHHHHHHHHHHHHHHHHHHHHHHHHHHHHHHHHHHHHHHTS-GGGHHHHHHHHHHHHHHHHHHHHHHHHHHHHHHHHHHHHHHHHTTEEEEEEE-----TTS---TT-EEEEEEE--EEEEEETT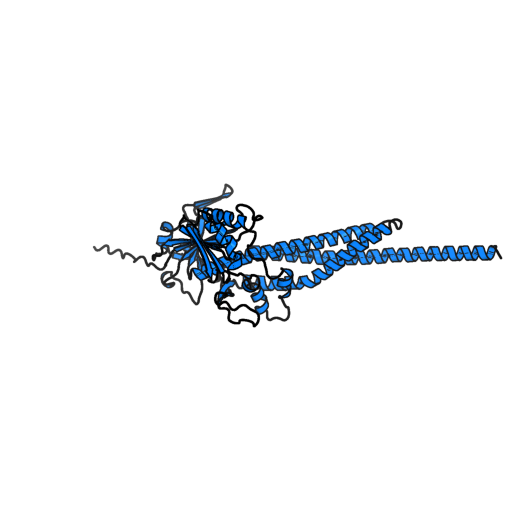EEES--SSPPPPTTHHHHHHHHHHHHHHHHHHHHHHHHHHHHHHHHHHHHHHHHHHHHHHHHHHHHHHHHHHHHH-

Organism: NCBI:txid173990